Protein AF-0000000066099973 (afdb_homodimer)

Secondary structure (DSSP, 8-state):
-EEEE-SSEEEEES-TTEEEEEEPSS----GGG-STTT-TTS-TTSEEE--B--S---EEE--TT--TT-B-SEEEE--TTEEEEEEESS-EEEEEEETTTTEEEEEEE-HHHHHTTHHHHHHHHHHHTT--GGGEEEEE--B--TTT-EE-HHHHHHHHTTB-HHHHHHHEEEETTEEEE-HHHHHHHHTTTB--EEEE---BTTT-TTS--HHHH-S--EEEEEEE-/-EEEE-SSEEEEES-TTEEEEEEPSP----GGG-STTT-TTS-TTSEEE--B--S---EEE--TT--TT-B-SEEEE--TTEEEEEEESS-EEEEEEETTTTEEEEEEE-HHHHHTTHHHHHHHHHHHTT--GGGEEEEE--B--TTT-EE-HHHHHHHHTTB-HHHHHHHEEEETTEEEE-HHHHHHHHTTTB--EEEE---BTTT-TTS--HHHH-S--EEEEEEE-

Structure (mmCIF, N/CA/C/O backbone):
data_AF-0000000066099973-model_v1
#
loop_
_entity.id
_entity.type
_entity.pdbx_description
1 polymer 'Purine nucleoside phosphorylase BB_0467'
#
loop_
_atom_site.group_PDB
_atom_site.id
_atom_site.type_symbol
_atom_site.label_atom_id
_atom_site.label_alt_id
_atom_site.label_comp_id
_atom_site.label_asym_id
_atom_site.label_entity_id
_atom_site.label_seq_id
_atom_site.pdbx_PDB_ins_code
_atom_site.Cartn_x
_atom_site.Cartn_y
_atom_site.Cartn_z
_atom_site.occupancy
_atom_site.B_iso_or_equiv
_atom_site.auth_seq_id
_atom_site.auth_comp_id
_atom_site.auth_asym_id
_atom_site.auth_atom_id
_atom_site.pdbx_PDB_model_num
ATOM 1 N N . MET A 1 1 ? 7.102 -13.523 -21.109 1 94.94 1 MET A N 1
ATOM 2 C CA . MET A 1 1 ? 6.816 -14.773 -20.406 1 94.94 1 MET A CA 1
ATOM 3 C C . MET A 1 1 ? 6.371 -15.859 -21.375 1 94.94 1 MET A C 1
ATOM 5 O O . MET A 1 1 ? 5.559 -15.602 -22.266 1 94.94 1 MET A O 1
ATOM 9 N N . LYS A 1 2 ? 7.051 -17.062 -21.328 1 96.69 2 LYS A N 1
ATOM 10 C CA . LYS A 1 2 ? 6.605 -18.234 -22.062 1 96.69 2 LYS A CA 1
ATOM 11 C C . LYS A 1 2 ? 5.801 -19.172 -21.156 1 96.69 2 LYS A C 1
ATOM 13 O O . LYS A 1 2 ? 6.203 -19.453 -20.031 1 96.69 2 LYS A O 1
ATOM 18 N N . THR A 1 3 ? 4.621 -19.562 -21.656 1 97.75 3 THR A N 1
ATOM 19 C CA . THR A 1 3 ? 3.811 -20.562 -20.969 1 97.75 3 THR A CA 1
ATOM 20 C C . THR A 1 3 ? 3.986 -21.938 -21.625 1 97.75 3 THR A C 1
ATOM 22 O O . THR A 1 3 ? 3.658 -22.125 -22.797 1 97.75 3 THR A O 1
ATOM 25 N N . ILE A 1 4 ? 4.512 -22.875 -20.859 1 97.44 4 ILE A N 1
ATOM 26 C CA . ILE A 1 4 ? 4.781 -24.203 -21.375 1 97.44 4 ILE A CA 1
ATOM 27 C C . ILE A 1 4 ? 3.826 -25.203 -20.734 1 97.44 4 ILE A C 1
ATOM 29 O O . ILE A 1 4 ? 3.717 -25.266 -19.5 1 97.44 4 ILE A O 1
ATOM 33 N N . GLU A 1 5 ? 3.174 -25.953 -21.547 1 96.19 5 GLU A N 1
ATOM 34 C CA . GLU A 1 5 ? 2.26 -26.969 -21.031 1 96.19 5 GLU A CA 1
ATOM 35 C C . GLU A 1 5 ? 2.963 -28.312 -20.906 1 96.19 5 GLU A C 1
ATOM 37 O O . GLU A 1 5 ? 3.52 -28.828 -21.875 1 96.19 5 GLU A O 1
ATOM 42 N N . HIS A 1 6 ? 3.004 -28.828 -19.75 1 94.25 6 HIS A N 1
ATOM 43 C CA . HIS A 1 6 ? 3.449 -30.188 -19.453 1 94.25 6 HIS A CA 1
ATOM 44 C C . HIS A 1 6 ? 2.266 -31.109 -19.156 1 94.25 6 HIS A C 1
ATOM 46 O O . HIS A 1 6 ? 1.116 -30.656 -19.156 1 94.25 6 HIS A O 1
ATOM 52 N N . GLU A 1 7 ? 2.572 -32.344 -18.953 1 92.19 7 GLU A N 1
ATOM 53 C CA . GLU A 1 7 ? 1.516 -33.312 -18.719 1 92.19 7 GLU A CA 1
ATOM 54 C C . GLU A 1 7 ? 0.719 -32.969 -17.469 1 92.19 7 GLU A C 1
ATOM 56 O O . GLU A 1 7 ? -0.513 -32.969 -17.484 1 92.19 7 GLU A O 1
ATOM 61 N N . LEU A 1 8 ? 1.42 -32.531 -16.406 1 92.5 8 LEU A N 1
ATOM 62 C CA . LEU A 1 8 ? 0.753 -32.406 -15.117 1 92.5 8 LEU A CA 1
ATOM 63 C C . LEU A 1 8 ? 0.647 -30.953 -14.688 1 92.5 8 LEU A C 1
ATOM 65 O O . LEU A 1 8 ? -0.033 -30.641 -13.711 1 92.5 8 LEU A O 1
ATOM 69 N N . TYR A 1 9 ? 1.341 -30.109 -15.359 1 94.88 9 TYR A N 1
ATOM 70 C CA . TYR A 1 9 ? 1.352 -28.719 -14.914 1 94.88 9 TYR A CA 1
ATOM 71 C C . TYR A 1 9 ? 1.663 -27.781 -16.062 1 94.88 9 TYR A C 1
ATOM 73 O O . TYR A 1 9 ? 2.172 -28.203 -17.109 1 94.88 9 TYR A O 1
ATOM 81 N N . TYR A 1 10 ? 1.199 -26.531 -15.914 1 97.38 10 TYR A N 1
ATOM 82 C CA . TYR A 1 10 ? 1.723 -25.422 -16.719 1 97.38 10 TYR A CA 1
ATOM 83 C C . TYR A 1 10 ? 2.971 -24.828 -16.078 1 97.38 10 TYR A C 1
ATOM 85 O O . TYR A 1 10 ? 3.053 -24.719 -14.852 1 97.38 10 TYR A O 1
ATOM 93 N N . GLU A 1 11 ? 3.932 -24.469 -16.891 1 98 11 GLU A N 1
ATOM 94 C CA . GLU A 1 11 ? 5.145 -23.781 -16.469 1 98 11 GLU A CA 1
ATOM 95 C C . GLU A 1 11 ? 5.199 -22.375 -17.016 1 98 11 GLU A C 1
ATOM 97 O O . GLU A 1 11 ? 4.965 -22.156 -18.219 1 98 11 GLU A O 1
ATOM 102 N N . PHE A 1 12 ? 5.43 -21.406 -16.141 1 98.62 12 PHE A N 1
ATOM 103 C CA . PHE A 1 12 ? 5.586 -20.016 -16.547 1 98.62 12 PHE A CA 1
ATOM 104 C C . PHE A 1 12 ? 7.055 -19.594 -16.5 1 98.62 12 PHE A C 1
ATOM 106 O O . PHE A 1 12 ? 7.617 -19.391 -15.43 1 98.62 12 PHE A O 1
ATOM 113 N N . ARG A 1 13 ? 7.652 -19.422 -17.688 1 98.06 13 ARG A N 1
ATOM 114 C CA . ARG A 1 13 ? 9.086 -19.172 -17.781 1 98.06 13 ARG A CA 1
ATOM 115 C C . ARG A 1 13 ? 9.359 -17.688 -18.016 1 98.06 13 ARG A C 1
ATOM 117 O O . ARG A 1 13 ? 9.086 -17.156 -19.109 1 98.06 13 ARG A O 1
ATOM 124 N N . ILE A 1 14 ? 9.875 -17.062 -16.984 1 97 14 ILE A N 1
ATOM 125 C CA . ILE A 1 14 ? 10.211 -15.648 -17.125 1 97 14 ILE A CA 1
ATOM 126 C C . ILE A 1 14 ? 11.711 -15.461 -16.906 1 97 14 ILE A C 1
ATOM 128 O O . ILE A 1 14 ? 12.266 -14.398 -17.219 1 97 14 ILE A O 1
ATOM 132 N N . ALA A 1 15 ? 12.359 -16.406 -16.375 1 97.06 15 ALA A N 1
ATOM 133 C CA . ALA A 1 15 ? 13.805 -16.453 -16.125 1 97.06 15 ALA A CA 1
ATOM 134 C C . ALA A 1 15 ? 14.305 -17.891 -16.078 1 97.06 15 ALA A C 1
ATOM 136 O O . ALA A 1 15 ? 13.523 -18.812 -15.844 1 97.06 15 ALA A O 1
ATOM 137 N N . ASP A 1 16 ? 15.609 -18.109 -16.203 1 96.31 16 ASP A N 1
ATOM 138 C CA . ASP A 1 16 ? 16.172 -19.453 -16.328 1 96.31 16 ASP A CA 1
ATOM 139 C C . ASP A 1 16 ? 16.438 -20.047 -14.953 1 96.31 16 ASP A C 1
ATOM 141 O O . ASP A 1 16 ? 16.578 -21.266 -14.82 1 96.31 16 ASP A O 1
ATOM 145 N N . ASP A 1 17 ? 16.484 -19.219 -13.961 1 97.88 17 ASP A N 1
ATOM 146 C CA . ASP A 1 17 ? 16.953 -19.734 -12.68 1 97.88 17 ASP A CA 1
ATOM 147 C C . ASP A 1 17 ? 15.812 -19.812 -11.664 1 97.88 17 ASP A C 1
ATOM 149 O O . ASP A 1 17 ? 16.047 -19.828 -10.453 1 97.88 17 ASP A O 1
ATOM 153 N N . VAL A 1 18 ? 14.602 -19.75 -12.156 1 98.25 18 VAL A N 1
ATOM 154 C CA . VAL A 1 18 ? 13.438 -19.922 -11.289 1 98.25 18 VAL A CA 1
ATOM 155 C C . VAL A 1 18 ? 12.375 -20.75 -12.008 1 98.25 18 VAL A C 1
ATOM 157 O O . VAL A 1 18 ? 12.211 -20.641 -13.227 1 98.25 18 VAL A O 1
ATOM 160 N N . LYS A 1 19 ? 11.758 -21.594 -11.289 1 98.12 19 LYS A N 1
ATOM 161 C CA . LYS A 1 19 ? 10.648 -22.391 -11.797 1 98.12 19 LYS A CA 1
ATOM 162 C C . LYS A 1 19 ? 9.328 -21.969 -11.164 1 98.12 19 LYS A C 1
ATOM 164 O O . LYS A 1 19 ? 9.242 -21.812 -9.945 1 98.12 19 LYS A O 1
ATOM 169 N N . MET A 1 20 ? 8.328 -21.672 -11.969 1 98.56 20 MET A N 1
ATOM 170 C CA . MET A 1 20 ? 6.953 -21.375 -11.562 1 98.56 20 MET A CA 1
ATOM 171 C C . MET A 1 20 ? 5.973 -22.312 -12.266 1 98.56 20 MET A C 1
ATOM 173 O O . MET A 1 20 ? 5.906 -22.328 -13.492 1 98.56 20 MET A O 1
ATOM 177 N N . ILE A 1 21 ? 5.195 -23.031 -11.477 1 97.75 21 ILE A N 1
ATOM 178 C CA . ILE A 1 21 ? 4.297 -23.969 -12.141 1 97.75 21 ILE A CA 1
ATOM 179 C C . ILE A 1 21 ? 2.916 -23.906 -11.492 1 97.75 21 ILE A C 1
ATOM 181 O O . ILE A 1 21 ? 2.771 -23.422 -10.367 1 97.75 21 ILE A O 1
ATOM 185 N N . TYR A 1 22 ? 1.931 -24.297 -12.203 1 97.88 22 TYR A N 1
ATOM 186 C CA . TYR A 1 22 ? 0.549 -24.469 -11.773 1 97.88 22 TYR A CA 1
ATOM 187 C C . TYR A 1 22 ? 0.014 -25.828 -12.219 1 97.88 22 TYR A C 1
ATOM 189 O O . TYR A 1 22 ? 0.037 -26.156 -13.406 1 97.88 22 TYR A O 1
ATOM 197 N N . THR A 1 23 ? -0.507 -26.641 -11.32 1 95.56 23 THR A N 1
ATOM 198 C CA . THR A 1 23 ? -0.862 -28.016 -11.609 1 95.56 23 THR A CA 1
ATOM 199 C C . THR A 1 23 ? -2.162 -28.094 -12.414 1 95.56 23 THR A C 1
ATOM 201 O O . THR A 1 23 ? -3.021 -27.219 -12.281 1 95.56 23 THR A O 1
ATOM 204 N N . LYS A 1 24 ? -2.238 -29.125 -13.195 1 92.81 24 LYS A N 1
ATOM 205 C CA . LYS A 1 24 ? -3.432 -29.453 -13.969 1 92.81 24 LYS A CA 1
ATOM 206 C C . LYS A 1 24 ? -4.277 -30.516 -13.273 1 92.81 24 LYS A C 1
ATOM 208 O O . LYS A 1 24 ? -3.908 -31 -12.203 1 92.81 24 LYS A O 1
ATOM 213 N N . LYS A 1 25 ? -5.547 -30.828 -13.82 1 84.06 25 LYS A N 1
ATOM 214 C CA . LYS A 1 25 ? -6.383 -31.938 -13.383 1 84.06 25 LYS A CA 1
ATOM 215 C C . LYS A 1 25 ? -5.844 -33.281 -13.898 1 84.06 25 LYS A C 1
ATOM 217 O O . LYS A 1 25 ? -5.223 -33.312 -14.969 1 84.06 25 LYS A O 1
ATOM 222 N N . PRO A 1 26 ? -5.973 -34.25 -12.961 1 73.06 26 PRO A N 1
ATOM 223 C CA . PRO A 1 26 ? -6.383 -34.406 -11.562 1 73.06 26 PRO A CA 1
ATOM 224 C C . PRO A 1 26 ? -5.211 -34.281 -10.586 1 73.06 26 PRO A C 1
ATOM 226 O O . PRO A 1 26 ? -4.082 -34.656 -10.93 1 73.06 26 PRO A O 1
ATOM 229 N N . PHE A 1 27 ? -5.125 -33.406 -9.688 1 73.38 27 PHE A N 1
ATOM 230 C CA . PHE A 1 27 ? -4.102 -33.375 -8.648 1 73.38 27 PHE A CA 1
ATOM 231 C C . PHE A 1 27 ? -4.738 -33.281 -7.266 1 73.38 27 PHE A C 1
ATOM 233 O O . PHE A 1 27 ? -5.223 -32.219 -6.875 1 73.38 27 PHE A O 1
ATOM 240 N N . ASN A 1 28 ? -4.98 -34.562 -6.766 1 74.06 28 ASN A N 1
ATOM 241 C CA . ASN A 1 28 ? -5.547 -34.562 -5.422 1 74.06 28 ASN A CA 1
ATOM 242 C C . ASN A 1 28 ? -4.512 -34.938 -4.375 1 74.06 28 ASN A C 1
ATOM 244 O O . ASN A 1 28 ? -3.938 -36.031 -4.441 1 74.06 28 ASN A O 1
ATOM 248 N N . LEU A 1 29 ? -4.203 -34 -3.609 1 79.56 29 LEU A N 1
ATOM 249 C CA . LEU A 1 29 ? -3.252 -34.281 -2.535 1 79.56 29 LEU A CA 1
ATOM 250 C C . LEU A 1 29 ? -3.83 -33.875 -1.186 1 79.56 29 LEU A C 1
ATOM 252 O O . LEU A 1 29 ? -4.703 -33 -1.115 1 79.56 29 LEU A O 1
ATOM 256 N N . LYS A 1 30 ? -3.35 -34.625 -0.116 1 78.94 30 LYS A N 1
ATOM 257 C CA . LYS A 1 30 ? -3.674 -34.188 1.238 1 78.94 30 LYS A CA 1
ATOM 258 C C . LYS A 1 30 ? -2.801 -33.031 1.658 1 78.94 30 LYS A C 1
ATOM 260 O O . LYS A 1 30 ? -1.577 -33.156 1.729 1 78.94 30 LYS A O 1
ATOM 265 N N . LEU A 1 31 ? -3.395 -31.938 1.958 1 75.88 31 LEU A N 1
ATOM 266 C CA . LEU A 1 31 ? -2.723 -30.672 2.217 1 75.88 31 LEU A CA 1
ATOM 267 C C . LEU A 1 31 ? -1.688 -30.828 3.326 1 75.88 31 LEU A C 1
ATOM 269 O O . LEU A 1 31 ? -0.573 -30.312 3.217 1 75.88 31 LEU A O 1
ATOM 273 N N . LYS A 1 32 ? -2.029 -31.578 4.32 1 80.62 32 LYS A N 1
ATOM 274 C CA . LYS A 1 32 ? -1.172 -31.688 5.496 1 80.62 32 LYS A CA 1
ATOM 275 C C . LYS A 1 32 ? 0.012 -32.594 5.234 1 80.62 32 LYS A C 1
ATOM 277 O O . LYS A 1 32 ? 0.921 -32.719 6.059 1 80.62 32 LYS A O 1
ATOM 282 N N . GLU A 1 33 ? -0.003 -33.125 3.996 1 81.62 33 GLU A N 1
ATOM 283 C CA . GLU A 1 33 ? 1.019 -34.125 3.752 1 81.62 33 GLU A CA 1
ATOM 284 C C . GLU A 1 33 ? 1.857 -33.781 2.525 1 81.62 33 GLU A C 1
ATOM 286 O O . GLU A 1 33 ? 2.498 -34.656 1.939 1 81.62 33 GLU A O 1
ATOM 291 N N . LEU A 1 34 ? 1.742 -32.5 2.221 1 86.44 34 LEU A N 1
ATOM 292 C CA . LEU A 1 34 ? 2.508 -32.125 1.04 1 86.44 34 LEU A CA 1
ATOM 293 C C . LEU A 1 34 ? 3.998 -32.344 1.258 1 86.44 34 LEU A C 1
ATOM 295 O O . LEU A 1 34 ? 4.566 -31.891 2.248 1 86.44 34 LEU A O 1
ATOM 299 N N . SER A 1 35 ? 4.578 -33.125 0.392 1 85.81 35 SER A N 1
ATOM 300 C CA . SER A 1 35 ? 5.988 -33.469 0.435 1 85.81 35 SER A CA 1
ATOM 301 C C . SER A 1 35 ? 6.527 -33.781 -0.961 1 85.81 35 SER A C 1
ATOM 303 O O . SER A 1 35 ? 5.777 -33.75 -1.939 1 85.81 35 SER A O 1
ATOM 305 N N . ASN A 1 36 ? 7.82 -33.969 -0.936 1 86.88 36 ASN A N 1
ATOM 306 C CA . ASN A 1 36 ? 8.445 -34.344 -2.201 1 86.88 36 ASN A CA 1
ATOM 307 C C . ASN A 1 36 ? 7.906 -35.656 -2.727 1 86.88 36 ASN A C 1
ATOM 309 O O . ASN A 1 36 ? 8.016 -35.969 -3.918 1 86.88 36 ASN A O 1
ATOM 313 N N . ASP A 1 37 ? 7.297 -36.406 -1.847 1 81.5 37 ASP A N 1
ATOM 314 C CA . ASP A 1 37 ? 6.738 -37.688 -2.258 1 81.5 37 ASP A CA 1
ATOM 315 C C . ASP A 1 37 ? 5.484 -37.5 -3.104 1 81.5 37 ASP A C 1
ATOM 317 O O . ASP A 1 37 ? 5.246 -38.25 -4.055 1 81.5 37 ASP A O 1
ATOM 321 N N . ASN A 1 38 ? 4.762 -36.5 -2.812 1 83.06 38 ASN A N 1
ATOM 322 C CA . ASN A 1 38 ? 3.527 -36.25 -3.559 1 83.06 38 ASN A CA 1
ATOM 323 C C . ASN A 1 38 ? 3.713 -35.219 -4.645 1 83.06 38 ASN A C 1
ATOM 325 O O . ASN A 1 38 ? 2.908 -35.125 -5.574 1 83.06 38 ASN A O 1
ATOM 329 N N . PHE A 1 39 ? 4.727 -34.406 -4.543 1 85.38 39 PHE A N 1
ATOM 330 C CA . PHE A 1 39 ? 5.117 -33.469 -5.586 1 85.38 39 PHE A CA 1
ATOM 331 C C . PHE A 1 39 ? 6.41 -33.906 -6.262 1 85.38 39 PHE A C 1
ATOM 333 O O . PHE A 1 39 ? 7.457 -33.281 -6.09 1 85.38 39 PHE A O 1
ATOM 340 N N . ASN A 1 40 ? 6.266 -34.781 -7.129 1 83.25 40 ASN A N 1
ATOM 341 C CA . ASN A 1 40 ? 7.438 -35.438 -7.699 1 83.25 40 ASN A CA 1
ATOM 342 C C . ASN A 1 40 ? 8.148 -34.562 -8.711 1 83.25 40 ASN A C 1
ATOM 344 O O . ASN A 1 40 ? 9.281 -34.812 -9.102 1 83.25 40 ASN A O 1
ATOM 348 N N . PHE A 1 41 ? 7.477 -33.531 -9.086 1 83.75 41 PHE A N 1
ATOM 349 C CA . PHE A 1 41 ? 8.102 -32.656 -10.062 1 83.75 41 PHE A CA 1
ATOM 350 C C . PHE A 1 41 ? 8.914 -31.562 -9.367 1 83.75 41 PHE A C 1
ATOM 352 O O . PHE A 1 41 ? 9.539 -30.734 -10.023 1 83.75 41 PHE A O 1
ATOM 359 N N . VAL A 1 42 ? 8.867 -31.5 -8.047 1 91.12 42 VAL A N 1
ATOM 360 C CA . VAL A 1 42 ? 9.766 -30.656 -7.266 1 91.12 42 VAL A CA 1
ATOM 361 C C . VAL A 1 42 ? 11.031 -31.438 -6.914 1 91.12 42 VAL A C 1
ATOM 363 O O . VAL A 1 42 ? 10.969 -32.562 -6.414 1 91.12 42 VAL A O 1
ATOM 366 N N . PRO A 1 43 ? 12.148 -30.828 -7.211 1 93.81 43 PRO A N 1
ATOM 367 C CA . PRO A 1 43 ? 13.391 -31.531 -6.867 1 93.81 43 PRO A CA 1
ATOM 368 C C . PRO A 1 43 ? 13.453 -31.922 -5.395 1 93.81 43 PRO A C 1
ATOM 370 O O . PRO A 1 43 ? 13.031 -31.156 -4.527 1 93.81 43 PRO A O 1
ATOM 373 N N . ARG A 1 44 ? 14.039 -33.094 -5.109 1 93.44 44 ARG A N 1
ATOM 374 C CA . ARG A 1 44 ? 14.102 -33.625 -3.754 1 93.44 44 ARG A CA 1
ATOM 375 C C . ARG A 1 44 ? 14.961 -32.75 -2.854 1 93.44 44 ARG A C 1
ATOM 377 O O . ARG A 1 44 ? 14.82 -32.781 -1.63 1 93.44 44 ARG A O 1
ATOM 384 N N . SER A 1 45 ? 15.797 -32.031 -3.459 1 93.31 45 SER A N 1
ATOM 385 C CA . SER A 1 45 ? 16.688 -31.156 -2.707 1 93.31 45 SER A CA 1
ATOM 386 C C . SER A 1 45 ? 15.922 -29.969 -2.139 1 93.31 45 SER A C 1
ATOM 388 O O . SER A 1 45 ? 16.438 -29.25 -1.271 1 93.31 45 SER A O 1
ATOM 390 N N . LYS A 1 46 ? 14.719 -29.734 -2.578 1 96.06 46 LYS A N 1
ATOM 391 C CA . LYS A 1 46 ? 13.922 -28.594 -2.123 1 96.06 46 LYS A CA 1
ATOM 392 C C . LYS A 1 46 ? 13 -29 -0.976 1 96.06 46 LYS A C 1
ATOM 394 O O . LYS A 1 46 ? 12.305 -30.016 -1.059 1 96.06 46 LYS A O 1
ATOM 399 N N . LYS A 1 47 ? 13.023 -28.234 0.072 1 95.31 47 LYS A N 1
ATOM 400 C CA . LYS A 1 47 ? 12.039 -28.406 1.142 1 95.31 47 LYS A CA 1
ATOM 401 C C . LYS A 1 47 ? 10.727 -27.719 0.794 1 95.31 47 LYS A C 1
ATOM 403 O O . LYS A 1 47 ? 10.703 -26.516 0.519 1 95.31 47 LYS A O 1
ATOM 408 N N . ILE A 1 48 ? 9.656 -28.469 0.901 1 96.25 48 ILE A N 1
ATOM 409 C CA . ILE A 1 48 ? 8.336 -27.938 0.553 1 96.25 48 ILE A CA 1
ATOM 410 C C . ILE A 1 48 ? 7.793 -27.109 1.712 1 96.25 48 ILE A C 1
ATOM 412 O O . ILE A 1 48 ? 7.723 -27.594 2.848 1 96.25 48 ILE A O 1
ATOM 416 N N . LYS A 1 49 ? 7.438 -25.844 1.454 1 97.31 49 LYS A N 1
ATOM 417 C CA . LYS A 1 49 ? 6.879 -24.922 2.451 1 97.31 49 LYS A CA 1
ATOM 418 C C . LYS A 1 49 ? 5.48 -24.469 2.055 1 97.31 49 LYS A C 1
ATOM 420 O O . LYS A 1 49 ? 5.258 -24.047 0.917 1 97.31 49 LYS A O 1
ATOM 425 N N . TYR A 1 50 ? 4.523 -24.625 2.922 1 96.81 50 TYR A N 1
ATOM 426 C CA . TYR A 1 50 ? 3.135 -24.297 2.627 1 96.81 50 TYR A CA 1
ATOM 427 C C . TYR A 1 50 ? 2.402 -23.844 3.885 1 96.81 50 TYR A C 1
ATOM 429 O O . TYR A 1 50 ? 2.924 -23.969 4.992 1 96.81 50 TYR A O 1
ATOM 437 N N . LEU A 1 51 ? 1.233 -23.234 3.652 1 97.56 51 LEU A N 1
ATOM 438 C CA . LEU A 1 51 ? 0.464 -22.672 4.754 1 97.56 51 LEU A CA 1
ATOM 439 C C . LEU A 1 51 ? -0.943 -23.25 4.793 1 97.56 51 LEU A C 1
ATOM 441 O O . LEU A 1 51 ? -1.368 -23.922 3.852 1 97.56 51 LEU A O 1
ATOM 445 N N . LYS A 1 52 ? -1.54 -23.094 5.969 1 96.94 52 LYS A N 1
ATOM 446 C CA . LYS A 1 52 ? -2.988 -23.234 6.062 1 96.94 52 LYS A CA 1
ATOM 447 C C . LYS A 1 52 ? -3.705 -21.984 5.59 1 96.94 52 LYS A C 1
ATOM 449 O O . LYS A 1 52 ? -3.783 -20.984 6.328 1 96.94 52 LYS A O 1
ATOM 454 N N . GLN A 1 53 ? -4.234 -22.062 4.445 1 96.31 53 GLN A N 1
ATOM 455 C CA . GLN A 1 53 ? -4.789 -20.875 3.799 1 96.31 53 GLN A CA 1
ATOM 456 C C . GLN A 1 53 ? -6.227 -20.625 4.258 1 96.31 53 GLN A C 1
ATOM 458 O O . GLN A 1 53 ? -7.098 -21.469 4.074 1 96.31 53 GLN A O 1
ATOM 463 N N . LEU A 1 54 ? -6.426 -19.484 4.797 1 95.88 54 LEU A N 1
ATOM 464 C CA . LEU A 1 54 ? -7.742 -19.062 5.266 1 95.88 54 LEU A CA 1
ATOM 465 C C . LEU A 1 54 ? -8.133 -17.719 4.668 1 95.88 54 LEU A C 1
ATOM 467 O O . LEU A 1 54 ? -8.828 -16.938 5.309 1 95.88 54 LEU A O 1
ATOM 471 N N . HIS A 1 55 ? -7.633 -17.438 3.504 1 95.62 55 HIS A N 1
ATOM 472 C CA . HIS A 1 55 ? -7.902 -16.203 2.777 1 95.62 55 HIS A CA 1
ATOM 473 C C . HIS A 1 55 ? -7.562 -14.977 3.621 1 95.62 55 HIS A C 1
ATOM 475 O O . HIS A 1 55 ? -8.352 -14.031 3.695 1 95.62 55 HIS A O 1
ATOM 481 N N . THR A 1 56 ? -6.434 -15.078 4.266 1 95.31 56 THR A N 1
ATOM 482 C CA . THR A 1 56 ? -5.898 -13.977 5.059 1 95.31 56 THR A CA 1
ATOM 483 C C . THR A 1 56 ? -5 -13.086 4.207 1 95.31 56 THR A C 1
ATOM 485 O O . THR A 1 56 ? -4.965 -13.219 2.98 1 95.31 56 THR A O 1
ATOM 488 N N . ASP A 1 57 ? -4.43 -12.117 4.867 1 95.56 57 ASP A N 1
ATOM 489 C CA . ASP A 1 57 ? -3.41 -11.297 4.223 1 95.56 57 ASP A CA 1
ATOM 490 C C . ASP A 1 57 ? -2.051 -11.477 4.895 1 95.56 57 ASP A C 1
ATOM 492 O O . ASP A 1 57 ? -1.19 -10.602 4.816 1 95.56 57 ASP A O 1
ATOM 496 N N . ILE A 1 58 ? -1.919 -12.578 5.605 1 96.69 58 ILE A N 1
ATOM 497 C CA . ILE A 1 58 ? -0.708 -12.859 6.367 1 96.69 58 ILE A CA 1
ATOM 498 C C . ILE A 1 58 ? 0.336 -13.508 5.465 1 96.69 58 ILE A C 1
ATOM 500 O O . ILE A 1 58 ? 0.043 -14.484 4.77 1 96.69 58 ILE A O 1
ATOM 504 N N . ILE A 1 59 ? 1.529 -12.977 5.441 1 98.12 59 ILE A N 1
ATOM 505 C CA . ILE A 1 59 ? 2.646 -13.477 4.645 1 98.12 59 ILE A CA 1
ATOM 506 C C . ILE A 1 59 ? 3.812 -13.836 5.559 1 98.12 59 ILE A C 1
ATOM 508 O O . ILE A 1 59 ? 4.164 -13.07 6.461 1 98.12 59 ILE A O 1
ATOM 512 N N . TYR A 1 60 ? 4.395 -14.945 5.359 1 98.31 60 TYR A N 1
ATOM 513 C CA . TYR A 1 60 ? 5.52 -15.383 6.184 1 98.31 60 TYR A CA 1
ATOM 514 C C . TYR A 1 60 ? 6.812 -15.406 5.375 1 98.31 60 TYR A C 1
ATOM 516 O O . TYR A 1 60 ? 6.82 -15.828 4.219 1 98.31 60 TYR A O 1
ATOM 524 N N . LYS A 1 61 ? 7.855 -14.922 5.973 1 98.12 61 LYS A N 1
ATOM 525 C CA . LYS A 1 61 ? 9.203 -15.18 5.469 1 98.12 61 LYS A CA 1
ATOM 526 C C . LYS A 1 61 ? 9.688 -16.562 5.883 1 98.12 61 LYS A C 1
ATOM 528 O O . LYS A 1 61 ? 9.734 -16.891 7.07 1 98.12 61 LYS A O 1
ATOM 533 N N . VAL A 1 62 ? 10 -17.344 4.898 1 98 62 VAL A N 1
ATOM 534 C CA . VAL A 1 62 ? 10.461 -18.703 5.18 1 98 62 VAL A CA 1
ATOM 535 C C . VAL A 1 62 ? 11.922 -18.656 5.625 1 98 62 VAL A C 1
ATOM 537 O O . VAL A 1 62 ? 12.812 -18.359 4.824 1 98 62 VAL A O 1
ATOM 540 N N . GLU A 1 63 ? 12.086 -18.922 6.781 1 94.06 63 GLU A N 1
ATOM 541 C CA . GLU A 1 63 ? 13.398 -19.031 7.398 1 94.06 63 GLU A CA 1
ATOM 542 C C . GLU A 1 63 ? 13.602 -20.391 8.047 1 94.06 63 GLU A C 1
ATOM 544 O O . GLU A 1 63 ? 12.766 -21.281 7.902 1 94.06 63 GLU A O 1
ATOM 549 N N . ASP A 1 64 ? 14.703 -20.578 8.75 1 89 64 ASP A N 1
ATOM 550 C CA . ASP A 1 64 ? 15.078 -21.891 9.281 1 89 64 ASP A CA 1
ATOM 551 C C . ASP A 1 64 ? 14.039 -22.375 10.289 1 89 64 ASP A C 1
ATOM 553 O O . ASP A 1 64 ? 13.766 -23.578 10.359 1 89 64 ASP A O 1
ATOM 557 N N . ASP A 1 65 ? 13.406 -21.516 10.938 1 92.5 65 ASP A N 1
ATOM 558 C CA . ASP A 1 65 ? 12.477 -21.922 11.992 1 92.5 65 ASP A CA 1
ATOM 559 C C . ASP A 1 65 ? 11.039 -21.922 11.477 1 92.5 65 ASP A C 1
ATOM 561 O O . ASP A 1 65 ? 10.094 -22.094 12.258 1 92.5 65 ASP A O 1
ATOM 565 N N . PHE A 1 66 ? 10.898 -21.859 10.234 1 95.62 66 PHE A N 1
ATOM 566 C CA . PHE A 1 66 ? 9.555 -21.828 9.664 1 95.62 66 PHE A CA 1
ATOM 567 C C . PHE A 1 66 ? 8.867 -23.172 9.859 1 95.62 66 PHE A C 1
ATOM 569 O O . PHE A 1 66 ? 9.469 -24.234 9.648 1 95.62 66 PHE A O 1
ATOM 576 N N . ILE A 1 67 ? 7.574 -23.109 10.266 1 94.56 67 ILE A N 1
ATOM 577 C CA . ILE A 1 67 ? 6.766 -24.312 10.445 1 94.56 67 ILE A CA 1
ATOM 578 C C . ILE A 1 67 ? 5.629 -24.312 9.422 1 94.56 67 ILE A C 1
ATOM 580 O O . ILE A 1 67 ? 4.91 -23.328 9.273 1 94.56 67 ILE A O 1
ATOM 584 N N . ASN A 1 68 ? 5.453 -25.453 8.75 1 95.56 68 ASN A N 1
ATOM 585 C CA . ASN A 1 68 ? 4.383 -25.594 7.773 1 95.56 68 ASN A CA 1
ATOM 586 C C . ASN A 1 68 ? 3.008 -25.547 8.438 1 95.56 68 ASN A C 1
ATOM 588 O O . ASN A 1 68 ? 2.883 -25.812 9.633 1 95.56 68 ASN A O 1
ATOM 592 N N . PHE A 1 69 ? 2.066 -25.094 7.621 1 95.69 69 PHE A N 1
ATOM 593 C CA . PHE A 1 69 ? 0.644 -25.234 7.906 1 95.69 69 PHE A CA 1
ATOM 594 C C . PHE A 1 69 ? 0.213 -24.281 9.008 1 95.69 69 PHE A C 1
ATOM 596 O O . PHE A 1 69 ? -0.743 -24.562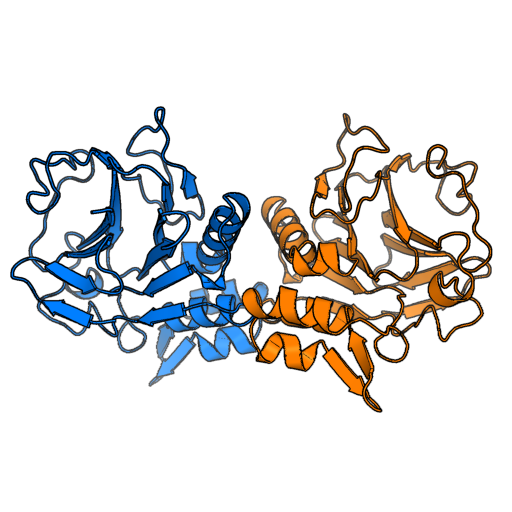 9.742 1 95.69 69 PHE A O 1
ATOM 603 N N . GLN A 1 70 ? 0.935 -23.266 9.203 1 95.94 70 GLN A N 1
ATOM 604 C CA . GLN A 1 70 ? 0.417 -22.141 9.984 1 95.94 70 GLN A CA 1
ATOM 605 C C . GLN A 1 70 ? -0.515 -21.266 9.141 1 95.94 70 GLN A C 1
ATOM 607 O O . GLN A 1 70 ? -0.411 -21.25 7.914 1 95.94 70 GLN A O 1
ATOM 612 N N . GLU A 1 71 ? -1.382 -20.594 9.812 1 97.38 71 GLU A N 1
ATOM 613 C CA . GLU A 1 71 ? -2.406 -19.812 9.117 1 97.38 71 GLU A CA 1
ATOM 614 C C . GLU A 1 71 ? -1.786 -18.656 8.328 1 97.38 71 GLU A C 1
ATOM 616 O O . GLU A 1 71 ? -1.00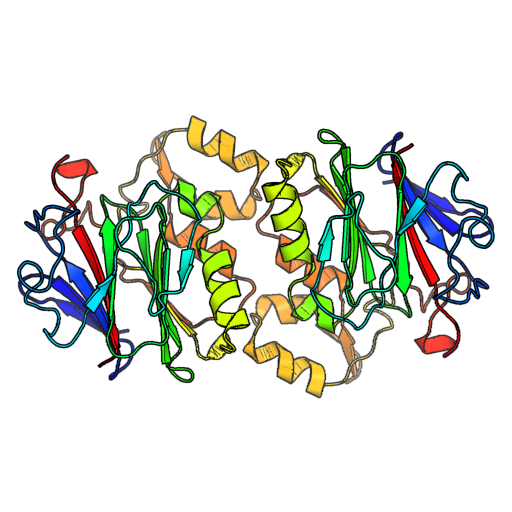6 -17.875 8.875 1 97.38 71 GLU A O 1
ATOM 621 N N . GLY A 1 72 ? -2.027 -18.594 7.082 1 98 72 GLY A N 1
ATOM 622 C CA . GLY A 1 72 ? -1.54 -17.547 6.207 1 98 72 GLY A CA 1
ATOM 623 C C . GLY A 1 72 ? -1.793 -17.828 4.738 1 98 72 GLY A C 1
ATOM 624 O O . GLY A 1 72 ? -2.279 -18.891 4.379 1 98 72 GLY A O 1
ATOM 625 N N . ASP A 1 73 ? -1.431 -16.812 3.863 1 98.75 73 ASP A N 1
ATOM 626 C CA . ASP A 1 73 ? -1.771 -16.953 2.449 1 98.75 73 ASP A CA 1
ATOM 627 C C . ASP A 1 73 ? -0.623 -16.469 1.562 1 98.75 73 ASP A C 1
ATOM 629 O O . ASP A 1 73 ? -0.79 -16.312 0.352 1 98.75 73 ASP A O 1
ATOM 633 N N . GLY A 1 74 ? 0.505 -16.172 2.162 1 98.75 74 GLY A N 1
ATOM 634 C CA . GLY A 1 74 ? 1.669 -15.758 1.393 1 98.75 74 GLY A CA 1
ATOM 635 C C . GLY A 1 74 ? 2.977 -16.266 1.97 1 98.75 74 GLY A C 1
ATOM 636 O O . GLY A 1 74 ? 3.121 -16.375 3.189 1 98.75 74 GLY A O 1
ATOM 637 N N . LEU A 1 75 ? 3.922 -16.562 1.099 1 98.88 75 LEU A N 1
ATOM 638 C CA . LEU A 1 75 ? 5.266 -17 1.471 1 98.88 75 LEU A CA 1
ATOM 639 C C . LEU A 1 75 ? 6.32 -16.203 0.697 1 98.88 75 LEU A C 1
ATOM 641 O O . LEU A 1 75 ? 6.133 -15.914 -0.486 1 98.88 75 LEU A O 1
ATOM 645 N N . ILE A 1 76 ? 7.359 -15.883 1.326 1 98.88 76 ILE A N 1
ATOM 646 C CA . ILE A 1 76 ? 8.5 -15.234 0.698 1 98.88 76 ILE A CA 1
ATOM 647 C C . ILE A 1 76 ? 9.797 -15.836 1.234 1 98.88 76 ILE A C 1
ATOM 649 O O . ILE A 1 76 ? 9.875 -16.219 2.406 1 98.88 76 ILE A O 1
ATOM 653 N N . SER A 1 77 ? 10.812 -16.016 0.354 1 98.62 77 SER A N 1
ATOM 654 C CA . SER A 1 77 ? 12.055 -16.656 0.794 1 98.62 77 SER A CA 1
ATOM 655 C C . SER A 1 77 ? 13.227 -16.25 -0.106 1 98.62 77 SER A C 1
ATOM 657 O O . SER A 1 77 ? 13.039 -16.031 -1.303 1 98.62 77 SER A O 1
ATOM 659 N N . SER A 1 78 ? 14.367 -16.203 0.534 1 97.5 78 SER A N 1
ATOM 660 C CA . SER A 1 78 ? 15.602 -16.047 -0.232 1 97.5 78 SER A CA 1
ATOM 661 C C . SER A 1 78 ? 16.391 -17.344 -0.27 1 97.5 78 SER A C 1
ATOM 663 O O . SER A 1 78 ? 17.5 -17.391 -0.816 1 97.5 78 SER A O 1
ATOM 665 N N . SER A 1 79 ? 15.812 -18.375 0.313 1 96.5 79 SER A N 1
ATOM 666 C CA . SER A 1 79 ? 16.531 -19.641 0.403 1 96.5 79 SER A CA 1
ATOM 667 C C . SER A 1 79 ? 16.516 -20.375 -0.929 1 96.5 79 SER A C 1
ATOM 669 O O . SER A 1 79 ? 15.492 -20.422 -1.612 1 96.5 79 SER A O 1
ATOM 671 N N . LEU A 1 80 ? 17.641 -20.953 -1.238 1 95.88 80 LEU A N 1
ATOM 672 C CA . LEU A 1 80 ? 17.75 -21.75 -2.453 1 95.88 80 LEU A CA 1
ATOM 673 C C . LEU A 1 80 ? 17.172 -23.156 -2.24 1 95.88 80 LEU A C 1
ATOM 675 O O . LEU A 1 80 ? 16.891 -23.859 -3.205 1 95.88 80 LEU A O 1
ATOM 679 N N . ASP A 1 81 ? 16.875 -23.516 -1.036 1 96.31 81 ASP A N 1
ATOM 680 C CA . ASP A 1 81 ? 16.594 -24.906 -0.715 1 96.31 81 ASP A CA 1
ATOM 681 C C . ASP A 1 81 ? 15.102 -25.125 -0.511 1 96.31 81 ASP A C 1
ATOM 683 O O . ASP A 1 81 ? 14.695 -26.156 0.023 1 96.31 81 ASP A O 1
ATOM 687 N N . VAL A 1 82 ? 14.305 -24.109 -0.878 1 97.56 82 VAL A N 1
ATOM 688 C CA . VAL A 1 82 ? 12.891 -24.297 -0.581 1 97.56 82 VAL A CA 1
ATOM 689 C C . VAL A 1 82 ? 12.07 -24.188 -1.866 1 97.56 82 VAL A C 1
ATOM 691 O O . VAL A 1 82 ? 12.523 -23.578 -2.846 1 97.56 82 VAL A O 1
ATOM 694 N N . ALA A 1 83 ? 10.961 -24.859 -1.882 1 97.69 83 ALA A N 1
ATOM 695 C CA . ALA A 1 83 ? 9.867 -24.641 -2.822 1 97.69 83 ALA A CA 1
ATOM 696 C C . ALA A 1 83 ? 8.617 -24.141 -2.1 1 97.69 83 ALA A C 1
ATOM 698 O O . ALA A 1 83 ? 8.141 -24.781 -1.156 1 97.69 83 ALA A O 1
ATOM 699 N N . LEU A 1 84 ? 8.148 -22.969 -2.498 1 98.25 84 LEU A N 1
ATOM 700 C CA . LEU A 1 84 ? 6.93 -22.422 -1.917 1 98.25 84 LEU A CA 1
ATOM 701 C C . LEU A 1 84 ? 5.699 -22.984 -2.619 1 98.25 84 LEU A C 1
ATOM 703 O O . LEU A 1 84 ? 5.645 -23.031 -3.85 1 98.25 84 LEU A O 1
ATOM 707 N N . VAL A 1 85 ? 4.742 -23.406 -1.83 1 97.19 85 VAL A N 1
ATOM 708 C CA . VAL A 1 85 ? 3.537 -24.016 -2.381 1 97.19 85 VAL A CA 1
ATOM 709 C C . VAL A 1 85 ? 2.299 -23.344 -1.81 1 97.19 85 VAL A C 1
ATOM 711 O O . VAL A 1 85 ? 2.248 -23.031 -0.618 1 97.19 85 VAL A O 1
ATOM 714 N N . ALA A 1 86 ? 1.363 -23.047 -2.613 1 96.88 86 ALA A N 1
ATOM 715 C CA . ALA A 1 86 ? 0.024 -22.625 -2.225 1 96.88 86 ALA A CA 1
ATOM 716 C C . ALA A 1 86 ? -1.046 -23.391 -2.996 1 96.88 86 ALA A C 1
ATOM 718 O O . ALA A 1 86 ? -0.789 -23.891 -4.094 1 96.88 86 ALA A O 1
ATOM 719 N N . TYR A 1 87 ? -2.16 -23.547 -2.473 1 95 87 TYR A N 1
ATOM 720 C CA . TYR A 1 87 ? -3.217 -24.281 -3.152 1 95 87 TYR A CA 1
ATOM 721 C C . TYR A 1 87 ? -4.41 -23.391 -3.449 1 95 87 TYR A C 1
ATOM 723 O O . TYR A 1 87 ? -4.602 -22.359 -2.789 1 95 87 TYR A O 1
ATOM 731 N N . PHE A 1 88 ? -5.145 -23.797 -4.473 1 95.38 88 PHE A N 1
ATOM 732 C CA . PHE A 1 88 ? -6.125 -22.891 -5.066 1 95.38 88 PHE A CA 1
ATOM 733 C C . PHE A 1 88 ? -7.383 -23.656 -5.469 1 95.38 88 PHE A C 1
ATOM 735 O O . PHE A 1 88 ? -7.309 -24.812 -5.895 1 95.38 88 PHE A O 1
ATOM 742 N N . ALA A 1 89 ? -8.484 -23.047 -5.312 1 93.69 89 ALA A N 1
ATOM 743 C CA . ALA A 1 89 ? -9.805 -23.453 -5.809 1 93.69 89 ALA A CA 1
ATOM 744 C C . ALA A 1 89 ? -10.453 -22.328 -6.605 1 93.69 89 ALA A C 1
ATOM 746 O O . ALA A 1 89 ? -11.539 -21.844 -6.25 1 93.69 89 ALA A O 1
ATOM 747 N N . ASP A 1 90 ? -9.766 -21.875 -7.633 1 96.25 90 ASP A N 1
ATOM 748 C CA . ASP A 1 90 ? -10.211 -20.859 -8.586 1 96.25 90 ASP A CA 1
ATOM 749 C C . ASP A 1 90 ? -9.656 -19.484 -8.219 1 96.25 90 ASP A C 1
ATOM 751 O O . ASP A 1 90 ? -9.805 -18.531 -8.984 1 96.25 90 ASP A O 1
ATOM 755 N N . CYS A 1 91 ? -8.992 -19.359 -7.055 1 97.06 91 CYS A N 1
ATOM 756 C CA . CYS A 1 91 ? -8.422 -18.094 -6.641 1 97.06 91 CYS A CA 1
ATOM 757 C C . CYS A 1 91 ? -7.164 -17.766 -7.438 1 97.06 91 CYS A C 1
ATOM 759 O O . CYS A 1 91 ? -6.578 -18.656 -8.062 1 97.06 91 CYS A O 1
ATOM 761 N N . LEU A 1 92 ? -6.711 -16.578 -7.398 1 98.5 92 LEU A N 1
ATOM 762 C CA . LEU A 1 92 ? -5.605 -16.094 -8.219 1 98.5 92 LEU A CA 1
ATOM 763 C C . LEU A 1 92 ? -4.266 -16.359 -7.539 1 98.5 92 LEU A C 1
ATOM 765 O O . LEU A 1 92 ? -3.967 -15.773 -6.496 1 98.5 92 LEU A O 1
ATOM 769 N N . PRO A 1 93 ? -3.414 -17.219 -8.094 1 98.81 93 PRO A N 1
ATOM 770 C CA . PRO A 1 93 ? -2.021 -17.312 -7.648 1 98.81 93 PRO A CA 1
ATOM 771 C C . PRO A 1 93 ? -1.151 -16.188 -8.203 1 98.81 93 PRO A C 1
ATOM 773 O O . PRO A 1 93 ? -1.226 -15.883 -9.398 1 98.81 93 PRO A O 1
ATOM 776 N N . ILE A 1 94 ? -0.385 -15.562 -7.367 1 98.94 94 ILE A N 1
ATOM 777 C CA . ILE A 1 94 ? 0.553 -14.539 -7.828 1 98.94 94 ILE A CA 1
ATOM 778 C C . ILE A 1 94 ? 1.972 -14.914 -7.406 1 98.94 94 ILE A C 1
ATOM 780 O O . ILE A 1 94 ? 2.242 -15.109 -6.219 1 98.94 94 ILE A O 1
ATOM 784 N N . TYR A 1 95 ? 2.861 -15.055 -8.391 1 98.94 95 TYR A N 1
ATOM 785 C CA . TYR A 1 95 ? 4.27 -15.383 -8.195 1 98.94 95 TYR A CA 1
ATOM 786 C C . TYR A 1 95 ? 5.129 -14.125 -8.227 1 98.94 95 TYR A C 1
ATOM 788 O O . TYR A 1 95 ? 4.883 -13.219 -9.023 1 98.94 95 TYR A O 1
ATOM 796 N N . PHE A 1 96 ? 6.086 -14.047 -7.375 1 98.94 96 PHE A N 1
ATOM 797 C CA . PHE A 1 96 ? 7.055 -12.953 -7.352 1 98.94 96 PHE A CA 1
ATOM 798 C C . PHE A 1 96 ? 8.477 -13.5 -7.441 1 98.94 96 PHE A C 1
ATOM 800 O O . PHE A 1 96 ? 8.812 -14.484 -6.789 1 98.94 96 PHE A O 1
ATOM 807 N N . TYR A 1 97 ? 9.312 -12.867 -8.281 1 98.81 97 TYR A N 1
ATOM 808 C CA . TYR A 1 97 ? 10.719 -13.25 -8.367 1 98.81 97 TYR A CA 1
ATOM 809 C C . TYR A 1 97 ? 11.609 -12.031 -8.586 1 98.81 97 TYR A C 1
ATOM 811 O O . TYR A 1 97 ? 11.422 -11.281 -9.547 1 98.81 97 TYR A O 1
ATOM 819 N N . ASP A 1 98 ? 12.477 -11.789 -7.641 1 98.44 98 ASP A N 1
ATOM 820 C CA . ASP A 1 98 ? 13.555 -10.82 -7.816 1 98.44 98 ASP A CA 1
ATOM 821 C C . ASP A 1 98 ? 14.805 -11.492 -8.375 1 98.44 98 ASP A C 1
ATOM 823 O O . ASP A 1 98 ? 15.492 -12.234 -7.672 1 98.44 98 ASP A O 1
ATOM 827 N N . SER A 1 99 ? 15.148 -11.203 -9.555 1 94.88 99 SER A N 1
ATOM 828 C CA . SER A 1 99 ? 16.219 -11.898 -10.258 1 94.88 99 SER A CA 1
ATOM 829 C C . SER A 1 99 ? 17.594 -11.414 -9.789 1 94.88 99 SER A C 1
ATOM 831 O O . SER A 1 99 ? 18.609 -12.055 -10.07 1 94.88 99 SER A O 1
ATOM 833 N N . VAL A 1 100 ? 17.625 -10.281 -9.148 1 97.12 100 VAL A N 1
ATOM 834 C CA . VAL A 1 100 ? 18.906 -9.727 -8.68 1 97.12 100 VAL A CA 1
ATOM 835 C C . VAL A 1 100 ? 19.188 -10.219 -7.266 1 97.12 100 VAL A C 1
ATOM 837 O O . VAL A 1 100 ? 20.219 -10.836 -7.016 1 97.12 100 VAL A O 1
ATOM 840 N N . LYS A 1 101 ? 18.234 -10.109 -6.367 1 97.69 101 LYS A N 1
ATOM 841 C CA . LYS A 1 101 ? 18.422 -10.523 -4.977 1 97.69 101 LYS A CA 1
ATOM 842 C C . LYS A 1 101 ? 18.094 -12 -4.789 1 97.69 101 LYS A C 1
ATOM 844 O O . LYS A 1 101 ? 18.375 -12.578 -3.736 1 97.69 101 LYS A O 1
ATOM 849 N N . LYS A 1 102 ? 17.531 -12.516 -5.801 1 98 102 LYS A N 1
ATOM 850 C CA . LYS A 1 102 ? 17.188 -13.938 -5.816 1 98 102 LYS A CA 1
ATOM 851 C C . LYS A 1 102 ? 16.188 -14.273 -4.715 1 98 102 LYS A C 1
ATOM 853 O O . LYS A 1 102 ? 16.375 -15.234 -3.971 1 98 102 LYS A O 1
ATOM 858 N N . ILE A 1 103 ? 15.156 -13.523 -4.621 1 98.62 103 ILE A N 1
ATOM 859 C CA . ILE A 1 103 ? 14.062 -13.719 -3.674 1 98.62 103 ILE A CA 1
ATOM 860 C C . ILE A 1 103 ? 12.812 -14.172 -4.418 1 98.62 103 ILE A C 1
ATOM 862 O O . ILE A 1 103 ? 12.492 -13.648 -5.488 1 98.62 103 ILE A O 1
ATOM 866 N N . ILE A 1 104 ? 12.164 -15.188 -3.881 1 98.81 104 ILE A N 1
ATOM 867 C CA . ILE A 1 104 ? 10.922 -15.672 -4.477 1 98.81 104 ILE A CA 1
ATOM 868 C C . ILE A 1 104 ? 9.766 -15.43 -3.514 1 98.81 104 ILE A C 1
ATOM 870 O O . ILE A 1 104 ? 9.961 -15.367 -2.297 1 98.81 104 ILE A O 1
ATOM 874 N N . GLY A 1 105 ? 8.594 -15.195 -4.043 1 98.88 105 GLY A N 1
ATOM 875 C CA . GLY A 1 105 ? 7.348 -15.055 -3.297 1 98.88 105 GLY A CA 1
ATOM 876 C C . GLY A 1 105 ? 6.16 -15.688 -3.996 1 98.88 105 GLY A C 1
ATOM 877 O O . GLY A 1 105 ? 6.152 -15.812 -5.223 1 98.88 105 GLY A O 1
ATOM 878 N N . LEU A 1 106 ? 5.203 -16.109 -3.246 1 98.94 106 LEU A N 1
ATOM 879 C CA . LEU A 1 106 ? 3.959 -16.688 -3.74 1 98.94 106 LEU A CA 1
ATOM 880 C C . LEU A 1 106 ? 2.793 -16.344 -2.826 1 98.94 106 LEU A C 1
ATOM 882 O O . LEU A 1 106 ? 2.873 -16.531 -1.61 1 98.94 106 LEU A O 1
ATOM 886 N N . ILE A 1 107 ? 1.751 -15.758 -3.418 1 98.88 107 ILE A N 1
ATOM 887 C CA . ILE A 1 107 ? 0.604 -15.453 -2.572 1 98.88 107 ILE A CA 1
ATOM 888 C C . ILE A 1 107 ? -0.659 -16.062 -3.17 1 98.88 107 ILE A C 1
ATOM 890 O O . ILE A 1 107 ? -0.791 -16.172 -4.391 1 98.88 107 ILE A O 1
ATOM 894 N N . HIS A 1 108 ? -1.481 -16.562 -2.291 1 98.62 108 HIS A N 1
ATOM 895 C CA . HIS A 1 108 ? -2.871 -16.906 -2.57 1 98.62 108 HIS A CA 1
ATOM 896 C C . HIS A 1 108 ? -3.768 -15.672 -2.518 1 98.62 108 HIS A C 1
ATOM 898 O O . HIS A 1 108 ? -4.156 -15.234 -1.435 1 98.62 108 HIS A O 1
ATOM 904 N N . SER A 1 109 ? -4.109 -15.148 -3.676 1 97.94 109 SER A N 1
ATOM 905 C CA . SER A 1 109 ? -4.918 -13.938 -3.758 1 97.94 109 SER A CA 1
ATOM 906 C C . SER A 1 109 ? -6.359 -14.258 -4.141 1 97.94 109 SER A C 1
ATOM 908 O O . SER A 1 109 ? -6.809 -13.922 -5.238 1 97.94 109 SER A O 1
ATOM 910 N N . GLY A 1 110 ? -7.055 -14.891 -3.229 1 95.5 110 GLY A N 1
ATOM 911 C CA . GLY A 1 110 ? -8.5 -14.875 -3.367 1 95.5 110 GLY A CA 1
ATOM 912 C C . GLY A 1 110 ? -9.102 -13.492 -3.201 1 95.5 110 GLY A C 1
ATOM 913 O O . GLY A 1 110 ? -8.383 -12.516 -2.963 1 95.5 110 GLY A O 1
ATOM 914 N N . TYR A 1 111 ? -10.461 -13.438 -3.387 1 93 111 TYR A N 1
ATOM 915 C CA . TYR A 1 111 ? -11.078 -12.109 -3.332 1 93 111 TYR A CA 1
ATOM 916 C C . TYR A 1 111 ? -10.805 -11.445 -1.99 1 93 111 TYR A C 1
ATOM 918 O O . TYR A 1 111 ? -10.445 -10.266 -1.938 1 93 111 TYR A O 1
ATOM 926 N N . LYS A 1 112 ? -10.875 -12.188 -0.896 1 92.81 112 LYS A N 1
ATOM 927 C CA . LYS A 1 112 ? -10.664 -11.602 0.425 1 92.81 112 LYS A CA 1
ATOM 928 C C . LYS A 1 112 ? -9.227 -11.117 0.59 1 92.81 112 LYS A C 1
ATOM 930 O O . LYS A 1 112 ? -8.984 -10.016 1.093 1 92.81 112 LYS A O 1
ATOM 935 N N . GLY A 1 113 ? -8.258 -11.938 0.225 1 94.88 113 GLY A N 1
ATOM 936 C CA . GLY A 1 113 ? -6.859 -11.531 0.272 1 94.88 113 GLY A CA 1
ATOM 937 C C . GLY A 1 113 ? -6.566 -10.312 -0.572 1 94.88 113 GLY A C 1
ATOM 938 O O . GLY A 1 113 ? -5.816 -9.422 -0.15 1 94.88 113 GLY A O 1
ATOM 939 N N . SER A 1 114 ? -7.195 -10.305 -1.766 1 95.75 114 SER A N 1
ATOM 940 C CA . SER A 1 114 ? -7.031 -9.148 -2.643 1 95.75 114 SER A CA 1
ATOM 941 C C . SER A 1 114 ? -7.574 -7.879 -1.994 1 95.75 114 SER A C 1
ATOM 943 O O . SER A 1 114 ? -6.902 -6.844 -1.98 1 95.75 114 SER A O 1
ATOM 945 N N . PHE A 1 115 ? -8.766 -7.992 -1.397 1 93.5 115 PHE A N 1
ATOM 946 C CA . PHE A 1 115 ? -9.398 -6.84 -0.767 1 93.5 115 PHE A CA 1
ATOM 947 C C . PHE A 1 115 ? -8.609 -6.398 0.462 1 93.5 115 PHE A C 1
ATOM 949 O O . PHE A 1 115 ? -8.695 -5.242 0.878 1 93.5 115 PHE A O 1
ATOM 956 N N . ASN A 1 116 ? -7.867 -7.34 0.979 1 93.81 116 ASN A N 1
ATOM 957 C CA . ASN A 1 116 ? -7.027 -7.012 2.127 1 93.81 116 ASN A CA 1
ATOM 958 C C . ASN A 1 116 ? -5.609 -6.645 1.701 1 93.81 116 ASN A C 1
ATOM 960 O O . ASN A 1 116 ? -4.707 -6.559 2.537 1 93.81 116 ASN A O 1
ATOM 964 N N . LEU A 1 117 ? -5.422 -6.441 0.432 1 96.31 117 LEU A N 1
ATOM 965 C CA . LEU A 1 117 ? -4.246 -5.824 -0.165 1 96.31 117 LEU A CA 1
ATOM 966 C C . LEU A 1 117 ? -3.016 -6.707 0.011 1 96.31 117 LEU A C 1
ATOM 968 O O . LEU A 1 117 ? -1.925 -6.211 0.299 1 96.31 117 LEU A O 1
ATOM 972 N N . ILE A 1 118 ? -3.191 -8.016 -0.08 1 97.5 118 ILE A N 1
ATOM 973 C CA . ILE A 1 118 ? -2.098 -8.953 0.153 1 97.5 118 ILE A CA 1
ATOM 974 C C . ILE A 1 118 ? -0.979 -8.703 -0.854 1 97.5 118 ILE A C 1
ATOM 976 O O . ILE A 1 118 ? 0.201 -8.867 -0.535 1 97.5 118 ILE A O 1
ATOM 980 N N . ILE A 1 119 ? -1.319 -8.242 -2.072 1 98.5 119 ILE A N 1
ATOM 981 C CA . ILE A 1 119 ? -0.304 -8.047 -3.1 1 98.5 119 ILE A CA 1
ATOM 982 C C . ILE A 1 119 ? 0.596 -6.871 -2.717 1 98.5 119 ILE A C 1
ATOM 984 O O . ILE A 1 119 ? 1.807 -6.91 -2.945 1 98.5 119 ILE A O 1
ATOM 988 N N . LEU A 1 120 ? 0.055 -5.809 -2.191 1 97.25 120 LEU A N 1
ATOM 989 C CA .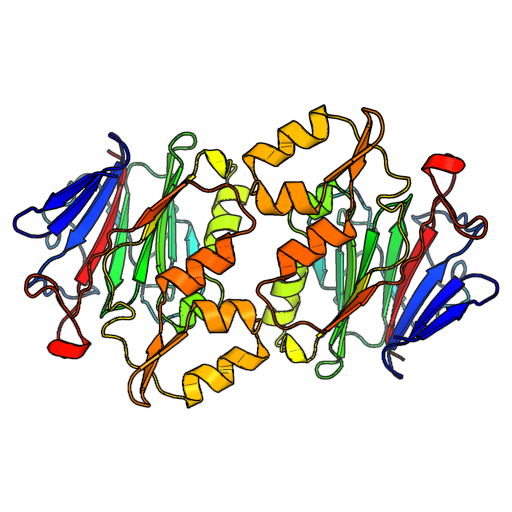 LEU A 1 120 ? 0.854 -4.668 -1.759 1 97.25 120 LEU A CA 1
ATOM 990 C C . LEU A 1 120 ? 1.743 -5.043 -0.579 1 97.25 120 LEU A C 1
ATOM 992 O O . LEU A 1 120 ? 2.9 -4.621 -0.508 1 97.25 120 LEU A O 1
ATOM 996 N N . LYS A 1 121 ? 1.15 -5.809 0.305 1 95.94 121 LYS A N 1
ATOM 997 C CA . LYS A 1 121 ? 1.933 -6.262 1.452 1 95.94 121 LYS A CA 1
ATOM 998 C C . LYS A 1 121 ? 3.146 -7.07 1.004 1 95.94 121 LYS A C 1
ATOM 1000 O O . LYS A 1 121 ? 4.238 -6.914 1.554 1 95.94 121 LYS A O 1
ATOM 1005 N N . MET A 1 122 ? 2.947 -7.906 0.018 1 98.12 122 MET A N 1
ATOM 1006 C CA . MET A 1 122 ? 4.066 -8.672 -0.523 1 98.12 122 MET A CA 1
ATOM 1007 C C . MET A 1 122 ? 5.109 -7.746 -1.142 1 98.12 122 MET A C 1
ATOM 1009 O O . MET A 1 122 ? 6.309 -7.922 -0.925 1 98.12 122 MET A O 1
ATOM 1013 N N . LEU A 1 123 ? 4.637 -6.762 -1.854 1 97 123 LEU A N 1
ATOM 1014 C CA . LEU A 1 123 ? 5.543 -5.805 -2.475 1 97 123 LEU A CA 1
ATOM 1015 C C . LEU A 1 123 ? 6.398 -5.105 -1.421 1 97 123 LEU A C 1
ATOM 1017 O O . LEU A 1 123 ? 7.609 -4.953 -1.6 1 97 123 LEU A O 1
ATOM 1021 N N . PHE A 1 124 ? 5.789 -4.766 -0.332 1 94.12 124 PHE A N 1
ATOM 1022 C CA . PHE A 1 124 ? 6.492 -4.078 0.743 1 94.12 124 PHE A CA 1
ATOM 1023 C C . PHE A 1 124 ? 7.539 -4.988 1.373 1 94.12 124 PHE A C 1
ATOM 1025 O O . PHE A 1 124 ? 8.617 -4.531 1.758 1 94.12 124 PHE A O 1
ATOM 1032 N N . MET A 1 125 ? 7.223 -6.25 1.464 1 96.44 125 MET A N 1
ATOM 1033 C CA . MET A 1 125 ? 8.172 -7.203 2.031 1 96.44 125 MET A CA 1
ATOM 1034 C C . MET A 1 125 ? 9.398 -7.344 1.141 1 96.44 125 MET A C 1
ATOM 1036 O O . MET A 1 125 ? 10.523 -7.398 1.634 1 96.44 125 MET A O 1
ATOM 1040 N N . PHE A 1 126 ? 9.188 -7.355 -0.163 1 97.75 126 PHE A N 1
ATOM 1041 C CA . PHE A 1 126 ? 10.32 -7.402 -1.081 1 97.75 126 PHE A CA 1
ATOM 1042 C C . PHE A 1 126 ? 11.203 -6.172 -0.917 1 97.75 126 PHE A C 1
ATOM 1044 O O . PHE A 1 126 ? 12.43 -6.285 -0.862 1 97.75 126 PHE A O 1
ATOM 1051 N N . GLU A 1 127 ? 10.578 -5.02 -0.8 1 94.19 127 GLU A N 1
ATOM 1052 C CA . GLU A 1 127 ? 11.344 -3.789 -0.615 1 94.19 127 GLU A CA 1
ATOM 1053 C C . GLU A 1 127 ? 12.141 -3.826 0.686 1 94.19 127 GLU A C 1
ATOM 1055 O O . GLU A 1 127 ? 13.312 -3.439 0.714 1 94.19 127 GLU A O 1
ATOM 1060 N N . LYS A 1 128 ? 11.469 -4.254 1.694 1 92.88 128 LYS A N 1
ATOM 1061 C CA . LYS A 1 128 ? 12.125 -4.348 2.996 1 92.88 128 LYS A CA 1
ATOM 1062 C C . LYS A 1 128 ? 13.336 -5.27 2.934 1 92.88 128 LYS A C 1
ATOM 1064 O O . LYS A 1 128 ? 14.328 -5.051 3.631 1 92.88 128 LYS A O 1
ATOM 1069 N N . MET A 1 129 ? 13.289 -6.238 2.037 1 96.19 129 MET A N 1
ATOM 1070 C CA . MET A 1 129 ? 14.375 -7.203 1.896 1 96.19 129 MET A CA 1
ATOM 1071 C C . MET A 1 129 ? 15.43 -6.695 0.916 1 96.19 129 MET A C 1
ATOM 1073 O O . MET A 1 129 ? 16.375 -7.418 0.582 1 96.19 129 MET A O 1
ATOM 1077 N N . GLY A 1 130 ? 15.18 -5.492 0.414 1 94.38 130 GLY A N 1
ATOM 1078 C CA . GLY A 1 130 ? 16.203 -4.828 -0.378 1 94.38 130 GLY A CA 1
ATOM 1079 C C . GLY A 1 130 ? 15.961 -4.93 -1.872 1 94.38 130 GLY A C 1
ATOM 1080 O O . GLY A 1 130 ? 16.797 -4.5 -2.672 1 94.38 130 GLY A O 1
ATOM 1081 N N . SER A 1 131 ? 14.859 -5.457 -2.242 1 96.19 131 SER A N 1
ATOM 1082 C CA . SER A 1 131 ? 14.555 -5.586 -3.664 1 96.19 131 SER A CA 1
ATOM 1083 C C . SER A 1 131 ? 14.25 -4.23 -4.289 1 96.19 131 SER A C 1
ATOM 1085 O O . SER A 1 131 ? 13.555 -3.404 -3.688 1 96.19 131 SER A O 1
ATOM 1087 N N . ALA A 1 132 ? 14.836 -4.012 -5.457 1 94.25 132 ALA A N 1
ATOM 1088 C CA . ALA A 1 132 ? 14.352 -2.924 -6.305 1 94.25 132 ALA A CA 1
ATOM 1089 C C . ALA A 1 132 ? 13.148 -3.365 -7.133 1 94.25 132 ALA A C 1
ATOM 1091 O O . ALA A 1 132 ? 13.172 -4.434 -7.746 1 94.25 132 ALA A O 1
ATOM 1092 N N . LEU A 1 133 ? 12.141 -2.596 -7.141 1 94.12 133 LEU A N 1
ATOM 1093 C CA . LEU A 1 133 ? 10.898 -2.996 -7.797 1 94.12 133 LEU A CA 1
ATOM 1094 C C . LEU A 1 133 ? 11.133 -3.271 -9.281 1 94.12 133 LEU A C 1
ATOM 1096 O O . LEU A 1 133 ? 10.492 -4.145 -9.859 1 94.12 133 LEU A O 1
ATOM 1100 N N . LYS A 1 134 ? 12.039 -2.553 -9.891 1 92.38 134 LYS A N 1
ATOM 1101 C CA . LYS A 1 134 ? 12.328 -2.738 -11.312 1 92.38 134 LYS A CA 1
ATOM 1102 C C . LYS A 1 134 ? 12.875 -4.137 -11.578 1 92.38 134 LYS A C 1
ATOM 1104 O O . LYS A 1 134 ? 12.82 -4.621 -12.711 1 92.38 134 LYS A O 1
ATOM 1109 N N . ASP A 1 135 ? 13.438 -4.777 -10.555 1 95.88 135 ASP A N 1
ATOM 1110 C CA . ASP A 1 135 ? 14.039 -6.098 -10.711 1 95.88 135 ASP A CA 1
ATOM 1111 C C . ASP A 1 135 ? 13.031 -7.203 -10.414 1 95.88 135 ASP A C 1
ATOM 1113 O O . ASP A 1 135 ? 13.328 -8.391 -10.586 1 95.88 135 ASP A O 1
ATOM 1117 N N . LEU A 1 136 ? 11.922 -6.828 -9.953 1 97.44 136 LEU A N 1
ATOM 1118 C CA . LEU A 1 136 ? 10.883 -7.777 -9.562 1 97.44 136 LEU A CA 1
ATOM 1119 C C . LEU A 1 136 ? 10.055 -8.203 -10.773 1 97.44 136 LEU A C 1
ATOM 1121 O O . LEU A 1 136 ? 9.648 -7.359 -11.578 1 97.44 136 LEU A O 1
ATOM 1125 N N . LYS A 1 137 ? 9.898 -9.461 -10.945 1 98.38 137 LYS A N 1
ATOM 1126 C CA . LYS A 1 137 ? 8.992 -10.047 -11.93 1 98.38 137 LYS A CA 1
ATOM 1127 C C . LYS A 1 137 ? 7.793 -10.711 -11.242 1 98.38 137 LYS A C 1
ATOM 1129 O O . LYS A 1 137 ? 7.961 -11.5 -10.312 1 98.38 137 LYS A O 1
ATOM 1134 N N . ILE A 1 138 ? 6.609 -10.328 -11.672 1 98.81 138 ILE A N 1
ATOM 1135 C CA . ILE A 1 138 ? 5.375 -10.812 -11.07 1 98.81 138 ILE A CA 1
ATOM 1136 C C . ILE A 1 138 ? 4.551 -11.57 -12.109 1 98.81 138 ILE A C 1
ATOM 1138 O O . ILE A 1 138 ? 4.363 -11.094 -13.227 1 98.81 138 ILE A O 1
ATOM 1142 N N . VAL A 1 139 ? 4.105 -12.773 -11.758 1 98.88 139 VAL A N 1
ATOM 1143 C CA . VAL A 1 139 ? 3.314 -13.578 -12.68 1 98.88 139 VAL A CA 1
ATOM 1144 C C . VAL A 1 139 ? 1.947 -13.875 -12.07 1 98.88 139 VAL A C 1
ATOM 1146 O O . VAL A 1 139 ? 1.858 -14.406 -10.961 1 98.88 139 VAL A O 1
ATOM 1149 N N . PHE A 1 140 ? 0.897 -13.461 -12.75 1 98.88 140 PHE A N 1
ATOM 1150 C CA . PHE A 1 140 ? -0.462 -13.875 -12.422 1 98.88 140 PHE A CA 1
ATOM 1151 C C . PHE A 1 140 ? -0.79 -15.219 -13.062 1 98.88 140 PHE A C 1
ATOM 1153 O O . PHE A 1 140 ? -0.83 -15.336 -14.289 1 98.88 140 PHE A O 1
ATOM 1160 N N . GLY A 1 141 ? -0.953 -16.234 -12.234 1 98.75 141 GLY A N 1
ATOM 1161 C CA . GLY A 1 141 ? -1.243 -17.562 -12.719 1 98.75 141 GLY A CA 1
ATOM 1162 C C . GLY A 1 141 ? -2.699 -17.766 -13.102 1 98.75 141 GLY A C 1
ATOM 1163 O O . GLY A 1 141 ? -3.441 -16.781 -13.25 1 98.75 141 GLY A O 1
ATOM 1164 N N . PRO A 1 142 ? -3.086 -19.047 -13.352 1 98.31 142 PRO A N 1
ATOM 1165 C CA . PRO A 1 142 ? -4.473 -19.359 -13.711 1 98.31 142 PRO A CA 1
ATOM 1166 C C . PRO A 1 142 ? -5.445 -19.125 -12.555 1 98.31 142 PRO A C 1
ATOM 1168 O O . PRO A 1 142 ? -5.117 -19.391 -11.398 1 98.31 142 PRO A O 1
ATOM 1171 N N . TYR A 1 143 ? -6.602 -18.688 -12.852 1 97.94 143 TYR A N 1
ATOM 1172 C CA . TYR A 1 143 ? -7.676 -18.453 -11.898 1 97.94 143 TYR A CA 1
ATOM 1173 C C . TYR A 1 143 ? -9.023 -18.375 -12.602 1 97.94 143 TYR A C 1
ATOM 1175 O O . TYR A 1 143 ? -9.094 -18.422 -13.828 1 97.94 143 TYR A O 1
ATOM 1183 N N . ASN A 1 144 ? -10.117 -18.438 -11.812 1 97.44 144 ASN A N 1
ATOM 1184 C CA . ASN A 1 144 ? -11.438 -18.188 -12.398 1 97.44 144 ASN A CA 1
ATOM 1185 C C . ASN A 1 144 ? -11.594 -16.734 -12.812 1 97.44 144 ASN A C 1
ATOM 1187 O O . ASN A 1 144 ? -11.742 -15.852 -11.961 1 97.44 144 ASN A O 1
ATOM 1191 N N . ARG A 1 145 ? -11.57 -16.5 -14.109 1 97.19 145 ARG A N 1
ATOM 1192 C CA . ARG A 1 145 ? -11.445 -15.148 -14.641 1 97.19 145 ARG A CA 1
ATOM 1193 C C . ARG A 1 145 ? -12.812 -14.477 -14.773 1 97.19 145 ARG A C 1
ATOM 1195 O O . ARG A 1 145 ? -13.836 -15.086 -14.453 1 97.19 145 ARG A O 1
ATOM 1202 N N . SER A 1 146 ? -12.766 -13.195 -15.234 1 95.19 146 SER A N 1
ATOM 1203 C CA . SER A 1 146 ? -13.953 -12.359 -15.266 1 95.19 146 SER A CA 1
ATOM 1204 C C . SER A 1 146 ? -14.992 -12.906 -16.25 1 95.19 146 SER A C 1
ATOM 1206 O O . SER A 1 146 ? -16.172 -12.539 -16.188 1 95.19 146 SER A O 1
ATOM 1208 N N . CYS A 1 147 ? -14.594 -13.781 -17.094 1 94.56 147 CYS A N 1
ATOM 1209 C CA . CYS A 1 147 ? -15.547 -14.398 -18 1 94.56 147 CYS A CA 1
ATOM 1210 C C . CYS A 1 147 ? -16.453 -15.367 -17.266 1 94.56 147 CYS A C 1
ATOM 1212 O O . CYS A 1 147 ? -17.578 -15.648 -17.719 1 94.56 147 CYS A O 1
ATOM 1214 N N . CYS A 1 148 ? -16.031 -15.844 -16.031 1 94.88 148 CYS A N 1
ATOM 1215 C CA . CYS A 1 148 ? -16.75 -16.969 -15.445 1 94.88 148 CYS A CA 1
ATOM 1216 C C . CYS A 1 148 ? -16.984 -16.75 -13.961 1 94.88 148 CYS A C 1
ATOM 1218 O O . CYS A 1 148 ? -17.812 -17.438 -13.352 1 94.88 148 CYS A O 1
ATOM 1220 N N . TYR A 1 149 ? -16.328 -15.836 -13.352 1 95.5 149 TYR A N 1
ATOM 1221 C CA . TYR A 1 149 ? -16.359 -15.703 -11.898 1 95.5 149 TYR A CA 1
ATOM 1222 C C . TYR A 1 149 ? -17.484 -14.789 -11.461 1 95.5 149 TYR A C 1
ATOM 1224 O O . TYR A 1 149 ? -17.25 -13.633 -11.102 1 95.5 149 TYR A O 1
ATOM 1232 N N . GLU A 1 150 ? -18.641 -15.328 -11.336 1 94.69 150 GLU A N 1
ATOM 1233 C CA . GLU A 1 150 ? -19.828 -14.594 -10.906 1 94.69 150 GLU A CA 1
ATOM 1234 C C . GLU A 1 150 ? -19.812 -14.352 -9.398 1 94.69 150 GLU A C 1
ATOM 1236 O O . GLU A 1 150 ? -19.453 -15.25 -8.625 1 94.69 150 GLU A O 1
ATOM 1241 N N . VAL A 1 151 ? -20.078 -13.086 -9.023 1 92.5 151 VAL A N 1
ATOM 1242 C CA . VAL A 1 151 ? -20.141 -12.75 -7.605 1 92.5 151 VAL A CA 1
ATOM 1243 C C . VAL A 1 151 ? -21.453 -12.062 -7.281 1 92.5 151 VAL A C 1
ATOM 1245 O O . VAL A 1 151 ? -22.156 -11.594 -8.188 1 92.5 151 VAL A O 1
ATOM 1248 N N . SER A 1 152 ? -21.719 -12.062 -5.98 1 89.25 152 SER A N 1
ATOM 1249 C CA . SER A 1 152 ? -22.953 -11.422 -5.527 1 89.25 152 SER A CA 1
ATOM 1250 C C . SER A 1 152 ? -22.781 -9.914 -5.414 1 89.25 152 SER A C 1
ATOM 1252 O O . SER A 1 152 ? -21.672 -9.422 -5.172 1 89.25 152 SER A O 1
ATOM 1254 N N . GLU A 1 153 ? -23.891 -9.227 -5.547 1 84.75 153 GLU A N 1
ATOM 1255 C CA . GLU A 1 153 ? -23.922 -7.77 -5.406 1 84.75 153 GLU A CA 1
ATOM 1256 C C . GLU A 1 153 ? -23.484 -7.348 -4.004 1 84.75 153 GLU A C 1
ATOM 1258 O O . GLU A 1 153 ? -22.891 -6.281 -3.826 1 84.75 153 GLU A O 1
ATOM 1263 N N . ILE A 1 154 ? -23.844 -8.133 -3.1 1 80.38 154 ILE A N 1
ATOM 1264 C CA . ILE A 1 154 ? -23.516 -7.816 -1.714 1 80.38 154 ILE A CA 1
ATOM 1265 C C . ILE A 1 154 ? -22 -7.711 -1.556 1 80.38 154 ILE A C 1
ATOM 1267 O O . ILE A 1 154 ? -21.5 -6.844 -0.835 1 80.38 154 ILE A O 1
ATOM 1271 N N . PHE A 1 155 ? -21.266 -8.492 -2.336 1 77.25 155 PHE A N 1
ATOM 1272 C CA . PHE A 1 155 ? -19.812 -8.508 -2.375 1 77.25 155 PHE A CA 1
ATOM 1273 C C . PHE A 1 155 ? -19.266 -7.148 -2.789 1 77.25 155 PHE A C 1
ATOM 1275 O O . PHE A 1 155 ? -18.328 -6.633 -2.172 1 77.25 155 PHE A O 1
ATOM 1282 N N . LEU A 1 156 ? -19.922 -6.648 -3.73 1 81.06 156 LEU A N 1
ATOM 1283 C CA . LEU A 1 156 ? -19.531 -5.371 -4.316 1 81.06 156 LEU A CA 1
ATOM 1284 C C . LEU A 1 156 ? -19.812 -4.223 -3.354 1 81.06 156 LEU A C 1
ATOM 1286 O O . LEU A 1 156 ? -18.984 -3.32 -3.203 1 81.06 156 LEU A O 1
ATOM 1290 N N . LYS A 1 157 ? -20.891 -4.289 -2.656 1 82 157 LYS A N 1
ATOM 1291 C CA . LYS A 1 157 ? -21.281 -3.229 -1.729 1 82 157 LYS A CA 1
ATOM 1292 C C . LYS A 1 157 ? -20.297 -3.129 -0.569 1 82 157 LYS A C 1
ATOM 1294 O O . LYS A 1 157 ? -19.953 -2.029 -0.125 1 82 157 LYS A O 1
ATOM 1299 N N . GLU A 1 158 ? -19.828 -4.242 -0.19 1 79.88 158 GLU A N 1
ATOM 1300 C CA . GLU A 1 158 ? -18.922 -4.273 0.948 1 79.88 158 GLU A CA 1
ATOM 1301 C C . GLU A 1 158 ? -17.578 -3.629 0.599 1 79.88 158 GLU A C 1
ATOM 1303 O O . GLU A 1 158 ? -17 -2.916 1.417 1 79.88 158 GLU A O 1
ATOM 1308 N N . VAL A 1 159 ? -17.219 -3.73 -0.587 1 90.38 159 VAL A N 1
ATOM 1309 C CA . VAL A 1 159 ? -15.875 -3.266 -0.943 1 90.38 159 VAL A CA 1
ATOM 1310 C C . VAL A 1 159 ? -15.945 -1.825 -1.443 1 90.38 159 VAL A C 1
ATOM 1312 O O . VAL A 1 159 ? -14.922 -1.141 -1.528 1 90.38 159 VAL A O 1
ATOM 1315 N N . SER A 1 160 ? -17.172 -1.331 -1.718 1 90.31 160 SER A N 1
ATOM 1316 C CA . SER A 1 160 ? -17.344 0.029 -2.219 1 90.31 160 SER A CA 1
ATOM 1317 C C . SER A 1 160 ? -16.969 1.059 -1.156 1 90.31 160 SER A C 1
ATOM 1319 O O . SER A 1 160 ? -16.641 2.203 -1.48 1 90.31 160 SER A O 1
ATOM 1321 N N . ASN A 1 161 ? -16.984 0.684 0.052 1 90.19 161 ASN A N 1
ATOM 1322 C CA . ASN A 1 161 ? -16.609 1.586 1.14 1 90.19 161 ASN A CA 1
ATOM 1323 C C . ASN A 1 161 ? -15.102 1.689 1.297 1 90.19 161 ASN A C 1
ATOM 1325 O O . ASN A 1 161 ? -14.602 2.615 1.938 1 90.19 161 ASN A O 1
ATOM 1329 N N . LYS A 1 162 ? -14.383 0.846 0.677 1 94.88 162 LYS A N 1
ATOM 1330 C CA . LYS A 1 162 ? -12.938 0.781 0.875 1 94.88 162 LYS A CA 1
ATOM 1331 C C . LYS A 1 162 ? -12.195 1.261 -0.365 1 94.88 162 LYS A C 1
ATOM 1333 O O . LYS A 1 162 ? -11.172 1.942 -0.257 1 94.88 162 LYS A O 1
ATOM 1338 N N . PHE A 1 163 ? -12.773 0.966 -1.524 1 97.25 163 PHE A N 1
ATOM 1339 C CA . PHE A 1 163 ? -12.023 1.191 -2.756 1 97.25 163 PHE A CA 1
ATOM 1340 C C . PHE A 1 163 ? -12.703 2.25 -3.617 1 97.25 163 PHE A C 1
ATOM 1342 O O . PHE A 1 163 ? -13.914 2.463 -3.508 1 97.25 163 PHE A O 1
ATOM 1349 N N . SER A 1 164 ? -11.891 2.912 -4.438 1 96.44 164 SER A N 1
ATOM 1350 C CA . SER A 1 164 ? -12.398 3.973 -5.305 1 96.44 164 SER A CA 1
ATOM 1351 C C . SER A 1 164 ? -13.336 3.418 -6.371 1 96.44 164 SER A C 1
ATOM 1353 O O . SER A 1 164 ? -13.227 2.252 -6.754 1 96.44 164 SER A O 1
ATOM 1355 N N . LYS A 1 165 ? -14.188 4.297 -6.859 1 94.69 165 LYS A N 1
ATOM 1356 C CA . LYS A 1 165 ? -15.094 3.914 -7.938 1 94.69 165 LYS A CA 1
ATOM 1357 C C . LYS A 1 165 ? -14.32 3.496 -9.18 1 94.69 165 LYS A C 1
ATOM 1359 O O . LYS A 1 165 ? -14.703 2.547 -9.875 1 94.69 165 LYS A O 1
ATOM 1364 N N . ASP A 1 166 ? -13.234 4.191 -9.406 1 95.94 166 ASP A N 1
ATOM 1365 C CA . ASP A 1 166 ? -12.43 3.883 -10.578 1 95.94 166 ASP A CA 1
ATOM 1366 C C . ASP A 1 166 ? -11.867 2.467 -10.5 1 95.94 166 ASP A C 1
ATOM 1368 O O . ASP A 1 166 ? -11.914 1.719 -11.484 1 95.94 166 ASP A O 1
ATOM 1372 N N . LEU A 1 167 ? -11.32 2.105 -9.367 1 97 167 LEU A N 1
ATOM 1373 C CA . LEU A 1 167 ? -10.781 0.761 -9.188 1 97 167 LEU A CA 1
ATOM 1374 C C . LEU A 1 167 ? -11.875 -0.288 -9.344 1 97 167 LEU A C 1
ATOM 1376 O O . LEU A 1 167 ? -11.68 -1.306 -10.008 1 97 167 LEU A O 1
ATOM 1380 N N . LEU A 1 168 ? -13.031 -0.035 -8.734 1 95.62 168 LEU A N 1
ATOM 1381 C CA . LEU A 1 168 ? -14.125 -1.005 -8.773 1 95.62 168 LEU A CA 1
ATOM 1382 C C . LEU A 1 168 ? -14.672 -1.149 -10.188 1 95.62 168 LEU A C 1
ATOM 1384 O O . LEU A 1 168 ? -14.961 -2.262 -10.633 1 95.62 168 LEU A O 1
ATOM 1388 N N . ASN A 1 169 ? -14.758 -0.031 -10.883 1 95.44 169 ASN A N 1
ATOM 1389 C CA . ASN A 1 169 ? -15.234 -0.081 -12.266 1 95.44 169 ASN A CA 1
ATOM 1390 C C . ASN A 1 169 ? -14.297 -0.899 -13.148 1 95.44 169 ASN A C 1
ATOM 1392 O O . ASN A 1 169 ? -14.75 -1.558 -14.086 1 95.44 169 ASN A O 1
ATOM 1396 N N . ALA A 1 170 ? -13.078 -0.857 -12.812 1 96.44 170 ALA A N 1
ATOM 1397 C CA . ALA A 1 170 ? -12.094 -1.599 -13.594 1 96.44 170 ALA A CA 1
ATOM 1398 C C . ALA A 1 170 ? -12.102 -3.078 -13.227 1 96.44 170 ALA A C 1
ATOM 1400 O O . ALA A 1 170 ? -11.672 -3.924 -14.016 1 96.44 170 ALA A O 1
ATOM 1401 N N . SER A 1 171 ? -12.602 -3.436 -12.07 1 96.12 171 SER A N 1
ATOM 1402 C CA . SER A 1 171 ? -12.414 -4.773 -11.523 1 96.12 171 SER A CA 1
ATOM 1403 C C . SER A 1 171 ? -13.695 -5.594 -11.609 1 96.12 171 SER A C 1
ATOM 1405 O O . SER A 1 171 ? -13.672 -6.816 -11.453 1 96.12 171 SER A O 1
ATOM 1407 N N . PHE A 1 172 ? -14.828 -4.93 -11.781 1 95 172 PHE A N 1
ATOM 1408 C CA . PHE A 1 172 ? -16.109 -5.617 -11.859 1 95 172 PHE A CA 1
ATOM 1409 C C . PHE A 1 172 ? -16.797 -5.34 -13.188 1 95 172 PHE A C 1
ATOM 1411 O O . PHE A 1 172 ? -16.766 -4.215 -13.688 1 95 172 PHE A O 1
ATOM 1418 N N . VAL A 1 173 ? -17.375 -6.441 -13.703 1 93.44 173 VAL A N 1
ATOM 1419 C CA . VAL A 1 173 ? -18.078 -6.332 -14.977 1 93.44 173 VAL A CA 1
ATOM 1420 C C . VAL A 1 173 ? -19.516 -6.824 -14.812 1 93.44 173 VAL A C 1
ATOM 1422 O O . VAL A 1 173 ? -19.75 -7.84 -14.156 1 93.44 173 VAL A O 1
ATOM 1425 N N . THR A 1 174 ? -20.391 -6.098 -15.336 1 92.75 174 THR A N 1
ATOM 1426 C CA . THR A 1 174 ? -21.781 -6.516 -15.344 1 92.75 174 THR A CA 1
ATOM 1427 C C . THR A 1 174 ? -22.188 -7.008 -16.734 1 92.75 174 THR A C 1
ATOM 1429 O O . THR A 1 174 ? -21.984 -6.316 -17.719 1 92.75 174 THR A O 1
ATOM 1432 N N . ARG A 1 175 ? -22.625 -8.242 -16.734 1 94.19 175 ARG A N 1
ATOM 1433 C CA . ARG A 1 175 ? -23.141 -8.852 -17.953 1 94.19 175 ARG A CA 1
ATOM 1434 C C . ARG A 1 175 ? -24.484 -9.531 -17.688 1 94.19 175 ARG A C 1
ATOM 1436 O O . ARG A 1 175 ? -24.578 -10.453 -16.875 1 94.19 175 ARG A O 1
ATOM 1443 N N . ASP A 1 176 ? -25.609 -9.086 -18.453 1 94.06 176 ASP A N 1
ATOM 1444 C CA . ASP A 1 176 ? -26.938 -9.688 -18.375 1 94.06 176 ASP A CA 1
ATOM 1445 C C . ASP A 1 176 ? -27.453 -9.703 -16.938 1 94.06 176 ASP A C 1
ATOM 1447 O O . ASP A 1 176 ? -27.891 -10.75 -16.438 1 94.06 176 ASP A O 1
ATOM 1451 N N . GLY A 1 177 ? -27.203 -8.703 -16.219 1 92 177 GLY A N 1
ATOM 1452 C CA . GLY A 1 177 ? -27.719 -8.547 -14.875 1 92 177 GLY A CA 1
ATOM 1453 C C . GLY A 1 177 ? -26.891 -9.25 -13.82 1 92 177 GLY A C 1
ATOM 1454 O O . GLY A 1 177 ? -27.234 -9.242 -12.633 1 92 177 GLY A O 1
ATOM 1455 N N . LYS A 1 178 ? -25.828 -9.883 -14.266 1 94.25 178 LYS A N 1
ATOM 1456 C CA . LYS A 1 178 ? -24.938 -10.57 -13.328 1 94.25 178 LYS A CA 1
ATOM 1457 C C . LYS A 1 178 ? -23.609 -9.844 -13.203 1 94.25 178 LYS A C 1
ATOM 1459 O O . LYS A 1 178 ? -23.172 -9.172 -14.148 1 94.25 178 LYS A O 1
ATOM 1464 N N . ILE A 1 179 ? -23.031 -10 -12.023 1 94.62 179 ILE A N 1
ATOM 1465 C CA . ILE A 1 179 ? -21.781 -9.312 -11.758 1 94.62 179 ILE A CA 1
ATOM 1466 C C . ILE A 1 179 ? -20.641 -10.32 -11.727 1 94.62 179 ILE A C 1
ATOM 1468 O O . ILE A 1 179 ? -20.766 -11.391 -11.133 1 94.62 179 ILE A O 1
ATOM 1472 N N . TYR A 1 180 ? -19.547 -9.969 -12.398 1 96.31 180 TYR A N 1
ATOM 1473 C CA . TYR A 1 180 ? -18.359 -10.797 -12.453 1 96.31 180 TYR A CA 1
ATOM 1474 C C . TYR A 1 180 ? -17.141 -10.039 -11.938 1 96.31 180 TYR A C 1
ATOM 1476 O O . TYR A 1 180 ? -16.969 -8.852 -12.227 1 96.31 180 TYR A O 1
ATOM 1484 N N . PHE A 1 181 ? -16.375 -10.703 -11.156 1 95.88 181 PHE A N 1
ATOM 1485 C CA . PHE A 1 181 ? -15.188 -10.086 -10.562 1 95.88 181 PHE A CA 1
ATOM 1486 C C . PHE A 1 181 ? -13.93 -10.469 -11.328 1 95.88 181 PHE A C 1
ATOM 1488 O O . PHE A 1 181 ? -13.695 -11.648 -11.594 1 95.88 181 PHE A O 1
ATOM 1495 N N . ASP A 1 182 ? -13.148 -9.461 -11.727 1 96.75 182 ASP A N 1
ATOM 1496 C CA . ASP A 1 182 ? -11.836 -9.641 -12.344 1 96.75 182 ASP A CA 1
ATOM 1497 C C . ASP A 1 182 ? -10.719 -9.406 -11.336 1 96.75 182 ASP A C 1
ATOM 1499 O O . ASP A 1 182 ? -10.188 -8.297 -11.242 1 96.75 182 ASP A O 1
ATOM 1503 N N . ASN A 1 183 ? -10.281 -10.453 -10.742 1 97.12 183 ASN A N 1
ATOM 1504 C CA . ASN A 1 183 ? -9.297 -10.367 -9.68 1 97.12 183 ASN A CA 1
ATOM 1505 C C . ASN A 1 183 ? -7.957 -9.844 -10.195 1 97.12 183 ASN A C 1
ATOM 1507 O O . ASN A 1 183 ? -7.277 -9.07 -9.508 1 97.12 183 ASN A O 1
ATOM 1511 N N . ALA A 1 184 ? -7.535 -10.227 -11.375 1 97.88 184 ALA A N 1
ATOM 1512 C CA . ALA A 1 184 ? -6.293 -9.727 -11.953 1 97.88 184 ALA A CA 1
ATOM 1513 C C . ALA A 1 184 ? -6.359 -8.219 -12.172 1 97.88 184 ALA A C 1
ATOM 1515 O O . ALA A 1 184 ? -5.422 -7.496 -11.82 1 97.88 184 ALA A O 1
ATOM 1516 N N . SER A 1 185 ? -7.488 -7.785 -12.742 1 97.69 185 SER A N 1
ATOM 1517 C CA . SER A 1 185 ? -7.645 -6.352 -12.961 1 97.69 185 SER A CA 1
ATOM 1518 C C . SER A 1 185 ? -7.586 -5.578 -11.648 1 97.69 185 SER A C 1
ATOM 1520 O O . SER A 1 185 ? -6.957 -4.523 -11.57 1 97.69 185 SER A O 1
ATOM 1522 N N . PHE A 1 186 ? -8.281 -6.09 -10.648 1 97.56 186 PHE A N 1
ATOM 1523 C CA . PHE A 1 186 ? -8.266 -5.465 -9.336 1 97.56 186 PHE A CA 1
ATOM 1524 C C . PHE A 1 186 ? -6.836 -5.301 -8.828 1 97.56 186 PHE A C 1
ATOM 1526 O O . PHE A 1 186 ? -6.418 -4.195 -8.477 1 97.56 186 PHE A O 1
ATOM 1533 N N . ASN A 1 187 ? -6.023 -6.359 -8.852 1 98.31 187 ASN A N 1
ATOM 1534 C CA . ASN A 1 187 ? -4.66 -6.348 -8.336 1 98.31 187 ASN A CA 1
ATOM 1535 C C . ASN A 1 187 ? -3.736 -5.496 -9.195 1 98.31 187 ASN A C 1
ATOM 1537 O O . ASN A 1 187 ? -2.848 -4.816 -8.68 1 98.31 187 ASN A O 1
ATOM 1541 N N . LEU A 1 188 ? -3.947 -5.551 -10.539 1 97.88 188 LEU A N 1
ATOM 1542 C CA . LEU A 1 188 ? -3.148 -4.73 -11.445 1 97.88 188 LEU A CA 1
ATOM 1543 C C . LEU A 1 188 ? -3.354 -3.246 -11.156 1 97.88 188 LEU A C 1
ATOM 1545 O O . LEU A 1 188 ? -2.396 -2.467 -11.172 1 97.88 188 LEU A O 1
ATOM 1549 N N . ASN A 1 189 ? -4.566 -2.875 -10.906 1 97.44 189 ASN A N 1
ATOM 1550 C CA . ASN A 1 189 ? -4.852 -1.479 -10.594 1 97.44 189 ASN A CA 1
ATOM 1551 C C . ASN A 1 189 ? -4.223 -1.065 -9.266 1 97.44 189 ASN A C 1
ATOM 1553 O O . ASN A 1 189 ? -3.729 0.055 -9.133 1 97.44 189 ASN A O 1
ATOM 1557 N N . LEU A 1 190 ? -4.219 -1.947 -8.297 1 97.31 190 LEU A N 1
ATOM 1558 C CA . LEU A 1 190 ? -3.551 -1.679 -7.031 1 97.31 190 LEU A CA 1
ATOM 1559 C C . LEU A 1 190 ? -2.062 -1.418 -7.242 1 97.31 190 LEU A C 1
ATOM 1561 O O . LEU A 1 190 ? -1.448 -0.657 -6.492 1 97.31 190 LEU A O 1
ATOM 1565 N N . LEU A 1 191 ? -1.489 -1.986 -8.289 1 97.38 191 LEU A N 1
ATOM 1566 C CA . LEU A 1 191 ? -0.056 -1.912 -8.547 1 97.38 191 LEU A CA 1
ATOM 1567 C C . LEU A 1 191 ? 0.261 -0.794 -9.539 1 97.38 191 LEU A C 1
ATOM 1569 O O . LEU A 1 191 ? 1.42 -0.6 -9.906 1 97.38 191 LEU A O 1
ATOM 1573 N N . SER A 1 192 ? -0.705 -0.017 -9.953 1 96.44 192 SER A N 1
ATOM 1574 C CA . SER A 1 192 ? -0.584 0.877 -11.102 1 96.44 192 SER A CA 1
ATOM 1575 C C . SER A 1 192 ? 0.413 1.997 -10.82 1 96.44 192 SER A C 1
ATOM 1577 O O . SER A 1 192 ? 0.932 2.615 -11.758 1 96.44 192 SER A O 1
ATOM 1579 N N . SER A 1 193 ? 0.722 2.273 -9.594 1 96.88 193 SER A N 1
ATOM 1580 C CA . SER A 1 193 ? 1.612 3.373 -9.234 1 96.88 193 SER A CA 1
ATOM 1581 C C . SER A 1 193 ? 3.074 2.947 -9.312 1 96.88 193 SER A C 1
ATOM 1583 O O . SER A 1 193 ? 3.977 3.783 -9.219 1 96.88 193 SER A O 1
ATOM 1585 N N . PHE A 1 194 ? 3.334 1.697 -9.461 1 97.31 194 PHE A N 1
ATOM 1586 C CA . PHE A 1 194 ? 4.691 1.171 -9.367 1 97.31 194 PHE A CA 1
ATOM 1587 C C . PHE A 1 194 ? 5.199 0.729 -10.734 1 97.31 194 PHE A C 1
ATOM 1589 O O . PHE A 1 194 ? 4.41 0.383 -11.617 1 97.31 194 PHE A O 1
ATOM 1596 N N . ASN A 1 195 ? 6.496 0.861 -10.898 1 95.5 195 ASN A N 1
ATOM 1597 C CA . ASN A 1 195 ? 7.168 0.331 -12.086 1 95.5 195 ASN A CA 1
ATOM 1598 C C . ASN A 1 195 ? 7.504 -1.148 -11.922 1 95.5 195 ASN A C 1
ATOM 1600 O O . ASN A 1 195 ? 8.539 -1.494 -11.344 1 95.5 195 ASN A O 1
ATOM 1604 N N . LEU A 1 196 ? 6.621 -1.963 -12.438 1 97 196 LEU A N 1
ATOM 1605 C CA . LEU A 1 196 ? 6.746 -3.4 -12.219 1 97 196 LEU A CA 1
ATOM 1606 C C . LEU A 1 196 ? 6.645 -4.156 -13.539 1 97 196 LEU A C 1
ATOM 1608 O O . LEU A 1 196 ? 5.977 -3.705 -14.477 1 97 196 LEU A O 1
ATOM 1612 N N . ASN A 1 197 ? 7.383 -5.266 -13.609 1 97.25 197 ASN A N 1
ATOM 1613 C CA . ASN A 1 197 ? 7.207 -6.234 -14.688 1 97.25 197 ASN A CA 1
ATOM 1614 C C . ASN A 1 197 ? 6.172 -7.297 -14.32 1 97.25 197 ASN A C 1
ATOM 1616 O O . ASN A 1 197 ? 6.461 -8.219 -13.555 1 97.25 197 ASN A O 1
ATOM 1620 N N . ILE A 1 198 ? 4.992 -7.195 -14.906 1 98.12 198 ILE A N 1
ATOM 1621 C CA . ILE A 1 198 ? 3.896 -8.094 -14.562 1 98.12 198 ILE A CA 1
ATOM 1622 C C . ILE A 1 198 ? 3.486 -8.906 -15.789 1 98.12 198 ILE A C 1
ATOM 1624 O O . ILE A 1 198 ? 3.301 -8.352 -16.875 1 98.12 198 ILE A O 1
ATOM 1628 N N . TYR A 1 199 ? 3.41 -10.156 -15.57 1 98.38 199 TYR A N 1
ATOM 1629 C CA . TYR A 1 199 ? 2.977 -11.094 -16.609 1 98.38 199 TYR A CA 1
ATOM 1630 C C . TYR A 1 199 ? 1.681 -11.789 -16.203 1 98.38 199 TYR A C 1
ATOM 1632 O O . TYR A 1 199 ? 1.402 -11.953 -15.008 1 98.38 199 TYR A O 1
ATOM 1640 N N . ASN A 1 200 ? 0.842 -12.109 -17.188 1 97.75 200 ASN A N 1
ATOM 1641 C CA . ASN A 1 200 ? -0.449 -12.758 -16.969 1 97.75 200 ASN A CA 1
ATOM 1642 C C . ASN A 1 200 ? -0.574 -14.039 -17.781 1 97.75 200 ASN A C 1
ATOM 1644 O O . ASN A 1 200 ? -0.329 -14.039 -19 1 97.75 200 ASN A O 1
ATOM 1648 N N . SER A 1 201 ? -0.978 -15.102 -17.109 1 97.62 201 SER A N 1
ATOM 1649 C CA . SER A 1 201 ? -1.101 -16.375 -17.797 1 97.62 201 SER A CA 1
ATOM 1650 C C . SER A 1 201 ? -2.254 -16.359 -18.797 1 97.62 201 SER A C 1
ATOM 1652 O O . SER A 1 201 ? -2.25 -17.109 -19.781 1 97.62 201 SER A O 1
ATOM 1654 N N . LYS A 1 202 ? -3.277 -15.617 -18.531 1 96.38 202 LYS A N 1
ATOM 1655 C CA . LYS A 1 202 ? -4.492 -15.477 -19.328 1 96.38 202 LYS A CA 1
ATOM 1656 C C . LYS A 1 202 ? -5.297 -16.766 -19.344 1 96.38 202 LYS A C 1
ATOM 1658 O O . LYS A 1 202 ? -6.164 -16.953 -20.203 1 96.38 202 LYS A O 1
ATOM 1663 N N . LEU A 1 203 ? -4.961 -17.688 -18.406 1 97.75 203 LEU A N 1
ATOM 1664 C CA . LEU A 1 203 ? -5.648 -18.984 -18.328 1 97.75 203 LEU A CA 1
ATOM 1665 C C . LEU A 1 203 ? -6.801 -18.922 -17.328 1 97.75 203 LEU A C 1
ATOM 1667 O O . LEU A 1 203 ? -6.633 -18.438 -16.219 1 97.75 203 LEU A O 1
ATOM 1671 N N . CYS A 1 204 ? -7.934 -19.344 -17.797 1 97.69 204 CYS A N 1
ATOM 1672 C CA . CYS A 1 204 ? -9.109 -19.406 -16.922 1 97.69 204 CYS A CA 1
ATOM 1673 C C . CYS A 1 204 ? -9.375 -20.828 -16.469 1 97.69 204 CYS A C 1
ATOM 1675 O O . CYS A 1 204 ? -9.609 -21.719 -17.281 1 97.69 204 CYS A O 1
ATOM 1677 N N . THR A 1 205 ? -9.398 -21.016 -15.156 1 96.75 205 THR A N 1
ATOM 1678 C CA . THR A 1 205 ? -9.57 -22.344 -14.602 1 96.75 205 THR A CA 1
ATOM 1679 C C . THR A 1 205 ? -10.938 -22.922 -14.977 1 96.75 205 THR A C 1
ATOM 1681 O O . THR A 1 205 ? -11.078 -24.125 -15.172 1 96.75 205 THR A O 1
ATOM 1684 N N . TYR A 1 206 ? -11.906 -22.078 -15.086 1 96.56 206 TYR A N 1
ATOM 1685 C CA . TYR A 1 206 ? -13.258 -22.531 -15.406 1 96.56 206 TYR A CA 1
ATOM 1686 C C . TYR A 1 206 ? -13.375 -22.891 -16.891 1 96.56 206 TYR A C 1
ATOM 1688 O O . TYR A 1 206 ? -13.969 -23.906 -17.234 1 96.56 206 TYR A O 1
ATOM 1696 N N . CYS A 1 207 ? -12.812 -22.109 -17.781 1 96.44 207 CYS A N 1
ATOM 1697 C CA . CYS A 1 207 ? -12.953 -22.281 -19.219 1 96.44 207 CYS A CA 1
ATOM 1698 C C . CYS A 1 207 ? -12.102 -23.438 -19.719 1 96.44 207 CYS A C 1
ATOM 1700 O O . CYS A 1 207 ? -12.5 -24.141 -20.656 1 96.44 207 CYS A O 1
ATOM 1702 N N . LEU A 1 208 ? -10.906 -23.625 -19.125 1 95.25 208 LEU A N 1
ATOM 1703 C CA . LEU A 1 208 ? -9.984 -24.641 -19.609 1 95.25 208 LEU A CA 1
ATOM 1704 C C . LEU A 1 208 ? -10.242 -25.969 -18.906 1 95.25 208 LEU A C 1
ATOM 1706 O O . LEU A 1 208 ? -10 -26.109 -17.719 1 95.25 208 LEU A O 1
ATOM 1710 N N . LYS A 1 209 ? -10.531 -26.938 -19.672 1 92.44 209 LYS A N 1
ATOM 1711 C CA . LYS A 1 209 ? -10.984 -28.219 -19.125 1 92.44 209 LYS A CA 1
ATOM 1712 C C . LYS A 1 209 ? -9.828 -29 -18.5 1 92.44 209 LYS A C 1
ATOM 1714 O O . LYS A 1 209 ? -10.047 -29.875 -17.672 1 92.44 209 LYS A O 1
ATOM 1719 N N . ASN A 1 210 ? -8.664 -28.703 -18.891 1 93.88 210 ASN A N 1
ATOM 1720 C CA . ASN A 1 210 ? -7.531 -29.438 -18.328 1 93.88 210 ASN A CA 1
ATOM 1721 C C . ASN A 1 210 ? -7.082 -28.844 -17 1 93.88 210 ASN A C 1
ATOM 1723 O O . ASN A 1 210 ? -6.18 -29.391 -16.344 1 93.88 210 ASN A O 1
ATOM 1727 N N . LEU A 1 211 ? -7.652 -27.719 -16.609 1 95.06 211 LEU A N 1
ATOM 1728 C CA . LEU A 1 211 ? -7.422 -27.156 -15.289 1 95.06 211 LEU A CA 1
ATOM 1729 C C . LEU A 1 211 ? -8.57 -27.484 -14.344 1 95.06 211 LEU A C 1
ATOM 1731 O O . LEU A 1 211 ? -9.711 -27.625 -14.773 1 95.06 211 LEU A O 1
ATOM 1735 N N . TYR A 1 212 ? -8.203 -27.531 -13.086 1 92.75 212 TYR A N 1
ATOM 1736 C CA . TYR A 1 212 ? -9.242 -27.703 -12.07 1 92.75 212 TYR A CA 1
ATOM 1737 C C . TYR A 1 212 ? -9.945 -26.391 -11.773 1 92.75 212 TYR A C 1
ATOM 1739 O O . TYR A 1 212 ? -9.312 -25.344 -11.695 1 92.75 212 TYR A O 1
ATOM 1747 N N . SER A 1 213 ? -11.258 -26.531 -11.695 1 94.62 213 SER A N 1
ATOM 1748 C CA . SER A 1 213 ? -12.109 -25.438 -11.242 1 94.62 213 SER A CA 1
ATOM 1749 C C . SER A 1 213 ? -13.07 -25.891 -10.148 1 94.62 213 SER A C 1
ATOM 1751 O O . SER A 1 213 ? -13.891 -26.781 -10.367 1 94.62 213 SER A O 1
ATOM 1753 N N . TYR A 1 214 ? -12.906 -25.25 -9.031 1 93.5 214 TYR A N 1
ATOM 1754 C CA . TYR A 1 214 ? -13.812 -25.609 -7.945 1 93.5 214 TYR A CA 1
ATOM 1755 C C . TYR A 1 214 ? -15.258 -25.25 -8.305 1 93.5 214 TYR A C 1
ATOM 1757 O O . TYR A 1 214 ? -16.188 -25.984 -7.938 1 93.5 214 TYR A O 1
ATOM 1765 N N . ARG A 1 215 ? -15.438 -24.172 -8.953 1 92.19 215 ARG A N 1
ATOM 1766 C CA . ARG A 1 215 ? -16.781 -23.766 -9.367 1 92.19 215 ARG A CA 1
ATOM 1767 C C . ARG A 1 215 ? -17.406 -24.812 -10.281 1 92.19 215 ARG A C 1
ATOM 1769 O O . ARG A 1 215 ? -18.625 -25.047 -10.227 1 92.19 215 ARG A O 1
ATOM 1776 N N . ARG A 1 216 ? -16.578 -25.422 -11.031 1 90.69 216 ARG A N 1
ATOM 1777 C CA . ARG A 1 216 ? -17.078 -26.422 -11.977 1 90.69 216 ARG A CA 1
ATOM 1778 C C . ARG A 1 216 ? -17.25 -27.766 -11.305 1 90.69 216 ARG A C 1
ATOM 1780 O O . ARG A 1 216 ? -18.25 -28.453 -11.5 1 90.69 216 ARG A O 1
ATOM 1787 N N . LEU A 1 217 ? -16.281 -28.203 -10.523 1 87.19 217 LEU A N 1
ATOM 1788 C CA . LEU A 1 217 ? -16.219 -29.594 -10.109 1 87.19 217 LEU A CA 1
ATOM 1789 C C . LEU A 1 217 ? -16.547 -29.734 -8.625 1 87.19 217 LEU A C 1
ATOM 1791 O O . LEU A 1 217 ? -16.969 -30.812 -8.18 1 87.19 217 LEU A O 1
ATOM 1795 N N . ARG A 1 218 ? -16.328 -28.703 -7.863 1 85.62 218 ARG A N 1
ATOM 1796 C CA . ARG A 1 218 ? -16.641 -28.625 -6.441 1 85.62 218 ARG A CA 1
ATOM 1797 C C . ARG A 1 218 ? -15.859 -29.656 -5.645 1 85.62 218 ARG A C 1
ATOM 1799 O O . ARG A 1 218 ? -16.391 -30.266 -4.707 1 85.62 218 ARG A O 1
ATOM 1806 N N . GLU A 1 219 ? -14.758 -30.078 -6.23 1 82.56 219 GLU A N 1
ATOM 1807 C CA . GLU A 1 219 ? -13.867 -31 -5.523 1 82.56 219 GLU A CA 1
ATOM 1808 C C . GLU A 1 219 ? -12.406 -30.703 -5.852 1 82.56 219 GLU A C 1
ATOM 1810 O O . GLU A 1 219 ? -12.102 -30.078 -6.867 1 82.56 219 GLU A O 1
ATOM 1815 N N . SER A 1 220 ? -11.562 -31 -4.895 1 85.25 220 SER A N 1
ATOM 1816 C CA . SER A 1 220 ? -10.117 -30.969 -5.102 1 85.25 220 SER A CA 1
ATOM 1817 C C . SER A 1 220 ? -9.594 -29.547 -5.191 1 85.25 220 SER A C 1
ATOM 1819 O O . SER A 1 220 ? -10.266 -28.609 -4.758 1 85.25 220 SER A O 1
ATOM 1821 N N . GLN A 1 221 ? -8.32 -29.391 -5.461 1 90.62 221 GLN A N 1
ATOM 1822 C CA . GLN A 1 221 ? -7.645 -28.094 -5.586 1 90.62 221 GLN A CA 1
ATOM 1823 C C . GLN A 1 221 ? -6.449 -28.188 -6.531 1 90.62 221 GLN A C 1
ATOM 1825 O O . GLN A 1 221 ? -6.012 -29.281 -6.875 1 90.62 221 GLN A O 1
ATOM 1830 N N . SER A 1 222 ? -6.055 -27.094 -7.043 1 94.19 222 SER A N 1
ATOM 1831 C CA . SER A 1 222 ? -4.809 -26.969 -7.789 1 94.19 222 SER A CA 1
ATOM 1832 C C . SER A 1 222 ? -3.695 -26.391 -6.914 1 94.19 222 SER A C 1
ATOM 1834 O O . SER A 1 222 ? -3.953 -25.922 -5.809 1 94.19 222 SER A O 1
ATOM 1836 N N . TYR A 1 223 ? -2.488 -26.531 -7.418 1 95.62 223 TYR A N 1
ATOM 1837 C CA . TYR A 1 223 ? -1.339 -26.062 -6.652 1 95.62 223 TYR A CA 1
ATOM 1838 C C . TYR A 1 223 ? -0.446 -25.156 -7.504 1 95.62 223 TYR A C 1
ATOM 1840 O O . TYR A 1 223 ? -0.227 -25.438 -8.688 1 95.62 223 TYR A O 1
ATOM 1848 N N . ALA A 1 224 ? -0.058 -24.047 -6.914 1 97.56 224 ALA A N 1
ATOM 1849 C CA . ALA A 1 224 ? 1.006 -23.203 -7.473 1 97.56 224 ALA A CA 1
ATOM 1850 C C . ALA A 1 224 ? 2.311 -23.406 -6.707 1 97.56 224 ALA A C 1
ATOM 1852 O O . ALA A 1 224 ? 2.309 -23.484 -5.477 1 97.56 224 ALA A O 1
ATOM 1853 N N . LEU A 1 225 ? 3.43 -23.5 -7.438 1 97.62 225 LEU A N 1
ATOM 1854 C CA . LEU A 1 225 ? 4.738 -23.703 -6.82 1 97.62 225 LEU A CA 1
ATOM 1855 C C . LEU A 1 225 ? 5.777 -22.781 -7.453 1 97.62 225 LEU A C 1
ATOM 1857 O O . LEU A 1 225 ? 5.75 -22.547 -8.664 1 97.62 225 LEU A O 1
ATOM 1861 N N . ILE A 1 226 ? 6.688 -22.344 -6.656 1 98.75 226 ILE A N 1
ATOM 1862 C CA . ILE A 1 226 ? 7.82 -21.578 -7.148 1 98.75 226 ILE A CA 1
ATOM 1863 C C . ILE A 1 226 ? 9.086 -21.984 -6.398 1 98.75 226 ILE A C 1
ATOM 1865 O O . ILE A 1 226 ? 9.062 -22.172 -5.18 1 98.75 226 ILE A O 1
ATOM 1869 N N . TRP A 1 227 ? 10.172 -22.219 -7.078 1 98.31 227 TRP A N 1
ATOM 1870 C CA . TRP A 1 227 ? 11.477 -22.453 -6.469 1 98.31 227 TRP A CA 1
ATOM 1871 C C . TRP A 1 227 ? 12.602 -22.016 -7.395 1 98.31 227 TRP A C 1
ATOM 1873 O O . TRP A 1 227 ? 12.398 -21.859 -8.602 1 98.31 227 TRP A O 1
ATOM 1883 N N . ARG A 1 228 ? 13.703 -21.719 -6.789 1 97.62 228 ARG A N 1
ATOM 1884 C CA . ARG A 1 228 ? 14.883 -21.359 -7.562 1 97.62 228 ARG A CA 1
ATOM 1885 C C . ARG A 1 228 ? 15.625 -22.594 -8.047 1 97.62 228 ARG A C 1
ATOM 1887 O O . ARG A 1 228 ? 15.625 -23.625 -7.371 1 97.62 228 ARG A O 1
ATOM 1894 N N . ILE A 1 229 ? 16.234 -22.406 -9.195 1 94.88 229 ILE A N 1
ATOM 1895 C CA . ILE A 1 229 ? 17.016 -23.484 -9.789 1 94.88 229 ILE A CA 1
ATOM 1896 C C . ILE A 1 229 ? 18.5 -23.25 -9.5 1 94.88 229 ILE A C 1
ATOM 1898 O O . ILE A 1 229 ? 18.984 -22.125 -9.555 1 94.88 229 ILE A O 1
ATOM 1902 N N . MET B 1 1 ? -13.695 21.109 4.031 1 95 1 MET B N 1
ATOM 1903 C CA . MET B 1 1 ? -12.688 21.594 4.973 1 95 1 MET B CA 1
ATOM 1904 C C . MET B 1 1 ? -12.664 23.125 5.008 1 95 1 MET B C 1
ATOM 1906 O O . MET B 1 1 ? -12.703 23.766 3.959 1 95 1 MET B O 1
ATOM 1910 N N . LYS B 1 2 ? -12.781 23.719 6.242 1 96.69 2 LYS B N 1
ATOM 1911 C CA . LYS B 1 2 ? -12.578 25.156 6.438 1 96.69 2 LYS B CA 1
ATOM 1912 C C . LYS B 1 2 ? -11.164 25.438 6.938 1 96.69 2 LYS B C 1
ATOM 1914 O O . LYS B 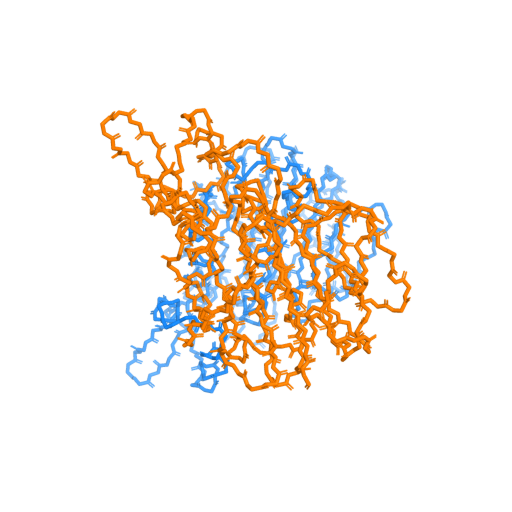1 2 ? -10.672 24.781 7.855 1 96.69 2 LYS B O 1
ATOM 1919 N N . THR B 1 3 ? -10.5 26.359 6.246 1 97.75 3 THR B N 1
ATOM 1920 C CA . THR B 1 3 ? -9.195 26.844 6.691 1 97.75 3 THR B CA 1
ATOM 1921 C C . THR B 1 3 ? -9.328 28.172 7.43 1 97.75 3 THR B C 1
ATOM 1923 O O . THR B 1 3 ? -9.773 29.172 6.852 1 97.75 3 THR B O 1
ATOM 1926 N N . ILE B 1 4 ? -8.961 28.172 8.688 1 97.38 4 ILE B N 1
ATOM 1927 C CA . ILE B 1 4 ? -9.094 29.375 9.516 1 97.38 4 ILE B CA 1
ATOM 1928 C C . ILE B 1 4 ? -7.711 29.922 9.859 1 97.38 4 ILE B C 1
ATOM 1930 O O . ILE B 1 4 ? -6.859 29.172 10.367 1 97.38 4 ILE B O 1
ATOM 1934 N N . GLU B 1 5 ? -7.516 31.141 9.602 1 96.19 5 GLU B N 1
ATOM 1935 C CA . GLU B 1 5 ? -6.246 31.781 9.93 1 96.19 5 GLU B CA 1
ATOM 1936 C C . GLU B 1 5 ? -6.289 32.406 11.312 1 96.19 5 GLU B C 1
ATOM 1938 O O . GLU B 1 5 ? -7.148 33.25 11.578 1 96.19 5 GLU B O 1
ATOM 1943 N N . HIS B 1 6 ? -5.461 32 12.156 1 94.31 6 HIS B N 1
ATOM 1944 C CA . HIS B 1 6 ? -5.219 32.625 13.453 1 94.31 6 HIS B CA 1
ATOM 1945 C C . HIS B 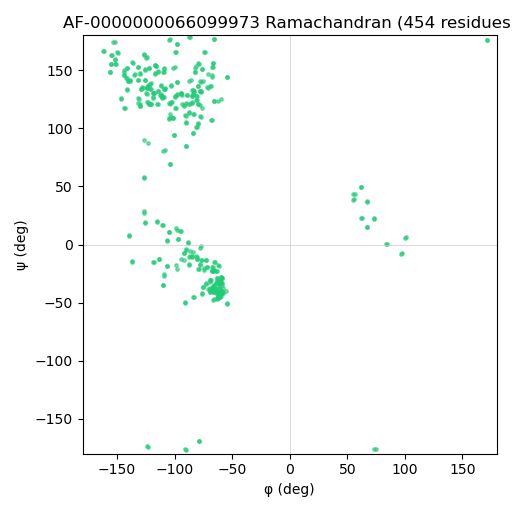1 6 ? -3.906 33.406 13.453 1 94.31 6 HIS B C 1
ATOM 1947 O O . HIS B 1 6 ? -3.188 33.438 12.453 1 94.31 6 HIS B O 1
ATOM 1953 N N . GLU B 1 7 ? -3.641 34.062 14.531 1 92.12 7 GLU B N 1
ATOM 1954 C CA . GLU B 1 7 ? -2.439 34.875 14.625 1 92.12 7 GLU B CA 1
ATOM 1955 C C . GLU B 1 7 ? -1.178 34.031 14.453 1 92.12 7 GLU B C 1
ATOM 1957 O O . GLU B 1 7 ? -0.286 34.406 13.688 1 92.12 7 GLU B O 1
ATOM 1962 N N . LEU B 1 8 ? -1.172 32.844 15.039 1 92.5 8 LEU B N 1
ATOM 1963 C CA . LEU B 1 8 ? 0.079 32.094 15.117 1 92.5 8 LEU B CA 1
ATOM 1964 C C . LEU B 1 8 ? 0.007 30.812 14.273 1 92.5 8 LEU B C 1
ATOM 1966 O O . LEU B 1 8 ? 1.022 30.156 14.055 1 92.5 8 LEU B O 1
ATOM 1970 N N . TYR B 1 9 ? -1.167 30.484 13.852 1 94.94 9 TYR B N 1
ATOM 1971 C CA . TYR B 1 9 ? -1.297 29.219 13.133 1 94.94 9 TYR B CA 1
ATOM 1972 C C . TYR B 1 9 ? -2.512 29.234 12.211 1 94.94 9 TYR B C 1
ATOM 1974 O O . TYR B 1 9 ? -3.4 30.078 12.367 1 94.94 9 TYR B O 1
ATOM 1982 N N . TYR B 1 10 ? -2.441 28.391 11.172 1 97.38 10 TYR B N 1
ATOM 1983 C CA . TYR B 1 10 ? -3.637 28.016 10.43 1 97.38 10 TYR B CA 1
ATOM 1984 C C . TYR B 1 10 ? -4.324 26.812 11.078 1 97.38 10 TYR B C 1
ATOM 1986 O O . TYR B 1 10 ? -3.658 25.906 11.57 1 97.38 10 TYR B O 1
ATOM 1994 N N . GLU B 1 11 ? -5.641 26.844 11.094 1 97.94 11 GLU B N 1
ATOM 1995 C CA . GLU B 1 11 ? -6.461 25.734 11.562 1 97.94 11 GLU B CA 1
ATOM 1996 C C . GLU B 1 11 ? -7.25 25.094 10.422 1 97.94 11 GLU B C 1
ATOM 1998 O O .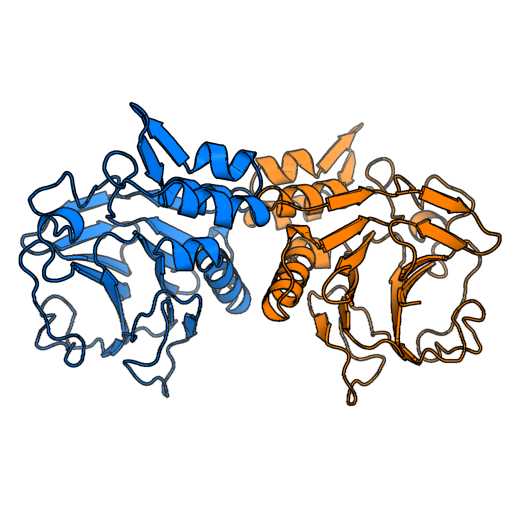 GLU B 1 11 ? -7.871 25.812 9.625 1 97.94 11 GLU B O 1
ATOM 2003 N N . PHE B 1 12 ? -7.164 23.766 10.305 1 98.62 12 PHE B N 1
ATOM 2004 C CA . PHE B 1 12 ? -7.926 23.031 9.312 1 98.62 12 PHE B CA 1
ATOM 2005 C C . PHE B 1 12 ? -9.094 22.297 9.961 1 98.62 12 PHE B C 1
ATOM 2007 O O . PHE B 1 12 ? -8.898 21.266 10.625 1 98.62 12 PHE B O 1
ATOM 2014 N N . ARG B 1 13 ? -10.297 22.781 9.711 1 98.06 13 ARG B N 1
ATOM 2015 C CA . ARG B 1 13 ? -11.477 22.25 10.383 1 98.06 13 ARG B CA 1
ATOM 2016 C C . ARG B 1 13 ? -12.25 21.297 9.469 1 98.06 13 ARG B C 1
ATOM 2018 O O . ARG B 1 13 ? -12.859 21.734 8.492 1 98.06 13 ARG B O 1
ATOM 2025 N N . ILE B 1 14 ? -12.18 20.016 9.82 1 97.06 14 ILE B N 1
ATOM 2026 C CA . ILE B 1 14 ? -12.922 19.031 9.047 1 97.06 14 ILE B CA 1
ATOM 2027 C C . ILE B 1 14 ? -13.945 18.344 9.938 1 97.06 14 ILE B C 1
ATOM 2029 O O . ILE B 1 14 ? -14.844 17.656 9.445 1 97.06 14 ILE B O 1
ATOM 2033 N N . ALA B 1 15 ? -13.82 18.469 11.195 1 97.12 15 ALA B N 1
ATOM 2034 C CA . ALA B 1 15 ? -14.703 17.922 12.219 1 97.12 15 ALA B CA 1
ATOM 2035 C C . ALA B 1 15 ? -14.625 18.734 13.508 1 97.12 15 ALA B C 1
ATOM 2037 O O . ALA B 1 15 ? -13.656 19.453 13.727 1 97.12 15 ALA B O 1
ATOM 2038 N N . ASP B 1 16 ? -15.602 18.594 14.406 1 96.38 16 ASP B N 1
ATOM 2039 C CA . ASP B 1 16 ? -15.703 19.453 15.586 1 96.38 16 ASP B CA 1
ATOM 2040 C C . ASP B 1 16 ? -14.875 18.891 16.75 1 96.38 16 ASP B C 1
ATOM 2042 O O . ASP B 1 16 ? -14.555 19.609 17.688 1 96.38 16 ASP B O 1
ATOM 2046 N N . ASP B 1 17 ? -14.531 17.656 16.625 1 97.81 17 ASP B N 1
ATOM 2047 C CA . ASP B 1 17 ? -13.93 17.031 17.812 1 97.81 17 ASP B CA 1
ATOM 2048 C C . ASP B 1 17 ? -12.453 16.734 17.578 1 97.81 17 ASP B C 1
ATOM 2050 O O . ASP B 1 17 ? -11.867 15.883 18.25 1 97.81 17 ASP B O 1
ATOM 2054 N N . VAL B 1 18 ? -11.883 17.359 16.578 1 98.25 18 VAL B N 1
ATOM 2055 C CA . VAL B 1 18 ? -10.445 17.234 16.344 1 98.25 18 VAL B CA 1
ATOM 2056 C C . VAL B 1 18 ? -9.875 18.594 15.93 1 98.25 18 VAL B C 1
ATOM 2058 O O . VAL B 1 18 ? -10.547 19.375 15.242 1 98.25 18 VAL B O 1
ATOM 2061 N N . LYS B 1 19 ? -8.734 18.891 16.406 1 98.12 19 LYS B N 1
ATOM 2062 C CA . LYS B 1 19 ? -8.008 20.094 16.031 1 98.12 19 LYS B CA 1
ATOM 2063 C C . LYS B 1 19 ? -6.766 19.766 15.219 1 98.12 19 LYS B C 1
ATOM 2065 O O . LYS B 1 19 ? -5.992 18.875 15.586 1 98.12 19 LYS B O 1
ATOM 2070 N N . MET B 1 20 ? -6.621 20.359 14.047 1 98.56 20 MET B N 1
ATOM 2071 C CA . MET B 1 20 ? -5.449 20.281 13.18 1 98.56 20 MET B CA 1
ATOM 2072 C C . MET B 1 20 ? -4.898 21.672 12.891 1 98.56 20 MET B C 1
ATOM 2074 O O . MET B 1 20 ? -5.605 22.516 12.344 1 98.56 20 MET B O 1
ATOM 2078 N N . ILE B 1 21 ? -3.627 21.875 13.227 1 97.88 21 ILE B N 1
ATOM 2079 C CA . ILE B 1 21 ? -3.113 23.234 13.008 1 97.88 21 ILE B CA 1
ATOM 2080 C C . ILE B 1 21 ? -1.723 23.156 12.383 1 97.88 21 ILE B C 1
ATOM 2082 O O . ILE B 1 21 ? -1.062 22.109 12.445 1 97.88 21 ILE B O 1
ATOM 2086 N N . TYR B 1 22 ? -1.332 24.172 11.719 1 97.94 22 TYR B N 1
ATOM 2087 C CA . TYR B 1 22 ? -0.002 24.406 11.172 1 97.94 22 TYR B CA 1
ATOM 2088 C C . TYR B 1 22 ? 0.505 25.797 11.547 1 97.94 22 TYR B C 1
ATOM 2090 O O . TYR B 1 22 ? -0.148 26.797 11.258 1 97.94 22 TYR B O 1
ATOM 2098 N N . THR B 1 23 ? 1.675 25.906 12.164 1 95.62 23 THR B N 1
ATOM 2099 C CA . THR B 1 23 ? 2.154 27.156 12.734 1 95.62 23 THR B CA 1
ATOM 2100 C C . THR B 1 23 ? 2.645 28.094 11.633 1 95.62 23 THR B C 1
ATOM 2102 O O . THR B 1 23 ? 3.096 27.656 10.578 1 95.62 23 THR B O 1
ATOM 2105 N N . LYS B 1 24 ? 2.518 29.344 11.922 1 92.56 24 LYS B N 1
ATOM 2106 C CA . LYS B 1 24 ? 3.025 30.406 11.07 1 92.56 24 LYS B CA 1
ATOM 2107 C C . LYS B 1 24 ? 4.387 30.906 11.555 1 92.56 24 LYS B C 1
ATOM 2109 O O . LYS B 1 24 ? 4.922 30.391 12.539 1 92.56 24 LYS B O 1
ATOM 2114 N N . LYS B 1 25 ? 5.113 31.812 10.789 1 83 25 LYS B N 1
ATOM 2115 C CA . LYS B 1 25 ? 6.332 32.5 11.211 1 83 25 LYS B CA 1
ATOM 2116 C C . LYS B 1 25 ? 6.031 33.562 12.273 1 83 25 LYS B C 1
ATOM 2118 O O . LYS B 1 25 ? 4.93 34.094 12.32 1 83 25 LYS B O 1
ATOM 2123 N N . PRO B 1 26 ? 7.105 33.656 13.156 1 70.75 26 PRO B N 1
ATOM 2124 C CA . PRO B 1 26 ? 8.32 32.906 13.508 1 70.75 26 PRO B CA 1
ATOM 2125 C C . PRO B 1 26 ? 8.062 31.828 14.555 1 70.75 26 PRO B C 1
ATOM 2127 O O . PRO B 1 26 ? 7.137 31.953 15.359 1 70.75 26 PRO B O 1
ATOM 2130 N N . PHE B 1 27 ? 8.289 30.562 14.398 1 72.75 27 PHE B N 1
ATOM 2131 C CA . PHE B 1 27 ? 8.18 29.547 15.438 1 72.75 27 PHE B CA 1
ATOM 2132 C C . PHE B 1 27 ? 9.492 28.797 15.602 1 72.75 27 PHE B C 1
ATOM 2134 O O . PHE B 1 27 ? 9.836 27.938 14.773 1 72.75 27 PHE B O 1
ATOM 2141 N N . ASN B 1 28 ? 10.32 29.469 16.516 1 75.75 28 ASN B N 1
ATOM 2142 C CA . ASN B 1 28 ? 11.586 28.781 16.781 1 75.75 28 ASN B CA 1
ATOM 2143 C C . ASN B 1 28 ? 11.555 28.062 18.125 1 75.75 28 ASN B C 1
ATOM 2145 O O . ASN B 1 28 ? 11.43 28.703 19.172 1 75.75 28 ASN B O 1
ATOM 2149 N N . LEU B 1 29 ? 11.523 26.844 18.031 1 80.94 29 LEU B N 1
ATOM 2150 C CA . LEU B 1 29 ? 11.523 26.047 19.25 1 80.94 29 LEU B CA 1
ATOM 215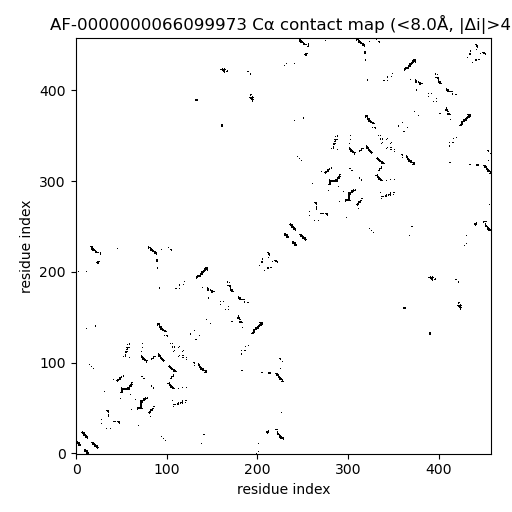1 C C . LEU B 1 29 ? 12.648 25.016 19.234 1 80.94 29 LEU B C 1
ATOM 2153 O O . LEU B 1 29 ? 13.102 24.609 18.156 1 80.94 29 LEU B O 1
ATOM 2157 N N . LYS B 1 30 ? 13.133 24.688 20.531 1 81.75 30 LYS B N 1
ATOM 2158 C CA . LYS B 1 30 ? 14.055 23.562 20.656 1 81.75 30 LYS B CA 1
ATOM 2159 C C . LYS B 1 30 ? 13.32 22.234 20.547 1 81.75 30 LYS B C 1
ATOM 2161 O O . LYS B 1 30 ? 12.492 21.906 21.406 1 81.75 30 LYS B O 1
ATOM 2166 N N . LEU B 1 31 ? 13.609 21.453 19.594 1 79.38 31 LEU B N 1
ATOM 2167 C CA . LEU B 1 31 ? 12.875 20.234 19.25 1 79.38 31 LEU B CA 1
ATOM 2168 C C . LEU B 1 31 ? 12.828 19.281 20.422 1 79.38 31 LEU B C 1
ATOM 2170 O O . LEU B 1 31 ? 11.797 18.656 20.688 1 79.38 31 LEU B O 1
ATOM 2174 N N . LYS B 1 32 ? 13.922 19.25 21.141 1 83.94 32 LYS B N 1
ATOM 2175 C CA . LYS B 1 32 ? 14.039 18.266 22.219 1 83.94 32 LYS B CA 1
ATOM 2176 C C . LYS B 1 32 ? 13.258 18.703 23.453 1 83.94 32 LYS B C 1
ATOM 2178 O O . LYS B 1 32 ? 13.086 17.922 24.391 1 83.94 32 LYS B O 1
ATOM 2183 N N . GLU B 1 33 ? 12.695 19.906 23.328 1 83.69 33 GLU B N 1
ATOM 2184 C CA . GLU B 1 33 ? 12.078 20.453 24.531 1 83.69 33 GLU B CA 1
ATOM 2185 C C . GLU B 1 33 ? 10.625 20.844 24.281 1 83.69 33 GLU B C 1
ATOM 2187 O O . GLU B 1 33 ? 10.062 21.656 25 1 83.69 33 GLU B O 1
ATOM 2192 N N . LEU B 1 34 ? 10.141 20.25 23.203 1 88 34 LEU B N 1
ATOM 2193 C CA . LEU B 1 34 ? 8.75 20.578 22.922 1 88 34 LEU B CA 1
ATOM 2194 C C . LEU B 1 34 ? 7.84 20.188 24.078 1 88 34 LEU B C 1
ATOM 2196 O O . LEU B 1 34 ? 7.895 19.062 24.547 1 88 34 LEU B O 1
ATOM 2200 N N . SER B 1 35 ? 7.105 21.141 24.547 1 87 35 SER B N 1
ATOM 2201 C CA . SER B 1 35 ? 6.191 20.969 25.672 1 87 35 SER B CA 1
ATOM 2202 C C . SER B 1 35 ? 5.031 21.953 25.609 1 87 35 SER B C 1
ATOM 2204 O O . SER B 1 35 ? 4.969 22.781 24.688 1 87 35 SER B O 1
ATOM 2206 N N . ASN B 1 36 ? 4.145 21.719 26.547 1 87.75 36 ASN B N 1
ATOM 2207 C CA . ASN B 1 36 ? 3.02 22.641 26.625 1 87.75 36 ASN B CA 1
ATOM 2208 C C . ASN B 1 36 ? 3.482 24.062 26.938 1 87.75 36 ASN B C 1
ATOM 2210 O O . ASN B 1 36 ? 2.76 25.031 26.688 1 87.75 36 ASN B O 1
ATOM 2214 N N . ASP B 1 37 ? 4.688 24.172 27.438 1 82.62 37 ASP B N 1
ATOM 2215 C CA . ASP B 1 37 ? 5.219 25.5 27.766 1 82.62 37 ASP B CA 1
ATOM 2216 C C . ASP B 1 37 ? 5.566 26.266 26.5 1 82.62 37 ASP B C 1
ATOM 2218 O O . ASP B 1 37 ? 5.371 27.484 26.422 1 82.62 37 ASP B O 1
ATOM 2222 N N . ASN B 1 38 ? 6.008 25.562 25.516 1 83.75 38 ASN B N 1
ATOM 2223 C CA . ASN B 1 38 ? 6.383 26.25 24.281 1 83.75 38 ASN B CA 1
ATOM 2224 C C . ASN B 1 38 ? 5.27 26.172 23.234 1 83.75 38 ASN B C 1
ATOM 2226 O O . ASN B 1 38 ? 5.262 26.938 22.266 1 83.75 38 ASN B O 1
ATOM 2230 N N . PHE B 1 39 ? 4.348 25.281 23.391 1 86.12 39 PHE B N 1
ATOM 2231 C CA . PHE B 1 39 ? 3.137 25.203 22.578 1 86.12 39 PHE B CA 1
ATOM 2232 C C . PHE B 1 39 ? 1.91 25.578 23.391 1 86.12 39 PHE B C 1
ATOM 2234 O O . PHE B 1 39 ? 1.062 24.734 23.688 1 86.12 39 PHE B O 1
ATOM 2241 N N . ASN B 1 40 ? 1.729 26.797 23.531 1 84 40 ASN B N 1
ATOM 2242 C CA . ASN B 1 40 ? 0.715 27.297 24.453 1 84 40 ASN B CA 1
ATOM 2243 C C . ASN B 1 40 ? -0.69 27.156 23.875 1 84 40 ASN B C 1
ATOM 2245 O O . ASN B 1 40 ? -1.679 27.266 24.609 1 84 40 ASN B O 1
ATOM 2249 N N . PHE B 1 41 ? -0.739 26.891 22.625 1 84.12 41 PHE B N 1
ATOM 2250 C CA . PHE B 1 41 ? -2.059 26.75 22.031 1 84.12 41 PHE B CA 1
ATOM 2251 C C . PHE B 1 41 ? -2.543 25.312 22.094 1 84.12 41 PHE B C 1
ATOM 2253 O O . PHE B 1 41 ? -3.652 25 21.656 1 84.12 41 PHE B O 1
ATOM 2260 N N . VAL B 1 42 ? -1.723 24.406 22.578 1 91.31 42 VAL B N 1
ATOM 2261 C CA . VAL B 1 42 ? -2.146 23.047 22.891 1 91.31 42 VAL B CA 1
ATOM 2262 C C . VAL B 1 42 ? -2.641 22.984 24.344 1 91.31 42 VAL B C 1
ATOM 2264 O O . VAL B 1 42 ? -1.956 23.453 25.266 1 91.31 42 VAL B O 1
ATOM 2267 N N . PRO B 1 43 ? -3.818 22.438 24.5 1 93.94 43 PRO B N 1
ATOM 2268 C CA . PRO B 1 43 ? -4.309 22.344 25.875 1 93.94 43 PRO B CA 1
ATOM 2269 C C . PRO B 1 43 ? -3.334 21.625 26.812 1 93.94 43 PRO B C 1
ATOM 2271 O O . PRO B 1 43 ? -2.709 20.641 26.406 1 93.94 43 PRO B O 1
ATOM 2274 N N . ARG B 1 44 ? -3.252 22.078 28.078 1 93.75 44 ARG B N 1
ATOM 2275 C CA . ARG B 1 44 ? -2.307 21.531 29.047 1 93.75 44 ARG B CA 1
ATOM 2276 C C . ARG B 1 44 ? -2.643 20.094 29.375 1 93.75 44 ARG B C 1
ATOM 2278 O O . ARG B 1 44 ? -1.78 19.328 29.828 1 93.75 44 ARG B O 1
ATOM 2285 N N . SER B 1 45 ? -3.832 19.75 29.156 1 93.38 45 SER B N 1
ATOM 2286 C CA . SER B 1 45 ? -4.277 18.391 29.438 1 93.38 45 SER B CA 1
ATOM 2287 C C . SER B 1 45 ? -3.715 17.406 28.422 1 93.38 45 SER B C 1
ATOM 2289 O O . SER B 1 45 ? -3.758 16.188 28.641 1 93.38 45 SER B O 1
ATOM 2291 N N . LYS B 1 46 ? -3.176 17.875 27.344 1 96.25 46 LYS B N 1
ATOM 2292 C CA . LYS B 1 46 ? -2.639 17.016 26.297 1 96.25 46 LYS B CA 1
ATOM 2293 C C . LYS B 1 46 ? -1.14 16.797 26.469 1 96.25 46 LYS B C 1
ATOM 2295 O O . LYS B 1 46 ? -0.388 17.75 26.688 1 96.25 46 LYS B O 1
ATOM 2300 N N . LYS B 1 47 ? -0.722 15.578 26.422 1 95.56 47 LYS B N 1
ATOM 2301 C CA . LYS B 1 47 ? 0.703 15.266 26.359 1 95.56 47 LYS B CA 1
ATOM 2302 C C . LYS B 1 47 ? 1.248 15.398 24.953 1 95.56 47 LYS B C 1
ATOM 2304 O O . LYS B 1 47 ? 0.747 14.758 24.016 1 95.56 47 LYS B O 1
ATOM 2309 N N . ILE B 1 48 ? 2.312 16.141 24.828 1 96.44 48 ILE B N 1
ATOM 2310 C CA . ILE B 1 48 ? 2.906 16.391 23.516 1 96.44 48 ILE B CA 1
ATOM 2311 C C . ILE B 1 48 ? 3.787 15.219 23.125 1 96.44 48 ILE B C 1
ATOM 2313 O O . ILE B 1 48 ? 4.68 14.82 23.875 1 96.44 48 ILE B O 1
ATOM 2317 N N . LYS B 1 49 ? 3.525 14.609 21.953 1 97.5 49 LYS B N 1
ATOM 2318 C CA . LYS B 1 49 ? 4.289 13.484 21.422 1 97.5 49 LYS B CA 1
ATOM 2319 C C . LYS B 1 49 ? 4.938 13.836 20.094 1 97.5 49 LYS B C 1
ATOM 2321 O O . LYS B 1 49 ? 4.273 14.352 19.188 1 97.5 49 LYS B O 1
ATOM 2326 N N . TYR B 1 50 ? 6.211 13.641 19.969 1 97.06 50 TYR B N 1
ATOM 2327 C CA . TYR B 1 50 ? 6.957 14.008 18.781 1 97.06 50 TYR B CA 1
ATOM 2328 C C . TYR B 1 50 ? 8.141 13.078 18.562 1 97.06 50 TYR B C 1
ATOM 2330 O O . TYR B 1 50 ? 8.477 12.273 19.438 1 97.06 50 TYR B O 1
ATOM 2338 N N . LEU B 1 51 ? 8.688 13.172 17.344 1 97.75 51 LEU B N 1
ATOM 2339 C CA . LEU B 1 51 ? 9.766 12.266 16.953 1 97.75 51 LEU B CA 1
ATOM 2340 C C . LEU B 1 51 ? 10.992 13.047 16.484 1 97.75 51 LEU B C 1
ATOM 2342 O O . LEU B 1 51 ? 10.914 14.258 16.266 1 97.75 51 LEU B O 1
ATOM 2346 N N . LYS B 1 52 ? 12.102 12.32 16.516 1 97.12 52 LYS B N 1
ATOM 2347 C CA . LYS B 1 52 ? 13.266 12.773 15.75 1 97.12 52 LYS B CA 1
ATOM 2348 C C . LYS B 1 52 ? 13.133 12.414 14.273 1 97.12 52 LYS B C 1
ATOM 2350 O O . LYS B 1 52 ? 13.359 11.266 13.883 1 97.12 52 LYS B O 1
ATOM 2355 N N . GLN B 1 53 ? 12.844 13.383 13.516 1 96.44 53 GLN B N 1
ATOM 2356 C CA . GLN B 1 53 ? 12.516 13.148 12.117 1 96.44 53 GLN B CA 1
ATOM 2357 C C . GLN B 1 53 ? 13.773 13.078 11.258 1 96.44 53 GLN B C 1
ATOM 2359 O O . GLN B 1 53 ? 14.562 14.023 11.219 1 96.44 53 GLN B O 1
ATOM 2364 N N . LEU B 1 54 ? 13.922 12 10.602 1 95.81 54 LEU B N 1
ATOM 2365 C CA . LEU B 1 54 ? 15.055 11.773 9.711 1 95.81 54 LEU B CA 1
ATOM 2366 C C . LEU B 1 54 ? 14.586 11.359 8.328 1 95.81 54 LEU B C 1
ATOM 2368 O O . LEU B 1 54 ? 15.266 10.586 7.641 1 95.81 54 LEU B O 1
ATOM 2372 N N . HIS B 1 55 ? 13.414 11.773 7.953 1 95.62 55 HIS B N 1
ATOM 2373 C CA . HIS B 1 55 ? 12.812 11.477 6.66 1 95.62 55 HIS B CA 1
ATOM 2374 C C . HIS B 1 55 ? 12.734 9.977 6.418 1 95.62 55 HIS B C 1
ATOM 2376 O O . HIS B 1 55 ? 13.094 9.5 5.336 1 95.62 55 HIS B O 1
ATOM 2382 N N . THR B 1 56 ? 12.328 9.297 7.449 1 95.25 56 THR B N 1
ATOM 2383 C CA . THR B 1 56 ? 12.117 7.855 7.387 1 95.25 56 THR B CA 1
ATOM 2384 C C . THR B 1 56 ? 10.672 7.539 6.992 1 95.25 56 THR B C 1
ATOM 2386 O O . THR B 1 56 ? 9.93 8.43 6.582 1 95.25 56 THR B O 1
ATOM 2389 N N . ASP B 1 57 ? 10.383 6.277 6.996 1 95.5 57 ASP B N 1
ATOM 2390 C CA . ASP B 1 57 ? 9.008 5.84 6.809 1 95.5 57 ASP B CA 1
ATOM 2391 C C . ASP B 1 57 ? 8.477 5.133 8.055 1 95.5 57 ASP B C 1
ATOM 2393 O O . ASP B 1 57 ? 7.547 4.328 7.969 1 95.5 57 ASP B O 1
ATOM 2397 N N . ILE B 1 58 ? 9.141 5.387 9.164 1 96.69 58 ILE B N 1
ATOM 2398 C CA . ILE B 1 58 ? 8.805 4.727 10.422 1 96.69 58 ILE B CA 1
ATOM 2399 C C . ILE B 1 58 ? 7.668 5.477 11.117 1 96.69 58 ILE B C 1
ATOM 2401 O O . ILE B 1 58 ? 7.734 6.695 11.289 1 96.69 58 ILE B O 1
ATOM 2405 N N . ILE B 1 59 ? 6.621 4.77 11.484 1 98.12 59 ILE B N 1
ATOM 2406 C CA . ILE B 1 59 ? 5.453 5.32 12.164 1 98.12 59 ILE B CA 1
ATOM 2407 C C . ILE B 1 59 ? 5.266 4.629 13.516 1 98.12 59 ILE B C 1
ATOM 2409 O O . ILE B 1 59 ? 5.344 3.4 13.602 1 98.12 59 ILE B O 1
ATOM 2413 N N . TYR B 1 60 ? 5.035 5.379 14.531 1 98.31 60 TYR B N 1
ATOM 2414 C CA . TYR B 1 60 ? 4.848 4.805 15.859 1 98.31 60 TYR B CA 1
ATOM 2415 C C . TYR B 1 60 ? 3.41 4.98 16.328 1 98.31 60 TYR B C 1
ATOM 2417 O O . TYR B 1 60 ? 2.807 6.039 16.125 1 98.31 60 TYR B O 1
ATOM 2425 N N . LYS B 1 61 ? 2.869 3.943 16.906 1 98.12 61 LYS B N 1
ATOM 2426 C CA . LYS B 1 61 ? 1.647 4.062 17.688 1 98.12 61 LYS B CA 1
ATOM 2427 C C . LYS B 1 61 ? 1.944 4.605 19.078 1 98.12 61 LYS B C 1
ATOM 2429 O O . LYS B 1 61 ? 2.738 4.023 19.828 1 98.12 61 LYS B O 1
ATOM 2434 N N . VAL B 1 62 ? 1.343 5.715 19.375 1 98 62 VAL B N 1
ATOM 2435 C CA . VAL B 1 62 ? 1.571 6.328 20.672 1 98 62 VAL B CA 1
ATOM 2436 C C . VAL B 1 62 ? 0.774 5.586 21.75 1 98 62 VAL B C 1
ATOM 2438 O O . VAL B 1 62 ? -0.457 5.652 21.766 1 98 62 VAL B O 1
ATOM 2441 N N . GLU B 1 63 ? 1.443 4.953 22.5 1 93.94 63 GLU B N 1
ATOM 2442 C CA . GLU B 1 63 ? 0.895 4.234 23.641 1 93.94 63 GLU B CA 1
ATOM 2443 C C . GLU B 1 63 ? 1.563 4.676 24.938 1 93.94 63 GLU B C 1
ATOM 2445 O O . GLU B 1 63 ? 2.359 5.617 24.953 1 93.94 63 GLU B O 1
ATOM 2450 N N . ASP B 1 64 ? 1.258 4.012 26.047 1 88.44 64 ASP B N 1
ATOM 2451 C CA . ASP B 1 64 ? 1.706 4.445 27.359 1 88.44 64 ASP B CA 1
ATOM 2452 C C . ASP B 1 64 ? 3.229 4.422 27.469 1 88.44 64 ASP B C 1
ATOM 2454 O O . ASP B 1 64 ? 3.828 5.277 28.125 1 88.44 64 ASP B O 1
ATOM 2458 N N . ASP B 1 65 ? 3.838 3.588 26.766 1 92.38 65 ASP B N 1
ATOM 2459 C CA . ASP B 1 65 ? 5.285 3.432 26.875 1 92.38 65 ASP B CA 1
ATOM 2460 C C . ASP B 1 65 ? 6.012 4.199 25.781 1 92.38 65 ASP B C 1
ATOM 2462 O O . ASP B 1 65 ? 7.23 4.074 25.625 1 92.38 65 ASP B O 1
ATOM 2466 N N . PHE B 1 66 ? 5.309 5.02 25.141 1 95.56 66 PHE B N 1
ATOM 2467 C CA . PHE B 1 66 ? 5.926 5.777 24.062 1 95.56 66 PHE B CA 1
ATOM 2468 C C . PHE B 1 66 ? 6.938 6.773 24.609 1 95.56 66 PHE B C 1
ATOM 2470 O O . PHE B 1 66 ? 6.668 7.461 25.594 1 95.56 66 PHE B O 1
ATOM 2477 N N . ILE B 1 67 ? 8.109 6.84 23.938 1 94.75 67 ILE B N 1
ATOM 2478 C CA . ILE B 1 67 ? 9.156 7.785 24.312 1 94.75 67 ILE B CA 1
ATOM 2479 C C . ILE B 1 67 ? 9.352 8.797 23.188 1 94.75 67 ILE B C 1
ATOM 2481 O O . ILE B 1 67 ? 9.508 8.422 22.016 1 94.75 67 ILE B O 1
ATOM 2485 N N . ASN B 1 68 ? 9.391 10.078 23.562 1 95.88 68 ASN B N 1
ATOM 2486 C CA . ASN B 1 68 ? 9.609 11.133 22.578 1 95.88 68 ASN B CA 1
ATOM 2487 C C . ASN B 1 68 ? 11.016 11.07 21.984 1 95.88 68 ASN B C 1
ATOM 2489 O O . ASN B 1 68 ? 11.922 10.5 22.594 1 95.88 68 ASN B O 1
ATOM 2493 N N . PHE B 1 69 ? 11.07 11.578 20.766 1 96 69 PHE B N 1
ATOM 2494 C CA . PHE B 1 69 ? 12.328 11.906 20.109 1 96 69 PHE B CA 1
ATOM 2495 C C . PHE B 1 69 ? 13.055 10.633 19.672 1 96 69 PHE B C 1
ATOM 2497 O O . PHE B 1 69 ? 14.289 10.617 19.594 1 96 69 PHE B O 1
ATOM 2504 N N . GLN B 1 70 ? 12.352 9.586 19.516 1 96.19 70 GLN B N 1
ATOM 2505 C CA . GLN B 1 70 ? 12.898 8.445 18.781 1 96.19 70 GLN B CA 1
ATOM 2506 C C . GLN B 1 70 ? 12.805 8.664 17.281 1 96.19 70 GLN B C 1
ATOM 2508 O O . GLN B 1 70 ? 11.953 9.422 16.812 1 96.19 70 GLN B O 1
ATOM 2513 N N . GLU B 1 71 ? 13.656 7.996 16.578 1 97.38 71 GLU B N 1
ATOM 2514 C CA . GLU B 1 71 ? 13.742 8.211 15.141 1 97.38 71 GLU B CA 1
ATOM 2515 C C . GLU B 1 71 ? 12.469 7.758 14.43 1 97.38 71 GLU B C 1
ATOM 2517 O O . GLU B 1 71 ? 12.008 6.633 14.633 1 97.38 71 GLU B O 1
ATOM 2522 N N . GLY B 1 72 ? 11.859 8.609 13.711 1 98.06 72 GLY B N 1
ATOM 2523 C CA . GLY B 1 72 ? 10.656 8.312 12.945 1 98.06 72 GLY B CA 1
ATOM 2524 C C . GLY B 1 72 ? 10.016 9.555 12.344 1 98.06 72 GLY B C 1
ATOM 2525 O O . GLY B 1 72 ? 10.461 10.672 12.602 1 98.06 72 GLY B O 1
ATOM 2526 N N . ASP B 1 73 ? 8.914 9.336 11.539 1 98.75 73 ASP B N 1
ATOM 2527 C CA . ASP B 1 73 ? 8.328 10.461 10.812 1 98.75 73 ASP B CA 1
ATOM 2528 C C . ASP B 1 73 ? 6.805 10.383 10.828 1 98.75 73 ASP B C 1
ATOM 2530 O O . ASP B 1 73 ? 6.133 11.133 10.109 1 98.75 73 ASP B O 1
ATOM 2534 N N . GLY B 1 74 ? 6.262 9.453 11.578 1 98.75 74 GLY B N 1
ATOM 2535 C CA . GLY B 1 74 ? 4.816 9.344 11.703 1 98.75 74 GLY B CA 1
ATOM 2536 C C . GLY B 1 74 ? 4.359 8.938 13.086 1 98.75 74 GLY B C 1
ATOM 2537 O O . GLY B 1 74 ? 5.043 8.172 13.773 1 98.75 74 GLY B O 1
ATOM 2538 N N . LEU B 1 75 ? 3.221 9.445 13.5 1 98.88 75 LEU B N 1
ATOM 2539 C CA . LEU B 1 75 ? 2.59 9.109 14.773 1 98.88 75 LEU B CA 1
ATOM 2540 C C . LEU B 1 75 ? 1.114 8.773 14.578 1 98.88 75 LEU B C 1
ATOM 2542 O O . LEU B 1 75 ? 0.435 9.406 13.766 1 98.88 75 LEU B O 1
ATOM 2546 N N . ILE B 1 76 ? 0.642 7.836 15.266 1 98.88 76 ILE B N 1
ATOM 2547 C CA . ILE B 1 76 ? -0.771 7.473 15.273 1 98.88 76 ILE B CA 1
ATOM 2548 C C . ILE B 1 76 ? -1.216 7.16 16.703 1 98.88 76 ILE B C 1
ATOM 2550 O O . ILE B 1 76 ? -0.44 6.625 17.5 1 98.88 76 ILE B O 1
ATOM 2554 N N . SER B 1 77 ? -2.441 7.578 17.078 1 98.62 77 SER B N 1
ATOM 2555 C CA . SER B 1 77 ? -2.902 7.363 18.453 1 98.62 77 SER B CA 1
ATOM 2556 C C . SER B 1 77 ? -4.426 7.352 18.531 1 98.62 77 SER B C 1
ATOM 2558 O O . SER B 1 77 ? -5.094 8.031 17.75 1 98.62 77 SER B O 1
ATOM 2560 N N . SER B 1 78 ? -4.891 6.566 19.469 1 97.5 78 SER B N 1
ATOM 2561 C CA . SER B 1 78 ? -6.309 6.609 19.797 1 97.5 78 SER B CA 1
ATOM 2562 C C . SER B 1 78 ? -6.543 7.309 21.141 1 97.5 78 SER B C 1
ATOM 2564 O O . SER B 1 78 ? -7.68 7.379 21.609 1 97.5 78 SER B O 1
ATOM 2566 N N . SER B 1 79 ? -5.453 7.809 21.703 1 96.44 79 SER B N 1
ATOM 2567 C CA . SER B 1 79 ? -5.57 8.414 23.031 1 96.44 79 SER B CA 1
ATOM 2568 C C . SER B 1 79 ? -6.172 9.812 22.938 1 96.44 79 SER B C 1
ATOM 2570 O O . SER B 1 79 ? -5.832 10.586 22.047 1 96.44 79 SER B O 1
ATOM 2572 N N . LEU B 1 80 ? -7.012 10.102 23.875 1 95.88 80 LEU B N 1
ATOM 2573 C CA . LEU B 1 80 ? -7.609 11.43 23.953 1 95.88 80 LEU B CA 1
ATOM 2574 C C . LEU B 1 80 ? -6.656 12.414 24.625 1 95.88 80 LEU B C 1
ATOM 2576 O O . LEU B 1 80 ? -6.836 13.633 24.516 1 95.88 80 LEU B O 1
ATOM 2580 N N . ASP B 1 81 ? -5.59 11.945 25.188 1 96.31 81 ASP B N 1
ATOM 2581 C CA . ASP B 1 81 ? -4.781 12.773 26.078 1 96.31 81 ASP B CA 1
ATOM 2582 C C . ASP B 1 81 ? -3.492 13.227 25.391 1 96.31 81 ASP B C 1
ATOM 2584 O O . ASP B 1 81 ? -2.562 13.695 26.047 1 96.31 81 ASP B O 1
ATOM 2588 N N . VAL B 1 82 ? -3.441 12.992 24.062 1 97.69 82 VAL B N 1
ATOM 2589 C CA . VAL B 1 82 ? -2.168 13.328 23.438 1 97.69 82 VAL B CA 1
ATOM 2590 C C . VAL B 1 82 ? -2.395 14.344 22.312 1 97.69 82 VAL B C 1
ATOM 2592 O O . VAL B 1 82 ? -3.5 14.453 21.781 1 97.69 82 VAL B O 1
ATOM 2595 N N . ALA B 1 83 ? -1.399 15.125 22.062 1 97.81 83 ALA B N 1
ATOM 2596 C CA . ALA B 1 83 ? -1.238 15.914 20.844 1 97.81 83 ALA B CA 1
ATOM 2597 C C . ALA B 1 83 ? -0.019 15.453 20.062 1 97.81 83 ALA B C 1
ATOM 2599 O O . ALA B 1 83 ? 1.093 15.398 20.594 1 97.81 83 ALA B O 1
ATOM 2600 N N . LEU B 1 84 ? -0.269 15.039 18.812 1 98.38 84 LEU B N 1
ATOM 2601 C CA . LEU B 1 84 ? 0.827 14.633 17.953 1 98.38 84 LEU B CA 1
ATOM 2602 C C . LEU B 1 84 ? 1.456 15.836 17.25 1 98.38 84 LEU B C 1
ATOM 2604 O O . LEU B 1 84 ? 0.745 16.703 16.734 1 98.38 84 LEU B O 1
ATOM 2608 N N . VAL B 1 85 ? 2.775 15.883 17.281 1 97.31 85 VAL B N 1
ATOM 2609 C CA . VAL B 1 85 ? 3.492 17.016 16.719 1 97.31 85 VAL B CA 1
ATOM 2610 C C . VAL B 1 85 ? 4.555 16.531 15.742 1 97.31 85 VAL B C 1
ATOM 2612 O O . VAL B 1 85 ? 5.238 15.531 16 1 97.31 85 VAL B O 1
ATOM 2615 N N . ALA B 1 86 ? 4.652 17.125 14.633 1 97 86 ALA B N 1
ATOM 2616 C CA . ALA B 1 86 ? 5.75 16.953 13.68 1 97 86 ALA B CA 1
ATOM 2617 C C . ALA B 1 86 ? 6.27 18.312 13.203 1 97 86 ALA B C 1
ATOM 2619 O O . ALA B 1 86 ? 5.547 19.312 13.234 1 97 86 ALA B O 1
ATOM 2620 N N . TYR B 1 87 ? 7.461 18.391 12.836 1 95.06 87 TYR B N 1
ATOM 2621 C CA . TYR B 1 87 ? 8.023 19.672 12.391 1 95.06 87 TYR B CA 1
ATOM 2622 C C . TYR B 1 87 ? 8.453 19.594 10.93 1 95.06 87 TYR B C 1
ATOM 2624 O O . TYR B 1 87 ? 8.727 18.5 10.414 1 95.06 87 TYR B O 1
ATOM 2632 N N . PHE B 1 88 ? 8.461 20.75 10.32 1 95.44 88 PHE B N 1
ATOM 2633 C CA . PHE B 1 88 ? 8.555 20.812 8.867 1 95.44 88 PHE B CA 1
ATOM 2634 C C . PHE B 1 88 ? 9.438 21.969 8.43 1 95.44 88 PHE B C 1
ATOM 2636 O O . PHE B 1 88 ? 9.438 23.031 9.055 1 95.44 88 PHE B O 1
ATOM 2643 N N . ALA B 1 89 ? 10.172 21.766 7.41 1 93.38 89 ALA B N 1
ATOM 2644 C CA . ALA B 1 89 ? 10.938 22.75 6.648 1 93.38 89 ALA B CA 1
ATOM 2645 C C . ALA B 1 89 ? 10.602 22.672 5.164 1 93.38 89 ALA B C 1
ATOM 2647 O O . ALA B 1 89 ? 11.477 22.406 4.336 1 93.38 89 ALA B O 1
ATOM 2648 N N . ASP B 1 90 ? 9.344 22.859 4.863 1 96.06 90 ASP B N 1
ATOM 2649 C CA . ASP B 1 90 ? 8.797 22.906 3.508 1 96.06 90 ASP B CA 1
ATOM 2650 C C . ASP B 1 90 ? 8.219 21.562 3.098 1 96.06 90 ASP B C 1
ATOM 2652 O O . ASP B 1 90 ? 7.562 21.453 2.062 1 96.06 90 ASP B O 1
ATOM 2656 N N . CYS B 1 91 ? 8.422 20.5 3.91 1 96.94 91 CYS B N 1
ATOM 2657 C CA . CYS B 1 91 ? 7.898 19.188 3.596 1 96.94 91 CYS B CA 1
ATOM 2658 C C . CYS B 1 91 ? 6.391 19.125 3.818 1 96.94 91 CYS B C 1
ATOM 2660 O O . CYS B 1 91 ? 5.828 20 4.488 1 96.94 91 CYS B O 1
ATOM 2662 N N . LEU B 1 92 ? 5.742 18.125 3.33 1 98.44 92 LEU B N 1
ATOM 2663 C CA . LEU B 1 92 ? 4.289 18.016 3.344 1 98.44 92 LEU B CA 1
ATOM 2664 C C . LEU B 1 92 ? 3.803 17.375 4.637 1 98.44 92 LEU B C 1
ATOM 2666 O O . LEU B 1 92 ? 4.062 16.188 4.879 1 98.44 92 LEU B O 1
ATOM 2670 N N . PRO B 1 93 ? 3.092 18.094 5.496 1 98.81 93 PRO B N 1
ATOM 2671 C CA . PRO B 1 93 ? 2.373 17.469 6.605 1 98.81 93 PRO B CA 1
ATOM 2672 C C . PRO B 1 93 ? 1.07 16.812 6.164 1 98.81 93 PRO B C 1
ATOM 2674 O O . PRO B 1 93 ? 0.3 17.391 5.402 1 98.81 93 PRO B O 1
ATOM 2677 N N . ILE B 1 94 ? 0.841 15.602 6.578 1 98.94 94 ILE B N 1
ATOM 2678 C CA . ILE B 1 94 ? -0.42 14.922 6.289 1 98.94 94 ILE B CA 1
ATOM 2679 C C . ILE B 1 94 ? -1.089 14.5 7.594 1 98.94 94 ILE B C 1
ATOM 2681 O O . ILE B 1 94 ? -0.498 13.766 8.391 1 98.94 94 ILE B O 1
ATOM 2685 N N . TYR B 1 95 ? -2.311 14.992 7.809 1 98.94 95 TYR B N 1
ATOM 2686 C CA . TYR B 1 95 ? -3.125 14.688 8.977 1 98.94 95 TYR B CA 1
ATOM 2687 C C . TYR B 1 95 ? -4.133 13.586 8.664 1 98.94 95 TYR B C 1
ATOM 2689 O O . TYR B 1 95 ? -4.707 13.555 7.578 1 98.94 95 TYR B O 1
ATOM 2697 N N . PHE B 1 96 ? -4.332 12.688 9.57 1 98.94 96 PHE B N 1
ATOM 2698 C CA . PHE B 1 96 ? -5.344 11.641 9.469 1 98.94 96 PHE B CA 1
ATOM 2699 C C . PHE B 1 96 ? -6.281 11.664 10.664 1 98.94 96 PHE B C 1
ATOM 2701 O O . PHE B 1 96 ? -5.84 11.828 11.805 1 98.94 96 PHE B O 1
ATOM 2708 N N . TYR B 1 97 ? -7.598 11.547 10.406 1 98.81 97 TYR B N 1
ATOM 2709 C CA . TYR B 1 97 ? -8.562 11.477 11.492 1 98.81 97 TYR B CA 1
ATOM 2710 C C . TYR B 1 97 ? -9.703 10.516 11.148 1 98.81 97 TYR B C 1
ATOM 2712 O O . TYR B 1 97 ? -10.375 10.688 10.125 1 98.81 97 TYR B O 1
ATOM 2720 N N . ASP B 1 98 ? -9.828 9.477 11.914 1 98.44 98 ASP B N 1
ATOM 2721 C CA . ASP B 1 98 ? -11.008 8.609 11.875 1 98.44 98 ASP B CA 1
ATOM 2722 C C . ASP B 1 98 ? -12.078 9.086 12.852 1 98.44 98 ASP B C 1
ATOM 2724 O O . ASP B 1 98 ? -11.922 8.938 14.062 1 98.44 98 ASP B O 1
ATOM 2728 N N . SER B 1 99 ? -13.141 9.57 12.375 1 94.88 99 SER B N 1
ATOM 2729 C CA . SER B 1 99 ? -14.156 10.211 13.203 1 94.88 99 SER B CA 1
ATOM 2730 C C . SER B 1 99 ? -15.008 9.18 13.922 1 94.88 99 SER B C 1
ATOM 2732 O O . SER B 1 99 ? -15.75 9.516 14.852 1 94.88 99 SER B O 1
ATOM 2734 N N . VAL B 1 100 ? -14.969 7.953 13.484 1 97.12 100 VAL B N 1
ATOM 2735 C CA . VAL B 1 100 ? -15.766 6.895 14.102 1 97.12 100 VAL B CA 1
ATOM 2736 C C . VAL B 1 100 ? -14.961 6.215 15.203 1 97.12 100 VAL B C 1
ATOM 2738 O O . VAL B 1 100 ? -15.383 6.184 16.359 1 97.12 100 VAL B O 1
ATOM 2741 N N . LYS B 1 101 ? -13.742 5.805 14.906 1 97.75 101 LYS B N 1
ATOM 2742 C CA . LYS B 1 101 ? -12.906 5.117 15.883 1 97.75 101 LYS B CA 1
ATOM 2743 C C . LYS B 1 101 ? -12.117 6.109 16.734 1 97.75 101 LYS B C 1
ATOM 2745 O O . LYS B 1 101 ? -11.516 5.73 17.734 1 97.75 101 LYS B O 1
ATOM 2750 N N . LYS B 1 102 ? -12.18 7.293 16.297 1 98 102 LYS B N 1
ATOM 2751 C CA . LYS B 1 102 ? -11.531 8.391 17.016 1 98 102 LYS B CA 1
ATOM 2752 C C . LYS B 1 102 ? -10.016 8.18 17.094 1 98 102 LYS B C 1
ATOM 2754 O O . LYS B 1 102 ? -9.414 8.312 18.156 1 98 102 LYS B O 1
ATOM 2759 N N . ILE B 1 103 ? -9.43 7.891 15.992 1 98.62 103 ILE B N 1
ATOM 2760 C CA . ILE B 1 103 ? -7.988 7.711 15.844 1 98.62 103 ILE B CA 1
ATOM 2761 C C . ILE B 1 103 ? -7.398 8.883 15.062 1 98.62 103 ILE B C 1
ATOM 2763 O O . ILE B 1 103 ? -7.977 9.328 14.07 1 98.62 103 ILE B O 1
ATOM 2767 N N . ILE B 1 104 ? -6.293 9.422 15.57 1 98.81 104 ILE B N 1
ATOM 2768 C CA . ILE B 1 104 ? -5.613 10.5 14.867 1 98.81 104 ILE B CA 1
ATOM 2769 C C . ILE B 1 104 ? -4.242 10.031 14.398 1 98.81 104 ILE B C 1
ATOM 2771 O O . ILE B 1 104 ? -3.652 9.125 14.992 1 98.81 104 ILE B O 1
ATOM 2775 N N . GLY B 1 105 ? -3.773 10.562 13.297 1 98.88 105 GLY B N 1
ATOM 2776 C CA . GLY B 1 105 ? -2.443 10.328 12.75 1 98.88 105 GLY B CA 1
ATOM 2777 C C . GLY B 1 105 ? -1.824 11.57 12.141 1 98.88 105 GLY B C 1
ATOM 2778 O O . GLY B 1 105 ? -2.539 12.477 11.695 1 98.88 105 GLY B O 1
ATOM 2779 N N . LEU B 1 106 ? -0.538 11.641 12.148 1 98.94 106 LEU B N 1
ATOM 2780 C CA . LEU B 1 106 ? 0.235 12.734 11.555 1 98.94 106 LEU B CA 1
ATOM 2781 C C . LEU B 1 106 ? 1.553 12.211 10.984 1 98.94 106 LEU B C 1
ATOM 2783 O O . LEU B 1 106 ? 2.297 11.508 11.672 1 98.94 106 LEU B O 1
ATOM 2787 N N . ILE B 1 107 ? 1.779 12.508 9.703 1 98.88 107 ILE B N 1
ATOM 2788 C CA . ILE B 1 107 ? 3.055 12.062 9.148 1 98.88 107 ILE B CA 1
ATOM 2789 C C . ILE B 1 107 ? 3.785 13.25 8.523 1 98.88 107 ILE B C 1
ATOM 2791 O O . ILE B 1 107 ? 3.152 14.164 7.988 1 98.88 107 ILE B O 1
ATOM 2795 N N . HIS B 1 108 ? 5.074 13.25 8.711 1 98.62 108 HIS B N 1
ATOM 2796 C CA . HIS B 1 108 ? 6.016 14.07 7.965 1 98.62 108 HIS B CA 1
ATOM 2797 C C . HIS B 1 108 ? 6.355 13.438 6.617 1 98.62 108 HIS B C 1
ATOM 2799 O O . HIS B 1 108 ? 7.18 12.523 6.547 1 98.62 108 HIS B O 1
ATOM 2805 N N . SER B 1 109 ? 5.734 13.938 5.574 1 97.88 109 SER B N 1
ATOM 2806 C CA . SER B 1 109 ? 5.934 13.383 4.238 1 97.88 109 SER B CA 1
ATOM 2807 C C . SER B 1 109 ? 6.848 14.273 3.4 1 97.88 109 SER B C 1
ATOM 2809 O O . SER B 1 109 ? 6.398 14.898 2.438 1 97.88 109 SER B O 1
ATOM 2811 N N . GLY B 1 110 ? 8.102 14.305 3.771 1 95.5 110 GLY B N 1
ATOM 2812 C CA . GLY B 1 110 ? 9.07 14.797 2.807 1 95.5 110 GLY B CA 1
ATOM 2813 C C . GLY B 1 110 ? 9.203 13.906 1.587 1 95.5 110 GLY B C 1
ATOM 2814 O O . GLY B 1 110 ? 8.539 12.875 1.489 1 95.5 110 GLY B O 1
ATOM 2815 N N . TYR B 1 111 ? 10.062 14.383 0.633 1 92.94 111 TYR B N 1
ATOM 2816 C CA . TYR B 1 111 ? 10.164 13.602 -0.597 1 92.94 111 TYR B CA 1
ATOM 2817 C C . TYR B 1 111 ? 10.609 12.18 -0.307 1 92.94 111 TYR B C 1
ATOM 2819 O O . TYR B 1 111 ? 10.039 11.219 -0.841 1 92.94 111 TYR B O 1
ATOM 2827 N N . LYS B 1 112 ? 11.547 11.984 0.607 1 92.69 112 LYS B N 1
ATOM 2828 C CA . LYS B 1 112 ? 12.047 10.641 0.911 1 92.69 112 LYS B CA 1
ATOM 2829 C C . LYS B 1 112 ? 10.953 9.789 1.55 1 92.69 112 LYS B C 1
ATOM 2831 O O . LYS B 1 112 ? 10.773 8.625 1.181 1 92.69 112 LYS B O 1
ATOM 2836 N N . GLY B 1 113 ? 10.266 10.32 2.537 1 94.88 113 GLY B N 1
ATOM 2837 C CA . GLY B 1 113 ? 9.156 9.602 3.152 1 94.88 113 GLY B CA 1
ATOM 2838 C C . GLY B 1 113 ? 8.07 9.227 2.164 1 94.88 113 GLY B C 1
ATOM 2839 O O . GLY B 1 113 ? 7.527 8.125 2.219 1 94.88 113 GLY B O 1
ATOM 2840 N N . SER B 1 114 ? 7.773 10.195 1.265 1 95.69 114 SER B N 1
ATOM 2841 C CA . SER B 1 114 ? 6.785 9.938 0.227 1 95.69 114 SER B CA 1
ATOM 2842 C C . SER B 1 114 ? 7.219 8.781 -0.673 1 95.69 114 SER B C 1
ATOM 2844 O O . SER B 1 114 ? 6.441 7.867 -0.94 1 95.69 114 SER B O 1
ATOM 2846 N N . PHE B 1 115 ? 8.5 8.812 -1.081 1 93.5 115 PHE B N 1
ATOM 2847 C CA . PHE B 1 115 ? 9.016 7.777 -1.966 1 93.5 115 PHE B CA 1
ATOM 2848 C C . PHE B 1 115 ? 9.07 6.434 -1.249 1 93.5 115 PHE B C 1
ATOM 2850 O O . PHE B 1 115 ? 9.062 5.379 -1.891 1 93.5 115 PHE B O 1
ATOM 2857 N N . ASN B 1 116 ? 9.109 6.523 0.052 1 93.81 116 ASN B N 1
ATOM 2858 C CA . ASN B 1 116 ? 9.117 5.297 0.841 1 93.81 116 ASN B CA 1
ATOM 2859 C C . ASN B 1 116 ? 7.707 4.914 1.289 1 93.81 116 ASN B C 1
ATOM 2861 O O . ASN B 1 116 ? 7.535 4.039 2.141 1 93.81 116 ASN B O 1
ATOM 2865 N N . LEU B 1 117 ? 6.727 5.562 0.737 1 96.25 117 LEU B N 1
ATOM 2866 C CA . LEU B 1 117 ? 5.316 5.191 0.802 1 96.25 117 LEU B CA 1
ATOM 2867 C C . LEU B 1 117 ? 4.781 5.336 2.223 1 96.25 117 LEU B C 1
ATOM 2869 O O . LEU B 1 117 ? 4.016 4.488 2.691 1 96.25 117 LEU B O 1
ATOM 2873 N N . ILE B 1 118 ? 5.234 6.352 2.939 1 97.5 118 ILE B N 1
ATOM 2874 C CA . ILE B 1 118 ? 4.852 6.531 4.336 1 97.5 118 ILE B CA 1
ATOM 2875 C C . ILE B 1 118 ? 3.336 6.707 4.434 1 97.5 118 ILE B C 1
ATOM 2877 O O . ILE B 1 118 ? 2.717 6.27 5.406 1 97.5 118 ILE B O 1
ATOM 2881 N N . ILE B 1 119 ? 2.699 7.293 3.406 1 98.5 119 ILE B N 1
ATOM 2882 C CA . ILE B 1 119 ? 1.263 7.543 3.467 1 98.5 119 ILE B CA 1
ATOM 2883 C C . ILE B 1 119 ? 0.504 6.219 3.408 1 98.5 119 ILE B C 1
ATOM 2885 O O . ILE B 1 119 ? -0.513 6.051 4.086 1 98.5 119 ILE B O 1
ATOM 2889 N N . LEU B 1 120 ? 0.92 5.301 2.596 1 97.25 120 LEU B N 1
ATOM 2890 C CA . LEU B 1 120 ? 0.272 3.996 2.518 1 97.25 120 LEU B CA 1
ATOM 2891 C C . LEU B 1 120 ? 0.457 3.219 3.816 1 97.25 120 LEU B C 1
ATOM 2893 O O . LEU B 1 120 ? -0.469 2.549 4.281 1 97.25 120 LEU B O 1
ATOM 2897 N N . LYS B 1 121 ? 1.659 3.324 4.328 1 95.94 121 LYS B N 1
ATOM 2898 C CA . LYS B 1 121 ? 1.924 2.652 5.598 1 95.94 121 LYS B CA 1
ATOM 2899 C C . LYS B 1 121 ? 0.993 3.162 6.695 1 95.94 121 LYS B C 1
ATOM 2901 O O . LYS B 1 121 ? 0.487 2.379 7.5 1 95.94 121 LYS B O 1
ATOM 2906 N N . MET B 1 122 ? 0.777 4.457 6.707 1 98.19 122 MET B N 1
ATOM 2907 C CA . MET B 1 122 ? -0.158 5.023 7.676 1 98.19 122 MET B CA 1
ATOM 2908 C C . MET B 1 122 ? -1.569 4.492 7.441 1 98.19 122 MET B C 1
ATOM 2910 O O . MET B 1 122 ? -2.264 4.129 8.391 1 98.19 122 MET B O 1
ATOM 2914 N N . LEU B 1 123 ? -1.95 4.426 6.203 1 97.06 123 LEU B N 1
ATOM 2915 C CA . LEU B 1 123 ? -3.275 3.916 5.867 1 97.06 123 LEU B CA 1
ATOM 2916 C C . LEU B 1 123 ? -3.451 2.49 6.379 1 97.06 123 LEU B C 1
ATOM 2918 O O . LEU B 1 123 ? -4.492 2.154 6.949 1 97.06 123 LEU B O 1
ATOM 2922 N N . PHE B 1 124 ? -2.434 1.708 6.227 1 94.19 124 PHE B N 1
ATOM 2923 C CA . PHE B 1 124 ? -2.486 0.317 6.66 1 94.19 124 PHE B CA 1
ATOM 2924 C C . PHE B 1 124 ? -2.6 0.229 8.18 1 94.19 124 PHE B C 1
ATOM 2926 O O . PHE B 1 124 ? -3.281 -0.652 8.703 1 94.19 124 PHE B O 1
ATOM 2933 N N . MET B 1 125 ? -1.941 1.125 8.859 1 96.44 125 MET B N 1
ATOM 2934 C CA . MET B 1 125 ? -2.01 1.135 10.32 1 96.44 125 MET B CA 1
ATOM 2935 C C . MET B 1 125 ? -3.42 1.472 10.797 1 96.44 125 MET B C 1
ATOM 2937 O O . MET B 1 125 ? -3.924 0.861 11.742 1 96.44 125 MET B O 1
ATOM 2941 N N . PHE B 1 126 ? -4.074 2.406 10.125 1 97.75 126 PHE B N 1
ATOM 2942 C CA . PHE B 1 126 ? -5.457 2.721 10.469 1 97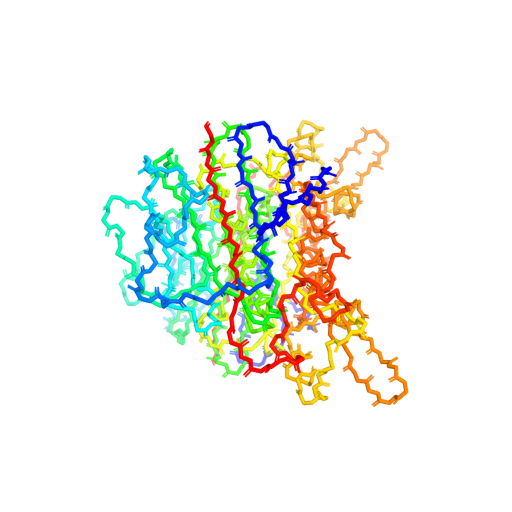.75 126 PHE B CA 1
ATOM 2943 C C . PHE B 1 126 ? -6.352 1.505 10.266 1 97.75 126 PHE B C 1
ATOM 2945 O O . PHE B 1 126 ? -7.184 1.193 11.125 1 97.75 126 PHE B O 1
ATOM 2952 N N . GLU B 1 127 ? -6.156 0.809 9.164 1 94.25 127 GLU B N 1
ATOM 2953 C CA . GLU B 1 127 ? -6.957 -0.385 8.906 1 94.25 127 GLU B CA 1
ATOM 2954 C C . GLU B 1 127 ? -6.723 -1.447 9.977 1 94.25 127 GLU B C 1
ATOM 2956 O O . GLU B 1 127 ? -7.676 -2.068 10.453 1 94.25 127 GLU B O 1
ATOM 2961 N N . LYS B 1 128 ? -5.484 -1.628 10.273 1 92.94 128 LYS B N 1
ATOM 2962 C CA . LYS B 1 128 ? -5.133 -2.613 11.289 1 92.94 128 LYS B CA 1
ATOM 2963 C C . LYS B 1 128 ? -5.793 -2.281 12.625 1 92.94 128 LYS B C 1
ATOM 2965 O O . LYS B 1 128 ? -6.152 -3.18 13.391 1 92.94 128 LYS B O 1
ATOM 2970 N N . MET B 1 129 ? -6.035 -1.003 12.859 1 96.19 129 MET B N 1
ATOM 2971 C CA . MET B 1 129 ? -6.641 -0.552 14.109 1 96.19 129 MET B CA 1
ATOM 2972 C C . MET B 1 129 ? -8.164 -0.558 14.008 1 96.19 129 MET B C 1
ATOM 2974 O O . MET B 1 129 ? -8.844 -0.107 14.93 1 96.19 129 MET B O 1
ATOM 2978 N N . GLY B 1 130 ? -8.633 -0.994 12.859 1 94.5 130 GLY B N 1
ATOM 2979 C CA . GLY B 1 130 ? -10.07 -1.219 12.719 1 94.5 130 GLY B CA 1
ATOM 2980 C C . GLY B 1 130 ? -10.781 -0.091 12 1 94.5 130 GLY B C 1
ATOM 2981 O O . GLY B 1 130 ? -12.008 -0.097 11.891 1 94.5 130 GLY B O 1
ATOM 2982 N N . SER B 1 131 ? -10.062 0.84 11.508 1 96.25 131 SER B N 1
ATOM 2983 C CA . SER B 1 131 ? -10.68 1.954 10.797 1 96.25 131 SER B CA 1
ATOM 2984 C C . SER B 1 131 ? -11.227 1.51 9.445 1 96.25 131 SER B C 1
ATOM 2986 O O . SER B 1 131 ? -10.586 0.737 8.734 1 96.25 131 SER B O 1
ATOM 2988 N N . ALA B 1 132 ? -12.445 1.962 9.164 1 94.31 132 ALA B N 1
ATOM 2989 C CA . ALA B 1 132 ? -12.93 1.905 7.789 1 94.31 132 ALA B CA 1
ATOM 2990 C C . ALA B 1 132 ? -12.438 3.104 6.984 1 94.31 132 ALA B C 1
ATOM 2992 O O . ALA B 1 132 ? -12.531 4.246 7.438 1 94.31 132 ALA B O 1
ATOM 2993 N N . LEU B 1 133 ? -11.906 2.861 5.84 1 94.25 133 LEU B N 1
ATOM 2994 C CA . LEU B 1 133 ? -11.289 3.926 5.059 1 94.25 133 LEU B CA 1
ATOM 2995 C C . LEU B 1 133 ? -12.289 5.031 4.75 1 94.25 133 LEU B C 1
ATOM 2997 O O . LEU B 1 133 ? -11.93 6.207 4.688 1 94.25 133 LEU B O 1
ATOM 3001 N N . LYS B 1 134 ? -13.539 4.676 4.582 1 92.44 134 LYS B N 1
ATOM 3002 C CA . LYS B 1 134 ? -14.57 5.66 4.273 1 92.44 134 LYS B CA 1
ATOM 3003 C C . LYS B 1 134 ? -14.742 6.656 5.418 1 92.44 134 LYS B C 1
ATOM 3005 O O . LYS B 1 134 ? -15.266 7.754 5.219 1 92.44 134 LYS B O 1
ATOM 3010 N N . ASP B 1 135 ? -14.344 6.262 6.629 1 95.94 135 ASP B N 1
ATOM 3011 C CA . ASP B 1 135 ? -14.508 7.105 7.809 1 95.94 135 ASP B CA 1
ATOM 3012 C C . ASP B 1 135 ? -13.266 7.965 8.047 1 95.94 135 ASP B C 1
ATOM 3014 O O . ASP B 1 135 ? -13.258 8.812 8.938 1 95.94 135 ASP B O 1
ATOM 3018 N N . LEU B 1 136 ? -12.281 7.715 7.305 1 97.44 136 LEU B N 1
ATOM 3019 C CA . LEU B 1 136 ? -11.008 8.414 7.461 1 97.44 136 LEU B CA 1
ATOM 3020 C C . LEU B 1 136 ? -11.023 9.742 6.711 1 97.44 136 LEU B C 1
ATOM 3022 O O . LEU B 1 136 ? -11.469 9.812 5.562 1 97.44 136 LEU B O 1
ATOM 3026 N N . LYS B 1 137 ? -10.648 10.781 7.379 1 98.38 137 LYS B N 1
ATOM 3027 C CA . LYS B 1 137 ? -10.422 12.094 6.793 1 98.38 137 LYS B CA 1
ATOM 3028 C C . LYS B 1 137 ? -8.938 12.445 6.777 1 98.38 137 LYS B C 1
ATOM 3030 O O . LYS B 1 137 ? -8.258 12.336 7.801 1 98.38 137 LYS B O 1
ATOM 3035 N N . ILE B 1 138 ? -8.445 12.805 5.613 1 98.81 138 ILE B N 1
ATOM 3036 C CA . ILE B 1 138 ? -7.023 13.094 5.426 1 98.81 138 ILE B CA 1
ATOM 3037 C C . ILE B 1 138 ? -6.848 14.547 4.977 1 98.81 138 ILE B C 1
ATOM 3039 O O . ILE B 1 138 ? -7.539 15.008 4.066 1 98.81 138 ILE B O 1
ATOM 3043 N N . VAL B 1 139 ? -5.961 15.281 5.645 1 98.88 139 VAL B N 1
ATOM 3044 C CA . VAL B 1 139 ? -5.719 16.688 5.297 1 98.88 139 VAL B CA 1
ATOM 3045 C C . VAL B 1 139 ? -4.254 16.875 4.906 1 98.88 139 VAL B C 1
ATOM 3047 O O . VAL B 1 139 ? -3.352 16.531 5.672 1 98.88 139 VAL B O 1
ATOM 3050 N N . PHE B 1 140 ? -4.023 17.328 3.695 1 98.88 140 PHE B N 1
ATOM 3051 C CA . PHE B 1 140 ? -2.707 17.797 3.268 1 98.88 140 PHE B CA 1
ATOM 3052 C C . PHE B 1 140 ? -2.479 19.234 3.682 1 98.88 140 PHE B C 1
ATOM 3054 O O . PHE B 1 140 ? -3.174 20.141 3.211 1 98.88 140 PHE B O 1
ATOM 3061 N N . GLY B 1 141 ? -1.55 19.438 4.602 1 98.75 141 GLY B N 1
ATOM 3062 C CA . GLY B 1 141 ? -1.255 20.766 5.102 1 98.75 141 GLY B CA 1
ATOM 3063 C C . GLY B 1 141 ? -0.375 21.578 4.164 1 98.75 141 GLY B C 1
ATOM 3064 O O . GLY B 1 141 ? -0.209 21.219 2.996 1 98.75 141 GLY B O 1
ATOM 3065 N N . PRO B 1 142 ? 0.118 22.734 4.668 1 98.25 142 PRO B N 1
ATOM 3066 C CA . PRO B 1 142 ? 0.999 23.594 3.861 1 98.25 142 PRO B CA 1
ATOM 3067 C C . PRO B 1 142 ? 2.354 22.938 3.588 1 98.25 142 PRO B C 1
ATOM 3069 O O . PRO B 1 142 ? 2.908 22.266 4.461 1 98.25 142 PRO B O 1
ATOM 3072 N N . TYR B 1 143 ? 2.904 23.172 2.469 1 97.81 143 TYR B N 1
ATOM 3073 C CA . TYR B 1 143 ? 4.215 22.688 2.057 1 97.81 143 TYR B CA 1
ATOM 3074 C C . TYR B 1 143 ? 4.746 23.484 0.872 1 97.81 143 TYR B C 1
ATOM 3076 O O . TYR B 1 143 ? 4.047 24.359 0.337 1 97.81 143 TYR B O 1
ATOM 3084 N N . ASN B 1 144 ? 6.051 23.328 0.58 1 97.31 144 ASN B N 1
ATOM 3085 C CA . ASN B 1 144 ? 6.578 23.906 -0.648 1 97.31 144 ASN B CA 1
ATOM 3086 C C . ASN B 1 144 ? 6.02 23.219 -1.886 1 97.31 144 ASN B C 1
ATOM 3088 O O . ASN B 1 144 ? 6.398 22.094 -2.195 1 97.31 144 ASN B O 1
ATOM 3092 N N . ARG B 1 145 ? 5.129 23.906 -2.584 1 97.12 145 ARG B N 1
ATOM 3093 C CA . ARG B 1 145 ? 4.32 23.281 -3.623 1 97.12 145 ARG B CA 1
ATOM 3094 C C . ARG B 1 145 ? 5.047 23.297 -4.965 1 97.12 145 ARG B C 1
ATOM 3096 O O . ARG B 1 145 ? 6.168 23.797 -5.066 1 97.12 145 ARG B O 1
ATOM 3103 N N . SER B 1 146 ? 4.359 22.703 -5.977 1 95.06 146 SER B N 1
ATOM 3104 C CA . SER B 1 146 ? 4.969 22.484 -7.285 1 95.06 146 SER B CA 1
ATOM 3105 C C . SER B 1 146 ? 5.281 23.797 -7.98 1 95.06 146 SER B C 1
ATOM 3107 O O . SER B 1 146 ? 6.078 23.844 -8.922 1 95.06 146 SER B O 1
ATOM 3109 N N . CYS B 1 147 ? 4.723 24.844 -7.516 1 94.5 147 CYS B N 1
ATOM 3110 C CA . CYS B 1 147 ? 5.027 26.156 -8.086 1 94.5 147 CYS B CA 1
ATOM 3111 C C . CYS B 1 147 ? 6.434 26.609 -7.699 1 94.5 147 CYS B C 1
ATOM 3113 O O . CYS B 1 147 ? 7.043 27.422 -8.398 1 94.5 147 CYS B O 1
ATOM 3115 N N . CYS B 1 148 ? 7.02 25.984 -6.59 1 94.81 148 CYS B N 1
ATOM 3116 C CA . CYS B 1 148 ? 8.227 26.594 -6.039 1 94.81 148 CYS B CA 1
ATOM 3117 C C . CYS B 1 148 ? 9.266 25.531 -5.695 1 94.81 148 CYS B C 1
ATOM 3119 O O . CYS B 1 148 ? 10.438 25.844 -5.5 1 94.81 148 CYS B O 1
ATOM 3121 N N . TYR B 1 149 ? 8.883 24.312 -5.645 1 95.44 149 TYR B N 1
ATOM 3122 C CA . TYR B 1 149 ? 9.766 23.266 -5.129 1 95.44 149 TYR B CA 1
ATOM 3123 C C . TYR B 1 149 ? 10.609 22.656 -6.25 1 95.44 149 TYR B C 1
ATOM 3125 O O . TYR B 1 149 ? 10.328 21.547 -6.715 1 95.44 149 TYR B O 1
ATOM 3133 N N . GLU B 1 150 ? 11.688 23.281 -6.535 1 94.62 150 GLU B N 1
ATOM 3134 C CA . GLU B 1 150 ? 12.617 22.828 -7.566 1 94.62 150 GLU B CA 1
ATOM 3135 C C . GLU B 1 150 ? 13.461 21.656 -7.07 1 94.62 150 GLU B C 1
ATOM 3137 O O . GLU B 1 150 ? 13.93 21.656 -5.93 1 94.62 150 GLU B O 1
ATOM 3142 N N . VAL B 1 151 ? 13.516 20.609 -7.914 1 92.19 151 VAL B N 1
ATOM 3143 C CA . VAL B 1 151 ? 14.328 19.453 -7.551 1 92.19 151 VAL B CA 1
ATOM 3144 C C . VAL B 1 151 ? 15.305 19.141 -8.68 1 92.19 151 VAL B C 1
ATOM 3146 O O . VAL B 1 151 ? 15.133 19.609 -9.812 1 92.19 151 VAL B O 1
ATOM 3149 N N . SER B 1 152 ? 16.281 18.344 -8.273 1 89.06 152 SER B N 1
ATOM 3150 C CA . SER B 1 152 ? 17.297 17.938 -9.258 1 89.06 152 SER B CA 1
ATOM 3151 C C . SER B 1 152 ? 16.812 16.766 -10.102 1 89.06 152 SER B C 1
ATOM 3153 O O . SER B 1 152 ? 16.016 15.945 -9.641 1 89.06 152 SER B O 1
ATOM 3155 N N . GLU B 1 153 ? 17.328 16.703 -11.305 1 84.44 153 GLU B N 1
ATOM 3156 C CA . GLU B 1 153 ? 17.031 15.617 -12.227 1 84.44 153 GLU B CA 1
ATOM 3157 C C . GLU B 1 153 ? 17.484 14.273 -11.672 1 84.44 153 GLU B C 1
ATOM 3159 O O . GLU B 1 153 ? 16.859 13.242 -11.945 1 84.44 153 GLU B O 1
ATOM 3164 N N . ILE B 1 154 ? 18.516 14.328 -10.977 1 80.12 154 ILE B N 1
ATOM 3165 C CA . ILE B 1 154 ? 19.062 13.094 -10.414 1 80.12 154 ILE B CA 1
ATOM 3166 C C . ILE B 1 154 ? 18.031 12.445 -9.492 1 80.12 154 ILE B C 1
ATOM 3168 O O . ILE B 1 154 ? 17.891 11.219 -9.484 1 80.12 154 ILE B O 1
ATOM 3172 N N . PHE B 1 155 ? 17.234 13.266 -8.828 1 76.75 155 PHE B N 1
ATOM 3173 C CA . PHE B 1 155 ? 16.188 12.812 -7.922 1 76.75 155 PHE B CA 1
ATOM 3174 C C . PHE B 1 155 ? 15.125 12.031 -8.672 1 76.75 155 PHE B C 1
ATOM 3176 O O . PHE B 1 155 ? 14.68 10.977 -8.211 1 76.75 155 PHE B O 1
ATOM 3183 N N . LEU B 1 156 ? 14.883 12.562 -9.766 1 80.75 156 LEU B N 1
ATOM 3184 C CA . LEU B 1 156 ? 13.852 11.984 -10.625 1 80.75 156 LEU B CA 1
ATOM 3185 C C . LEU B 1 156 ? 14.305 10.633 -11.18 1 80.75 156 LEU B C 1
ATOM 3187 O O . LEU B 1 156 ? 13.523 9.68 -11.219 1 80.75 156 LEU B O 1
ATOM 3191 N N . LYS B 1 157 ? 15.539 10.539 -11.523 1 81.94 157 LYS B N 1
ATOM 3192 C CA . LYS B 1 157 ? 16.062 9.305 -12.094 1 81.94 157 LYS B CA 1
ATOM 3193 C C . LYS B 1 157 ? 16.031 8.164 -11.07 1 81.94 157 LYS B C 1
ATOM 3195 O O . LYS B 1 157 ? 15.727 7.023 -11.422 1 81.94 157 LYS B O 1
ATOM 3200 N N . GLU B 1 158 ? 16.25 8.531 -9.891 1 79.75 158 GLU B N 1
ATOM 3201 C CA . GLU B 1 158 ? 16.281 7.52 -8.844 1 79.75 158 GLU B CA 1
ATOM 3202 C C . GLU B 1 158 ? 14.898 6.934 -8.594 1 79.75 158 GLU B C 1
ATOM 3204 O O . GLU B 1 158 ? 14.758 5.727 -8.375 1 79.75 158 GLU B O 1
ATOM 3209 N N . VAL B 1 159 ? 13.93 7.703 -8.766 1 90.38 159 VAL B N 1
ATOM 3210 C CA . VAL B 1 159 ? 12.594 7.242 -8.406 1 90.38 159 VAL B CA 1
ATOM 3211 C C . VAL B 1 159 ? 11.922 6.609 -9.617 1 90.38 159 VAL B C 1
ATOM 3213 O O . VAL B 1 159 ? 10.922 5.898 -9.477 1 90.38 159 VAL B O 1
ATOM 3216 N N . SER B 1 160 ? 12.5 6.809 -10.812 1 90.25 160 SER B N 1
ATOM 3217 C CA . SER B 1 160 ? 11.93 6.258 -12.039 1 90.25 160 SER B CA 1
ATOM 3218 C C . SER B 1 160 ? 12.008 4.734 -12.047 1 90.25 160 SER B C 1
ATOM 3220 O O . SER B 1 160 ? 11.242 4.07 -12.742 1 90.25 160 SER B O 1
ATOM 3222 N N . ASN B 1 161 ? 12.883 4.188 -11.305 1 89.94 161 ASN B N 1
ATOM 3223 C CA . ASN B 1 161 ? 13.023 2.736 -11.219 1 89.94 161 ASN B CA 1
ATOM 3224 C C . ASN B 1 161 ? 11.984 2.125 -10.281 1 89.94 161 ASN B C 1
ATOM 3226 O O . ASN B 1 161 ? 11.742 0.917 -10.32 1 89.94 161 ASN B O 1
ATOM 3230 N N . LYS B 1 162 ? 11.328 2.912 -9.539 1 94.88 162 LYS B N 1
ATOM 3231 C CA . LYS B 1 162 ? 10.414 2.412 -8.523 1 94.88 162 LYS B CA 1
ATOM 3232 C C . LYS B 1 162 ? 8.961 2.686 -8.898 1 94.88 162 LYS B C 1
ATOM 3234 O O . LYS B 1 162 ? 8.086 1.849 -8.672 1 94.88 162 LYS B O 1
ATOM 3239 N N . PHE B 1 163 ? 8.758 3.824 -9.547 1 97.25 163 PHE B N 1
ATOM 3240 C CA . PHE B 1 163 ? 7.383 4.27 -9.758 1 97.25 163 PHE B CA 1
ATOM 3241 C C . PHE B 1 163 ? 7.039 4.305 -11.242 1 97.25 163 PHE B C 1
ATOM 3243 O O . PHE B 1 163 ? 7.93 4.43 -12.086 1 97.25 163 PHE B O 1
ATOM 3250 N N . SER B 1 164 ? 5.742 4.16 -11.516 1 96.44 164 SER B N 1
ATOM 3251 C CA . SER B 1 164 ? 5.27 4.148 -12.898 1 96.44 164 SER B CA 1
ATOM 3252 C C . SER B 1 164 ? 5.457 5.508 -13.562 1 96.44 164 SER B C 1
ATOM 3254 O O . SER B 1 164 ? 5.477 6.539 -12.883 1 96.44 164 SER B O 1
ATOM 3256 N N . LYS B 1 165 ? 5.527 5.473 -14.875 1 94.62 165 LYS B N 1
ATOM 3257 C CA . LYS B 1 165 ? 5.637 6.715 -15.641 1 94.62 165 LYS B CA 1
ATOM 3258 C C . LYS B 1 165 ? 4.422 7.609 -15.406 1 94.62 165 LYS B C 1
ATOM 3260 O O . LYS B 1 165 ? 4.551 8.828 -15.305 1 94.62 165 LYS B O 1
ATOM 3265 N N . ASP B 1 166 ? 3.291 6.957 -15.305 1 95.94 166 ASP B N 1
ATOM 3266 C CA . ASP B 1 166 ? 2.064 7.723 -15.102 1 95.94 166 ASP B CA 1
ATOM 3267 C C . ASP B 1 166 ? 2.107 8.484 -13.773 1 95.94 166 ASP B C 1
ATOM 3269 O O . ASP B 1 166 ? 1.753 9.664 -13.727 1 95.94 166 ASP B O 1
ATOM 3273 N N . LEU B 1 167 ? 2.512 7.824 -12.719 1 97.06 167 LEU B N 1
ATOM 3274 C CA . LEU B 1 167 ? 2.621 8.477 -11.414 1 97.06 167 LEU B CA 1
ATOM 3275 C C . LEU B 1 167 ? 3.629 9.617 -11.469 1 97.06 167 LEU B C 1
ATOM 3277 O O . LEU B 1 167 ? 3.363 10.711 -10.953 1 97.06 167 LEU B O 1
ATOM 3281 N N . LEU B 1 168 ? 4.777 9.375 -12.094 1 95.56 168 LEU B N 1
ATOM 3282 C CA . LEU B 1 168 ? 5.832 10.383 -12.141 1 95.56 168 LEU B CA 1
ATOM 3283 C C . LEU B 1 168 ? 5.406 11.578 -12.984 1 95.56 168 LEU B C 1
ATOM 3285 O O . LEU B 1 168 ? 5.66 12.727 -12.617 1 95.56 168 LEU B O 1
ATOM 3289 N N . ASN B 1 169 ? 4.719 11.297 -14.07 1 95.44 169 ASN B N 1
ATOM 3290 C CA . ASN B 1 169 ? 4.23 12.383 -14.914 1 95.44 169 ASN B CA 1
ATOM 3291 C C . ASN B 1 169 ? 3.236 13.266 -14.172 1 95.44 169 ASN B C 1
ATOM 3293 O O . ASN B 1 169 ? 3.174 14.477 -14.414 1 95.44 169 ASN B O 1
ATOM 3297 N N . ALA B 1 170 ? 2.537 12.664 -13.305 1 96.44 170 ALA B N 1
ATOM 3298 C CA . ALA B 1 170 ? 1.548 13.406 -12.531 1 96.44 170 ALA B CA 1
ATOM 3299 C C . ALA B 1 170 ? 2.211 14.188 -11.398 1 96.44 170 ALA B C 1
ATOM 3301 O O . ALA B 1 170 ? 1.655 15.172 -10.906 1 96.44 170 ALA B O 1
ATOM 3302 N N . SER B 1 171 ? 3.398 13.812 -10.992 1 96.12 171 SER B N 1
ATOM 3303 C CA . SER B 1 171 ? 3.99 14.32 -9.758 1 96.12 171 SER B CA 1
ATOM 3304 C C . SER B 1 171 ? 5.109 15.312 -10.047 1 96.12 171 SER B C 1
ATOM 3306 O O . SER B 1 171 ? 5.543 16.047 -9.156 1 96.12 171 SER B O 1
ATOM 3308 N N . PHE B 1 172 ? 5.641 15.297 -11.258 1 94.94 172 PHE B N 1
ATOM 3309 C CA . PHE B 1 172 ? 6.734 16.188 -11.633 1 94.94 172 PHE B CA 1
ATOM 3310 C C . PHE B 1 172 ? 6.336 17.062 -12.805 1 94.94 172 PHE B C 1
ATOM 3312 O O . PHE B 1 172 ? 5.672 16.609 -13.734 1 94.94 172 PHE B O 1
ATOM 3319 N N . VAL B 1 173 ? 6.754 18.328 -12.648 1 93.44 173 VAL B N 1
ATOM 3320 C CA . VAL B 1 173 ? 6.453 19.297 -13.695 1 93.44 173 VAL B CA 1
ATOM 3321 C C . VAL B 1 173 ? 7.746 19.938 -14.188 1 93.44 173 VAL B C 1
ATOM 3323 O O . VAL B 1 173 ? 8.617 20.281 -13.383 1 93.44 173 VAL B O 1
ATOM 3326 N N . THR B 1 174 ? 7.871 20.031 -15.43 1 92.62 174 THR B N 1
ATOM 3327 C CA . THR B 1 174 ? 9.016 20.719 -16.016 1 92.62 174 THR B CA 1
ATOM 3328 C C . THR B 1 174 ? 8.602 22.094 -16.531 1 92.62 174 THR B C 1
ATOM 3330 O O . THR B 1 174 ? 7.637 22.219 -17.281 1 92.62 174 THR B O 1
ATOM 3333 N N . ARG B 1 175 ? 9.258 23.078 -15.969 1 94.19 175 ARG B N 1
ATOM 3334 C CA . ARG B 1 175 ? 9.062 24.453 -16.406 1 94.19 175 ARG B CA 1
ATOM 3335 C C . ARG B 1 175 ? 10.398 25.141 -16.672 1 94.19 175 ARG B C 1
ATOM 3337 O O . ARG B 1 175 ? 11.234 25.25 -15.773 1 94.19 175 ARG B O 1
ATOM 3344 N N . ASP B 1 176 ? 10.641 25.656 -18 1 94 176 ASP B N 1
ATOM 3345 C CA . ASP B 1 176 ? 11.836 26.406 -18.391 1 94 176 ASP B CA 1
ATOM 3346 C C . ASP B 1 176 ? 13.102 25.609 -18.078 1 94 176 ASP B C 1
ATOM 3348 O O . ASP B 1 176 ? 14.016 26.125 -17.438 1 94 176 ASP B O 1
ATOM 3352 N N . GLY B 1 177 ? 13.07 24.375 -18.281 1 91.81 177 GLY B N 1
ATOM 3353 C CA . GLY B 1 177 ? 14.242 23.516 -18.141 1 91.81 177 GLY B CA 1
ATOM 3354 C C . GLY B 1 177 ? 14.477 23.062 -16.703 1 91.81 177 GLY B C 1
ATOM 3355 O O . GLY B 1 177 ? 15.453 22.359 -16.422 1 91.81 177 GLY B O 1
ATOM 3356 N N . LYS B 1 178 ? 13.602 23.5 -15.82 1 94.12 178 LYS B N 1
ATOM 3357 C CA . LYS B 1 178 ? 13.727 23.094 -14.422 1 94.12 178 LYS B CA 1
ATOM 3358 C C . LYS B 1 178 ? 12.617 22.125 -14.031 1 94.12 178 LYS B C 1
ATOM 3360 O O . LYS B 1 178 ? 11.523 22.156 -14.602 1 94.12 178 LYS B O 1
ATOM 3365 N N . ILE B 1 179 ? 12.969 21.297 -13.07 1 94.44 179 ILE B N 1
ATOM 3366 C CA . ILE B 1 179 ? 12.016 20.281 -12.633 1 94.44 179 ILE B CA 1
ATOM 3367 C C . ILE B 1 179 ? 11.477 20.641 -11.25 1 94.44 179 ILE B C 1
ATOM 3369 O O . ILE B 1 179 ? 12.242 21.031 -10.359 1 94.44 179 ILE B O 1
ATOM 3373 N N . TYR B 1 180 ? 10.164 20.531 -11.102 1 96.19 180 TYR B N 1
ATOM 3374 C CA . TYR B 1 180 ? 9.5 20.797 -9.828 1 96.19 180 TYR B CA 1
ATOM 3375 C C . TYR B 1 180 ? 8.703 19.594 -9.367 1 96.19 180 TYR B C 1
ATOM 3377 O O . TYR B 1 180 ? 8.07 18.906 -10.172 1 96.19 180 TYR B O 1
ATOM 3385 N N . PHE B 1 181 ? 8.805 19.312 -8.133 1 95.75 181 PHE B N 1
ATOM 3386 C CA . PHE B 1 181 ? 8.133 18.156 -7.559 1 95.75 181 PHE B CA 1
ATOM 3387 C C . PHE B 1 181 ? 6.848 18.562 -6.852 1 95.75 181 PHE B C 1
ATOM 3389 O O . PHE B 1 181 ? 6.848 19.484 -6.035 1 95.75 181 PHE B O 1
ATOM 3396 N N . ASP B 1 182 ? 5.742 17.922 -7.199 1 96.81 182 ASP B N 1
ATOM 3397 C CA . ASP B 1 182 ? 4.453 18.078 -6.527 1 96.81 182 ASP B CA 1
ATOM 3398 C C . ASP B 1 182 ? 4.188 16.922 -5.562 1 96.81 182 ASP B C 1
ATOM 3400 O O . ASP B 1 182 ? 3.541 15.938 -5.93 1 96.81 182 ASP B O 1
ATOM 3404 N N . ASN B 1 183 ? 4.535 17.125 -4.348 1 97.12 183 ASN B N 1
ATOM 3405 C CA . ASN B 1 183 ? 4.441 16.078 -3.342 1 97.12 183 ASN B CA 1
ATOM 3406 C C . ASN B 1 183 ? 2.994 15.672 -3.08 1 97.12 183 ASN B C 1
ATOM 3408 O O . ASN B 1 183 ? 2.699 14.492 -2.883 1 97.12 183 ASN B O 1
ATOM 3412 N N . ALA B 1 184 ? 2.078 16.609 -3.053 1 97.88 184 ALA B N 1
ATOM 3413 C CA . ALA B 1 184 ? 0.666 16.281 -2.863 1 97.88 184 ALA B CA 1
ATOM 3414 C C . ALA B 1 184 ? 0.143 15.406 -3.994 1 97.88 184 ALA B C 1
ATOM 3416 O O . ALA B 1 184 ? -0.539 14.406 -3.748 1 97.88 184 ALA B O 1
ATOM 3417 N N . SER B 1 185 ? 0.492 15.812 -5.219 1 97.69 185 SER B N 1
ATOM 3418 C CA . SER B 1 185 ? 0.051 15.016 -6.359 1 97.69 185 SER B CA 1
ATOM 3419 C C . SER B 1 185 ? 0.596 13.594 -6.281 1 97.69 185 SER B C 1
ATOM 3421 O O . SER B 1 185 ? -0.123 12.633 -6.559 1 97.69 185 SER B O 1
ATOM 3423 N N . PHE B 1 186 ? 1.865 13.477 -5.957 1 97.56 186 PHE B N 1
ATOM 3424 C CA . PHE B 1 186 ? 2.48 12.164 -5.805 1 97.56 186 PHE B CA 1
ATOM 3425 C C . PHE B 1 186 ? 1.698 11.312 -4.816 1 97.56 186 PHE B C 1
ATOM 3427 O O . PHE B 1 186 ? 1.29 10.195 -5.141 1 97.56 186 PHE B O 1
ATOM 3434 N N . ASN B 1 187 ? 1.403 11.82 -3.619 1 98.31 187 ASN B N 1
ATOM 3435 C CA . ASN B 1 187 ? 0.727 11.078 -2.564 1 98.31 187 ASN B CA 1
ATOM 3436 C C . ASN B 1 187 ? -0.731 10.797 -2.92 1 98.31 187 ASN B C 1
ATOM 3438 O O . ASN B 1 187 ? -1.258 9.734 -2.607 1 98.31 187 ASN B O 1
ATOM 3442 N N . LEU B 1 188 ? -1.392 11.797 -3.58 1 97.81 188 LEU B N 1
ATOM 3443 C CA . LEU B 1 188 ? -2.771 11.602 -4.008 1 97.81 188 LEU B CA 1
ATOM 3444 C C . LEU B 1 188 ? -2.875 10.438 -4.992 1 97.81 188 LEU B C 1
ATOM 3446 O O . LEU B 1 188 ? -3.807 9.633 -4.914 1 97.81 188 LEU B O 1
ATOM 3450 N N . ASN B 1 189 ? -1.952 10.375 -5.883 1 97.38 189 ASN B N 1
ATOM 3451 C CA . ASN B 1 189 ? -1.959 9.281 -6.855 1 97.38 189 ASN B CA 1
ATOM 3452 C C . ASN B 1 189 ? -1.711 7.934 -6.184 1 97.38 189 ASN B C 1
ATOM 3454 O O . ASN B 1 189 ? -2.307 6.926 -6.566 1 97.38 189 ASN B O 1
ATOM 3458 N N . LEU B 1 190 ? -0.864 7.895 -5.191 1 97.38 190 LEU B N 1
ATOM 3459 C CA . LEU B 1 190 ? -0.642 6.676 -4.426 1 97.38 190 LEU B CA 1
ATOM 3460 C C . LEU B 1 190 ? -1.934 6.203 -3.764 1 97.38 190 LEU B C 1
ATOM 3462 O O . LEU B 1 190 ? -2.133 5.004 -3.566 1 97.38 190 LEU B O 1
ATOM 3466 N N . LEU B 1 191 ? -2.838 7.125 -3.473 1 97.38 191 LEU B N 1
ATOM 3467 C CA . LEU B 1 191 ? -4.066 6.828 -2.744 1 97.38 191 LEU B CA 1
ATOM 3468 C C . LEU B 1 191 ? -5.23 6.621 -3.705 1 97.38 191 LEU B C 1
ATOM 3470 O O . LEU B 1 191 ? -6.367 6.41 -3.275 1 97.38 191 LEU B O 1
ATOM 3474 N N . SER B 1 192 ? -5.008 6.637 -4.996 1 96.44 192 SER B N 1
ATOM 3475 C CA . SER B 1 192 ? -6.062 6.742 -5.996 1 96.44 192 SER B CA 1
ATOM 3476 C C . SER B 1 192 ? -6.945 5.5 -6.008 1 96.44 192 SER B C 1
ATOM 3478 O O . SER B 1 192 ? -8.078 5.543 -6.488 1 96.44 192 SER B O 1
ATOM 3480 N N . SER B 1 193 ? -6.488 4.406 -5.48 1 96.88 193 SER B N 1
ATOM 3481 C CA . SER B 1 193 ? -7.234 3.154 -5.512 1 96.88 193 SER B CA 1
ATOM 3482 C C . SER B 1 193 ? -8.227 3.076 -4.359 1 96.88 193 SER B C 1
ATOM 3484 O O . SER B 1 193 ? -9.07 2.178 -4.32 1 96.88 193 SER B O 1
ATOM 3486 N N . PHE B 1 194 ? -8.156 3.961 -3.428 1 97.31 194 PHE B N 1
ATOM 3487 C CA . PHE B 1 194 ? -8.938 3.865 -2.201 1 97.31 194 PHE B CA 1
ATOM 3488 C C . PHE B 1 194 ? -10.023 4.93 -2.172 1 97.31 194 PHE B C 1
ATOM 3490 O O . PHE B 1 194 ? -9.891 5.98 -2.801 1 97.31 194 PHE B O 1
ATOM 3497 N N . ASN B 1 195 ? -11.117 4.574 -1.527 1 95.56 195 ASN B N 1
ATOM 3498 C CA . ASN B 1 195 ? -12.188 5.527 -1.261 1 95.56 195 ASN B CA 1
ATOM 3499 C C . ASN B 1 195 ? -11.906 6.348 -0.005 1 95.56 195 ASN B C 1
ATOM 3501 O O . ASN B 1 195 ? -12.219 5.914 1.106 1 95.56 195 ASN B O 1
ATOM 3505 N N . LEU B 1 196 ? -11.352 7.508 -0.227 1 97.06 196 LEU B N 1
ATOM 3506 C CA . LEU B 1 196 ? -10.898 8.328 0.889 1 97.06 196 LEU B CA 1
ATOM 3507 C C . LEU B 1 196 ? -11.422 9.758 0.765 1 97.06 196 LEU B C 1
ATOM 3509 O O . LEU B 1 196 ? -11.633 10.25 -0.344 1 97.06 196 LEU B O 1
ATOM 3513 N N . ASN B 1 197 ? -11.672 10.367 1.919 1 97.31 197 ASN B N 1
ATOM 3514 C CA . ASN B 1 197 ? -11.93 11.805 1.994 1 97.31 197 ASN B CA 1
ATOM 3515 C C . ASN B 1 197 ? -10.641 12.594 2.207 1 97.31 197 ASN B C 1
ATOM 3517 O O . ASN B 1 197 ? -10.117 12.648 3.322 1 97.31 197 ASN B O 1
ATOM 3521 N N . ILE B 1 198 ? -10.164 13.234 1.163 1 98.12 198 ILE B N 1
ATOM 3522 C CA . ILE B 1 198 ? -8.891 13.938 1.226 1 98.12 198 ILE B CA 1
ATOM 3523 C C . ILE B 1 198 ? -9.109 15.43 0.984 1 98.12 198 ILE B C 1
ATOM 3525 O O . ILE B 1 198 ? -9.805 15.812 0.042 1 98.12 198 ILE B O 1
ATOM 3529 N N . TYR B 1 199 ? -8.555 16.188 1.85 1 98.31 199 TYR B N 1
ATOM 3530 C CA . TYR B 1 199 ? -8.609 17.641 1.763 1 98.31 199 TYR B CA 1
ATOM 3531 C C . TYR B 1 199 ? -7.207 18.234 1.596 1 98.31 199 TYR B C 1
ATOM 3533 O O . TYR B 1 199 ? -6.223 17.641 2.049 1 98.31 199 TYR B O 1
ATOM 3541 N N . ASN B 1 200 ? -7.098 19.328 0.863 1 97.69 200 ASN B N 1
ATOM 3542 C CA . ASN B 1 200 ? -5.836 20 0.587 1 97.69 200 ASN B CA 1
ATOM 3543 C C . ASN B 1 200 ? -5.879 21.469 1.013 1 97.69 200 ASN B C 1
ATOM 3545 O O . ASN B 1 200 ? -6.801 22.203 0.645 1 97.69 200 ASN B O 1
ATOM 3549 N N . SER B 1 201 ? -4.867 21.875 1.765 1 97.56 201 SER B N 1
ATOM 3550 C CA . SER B 1 201 ? -4.84 23.25 2.238 1 97.56 201 SER B CA 1
ATOM 3551 C C . SER B 1 201 ? -4.621 24.234 1.087 1 97.56 201 SER B C 1
ATOM 3553 O O . SER B 1 201 ? -5.012 25.391 1.171 1 97.56 201 SER B O 1
ATOM 3555 N N . LYS B 1 202 ? -3.92 23.828 0.072 1 96.25 202 LYS B N 1
ATOM 3556 C CA . LYS B 1 202 ? -3.566 24.609 -1.111 1 96.25 202 LYS B CA 1
ATOM 3557 C C . LYS B 1 202 ? -2.617 25.75 -0.756 1 96.25 202 LYS B C 1
ATOM 3559 O O . LYS B 1 202 ? -2.459 26.703 -1.53 1 96.25 202 LYS B O 1
ATOM 3564 N N . LEU B 1 203 ? -2.02 25.672 0.464 1 97.69 203 LEU B N 1
ATOM 3565 C CA . LEU B 1 203 ? -1.102 26.719 0.921 1 97.69 203 LEU B CA 1
ATOM 3566 C C . LEU B 1 203 ? 0.342 26.344 0.595 1 97.69 203 LEU B C 1
ATOM 3568 O O . LEU B 1 203 ? 0.776 25.219 0.861 1 97.69 203 LEU B O 1
ATOM 3572 N N . CYS B 1 204 ? 1.018 27.266 -0.015 1 97.56 204 CYS B N 1
ATOM 3573 C CA . CYS B 1 204 ? 2.426 27.062 -0.339 1 97.56 204 CYS B CA 1
ATOM 3574 C C . CYS B 1 204 ? 3.32 27.828 0.631 1 97.56 204 CYS B C 1
ATOM 3576 O O . CYS B 1 204 ? 3.242 29.047 0.725 1 97.56 204 CYS B O 1
ATOM 3578 N N . THR B 1 205 ? 4.188 27.109 1.29 1 96.56 205 THR B N 1
ATOM 3579 C CA . THR B 1 205 ? 5.039 27.719 2.303 1 96.56 205 THR B CA 1
ATOM 3580 C C . THR B 1 205 ? 5.969 28.75 1.675 1 96.56 205 THR B C 1
ATOM 3582 O O . THR B 1 205 ? 6.293 29.766 2.299 1 96.56 205 THR B O 1
ATOM 3585 N N . TYR B 1 206 ? 6.375 28.531 0.482 1 96.25 206 TYR B N 1
ATOM 3586 C CA . TYR B 1 206 ? 7.293 29.438 -0.189 1 96.25 206 TYR B CA 1
ATOM 3587 C C . TYR B 1 206 ? 6.57 30.688 -0.662 1 96.25 206 TYR B C 1
ATOM 3589 O O . TYR B 1 206 ? 7.07 31.812 -0.498 1 96.25 206 TYR B O 1
ATOM 3597 N N . CYS B 1 207 ? 5.383 30.578 -1.211 1 96.25 207 CYS B N 1
ATOM 3598 C CA . CYS B 1 207 ? 4.637 31.672 -1.807 1 96.25 207 CYS B CA 1
ATOM 3599 C C . CYS B 1 207 ? 4.035 32.562 -0.731 1 96.25 207 CYS B C 1
ATOM 3601 O O . CYS B 1 207 ? 3.939 33.781 -0.909 1 96.25 207 CYS B O 1
ATOM 3603 N N . LEU B 1 208 ? 3.578 31.953 0.386 1 95 208 LEU B N 1
ATOM 3604 C CA . LEU B 1 208 ? 2.895 32.719 1.428 1 95 208 LEU B CA 1
ATOM 3605 C C . LEU B 1 208 ? 3.893 33.281 2.438 1 95 208 LEU B C 1
ATOM 3607 O O . LEU B 1 208 ? 4.504 32.5 3.195 1 95 208 LEU B O 1
ATOM 3611 N N . LYS B 1 209 ? 3.912 34.531 2.564 1 92.25 209 LYS B N 1
ATOM 3612 C CA . LYS B 1 209 ? 4.941 35.188 3.357 1 92.25 209 LYS B CA 1
ATOM 3613 C C . LYS B 1 209 ? 4.703 35 4.852 1 92.25 209 LYS B C 1
ATOM 3615 O O . LYS B 1 209 ? 5.625 35.125 5.656 1 92.25 209 LYS B O 1
ATOM 3620 N N . ASN B 1 210 ? 3.531 34.688 5.215 1 93.44 210 ASN B N 1
ATOM 3621 C CA . ASN B 1 210 ? 3.25 34.531 6.637 1 93.44 210 ASN B CA 1
ATOM 3622 C C . ASN B 1 210 ? 3.576 33.094 7.102 1 93.44 210 ASN B C 1
ATOM 3624 O O . ASN B 1 210 ? 3.428 32.781 8.281 1 93.44 210 ASN B O 1
ATOM 3628 N N . LEU B 1 211 ? 3.938 32.219 6.176 1 94.81 211 LEU B N 1
ATOM 3629 C CA . LEU B 1 211 ? 4.418 30.891 6.512 1 94.81 211 LEU B CA 1
ATOM 3630 C C . LEU B 1 211 ? 5.938 30.828 6.422 1 94.81 211 LEU B C 1
ATOM 3632 O O . LEU B 1 211 ? 6.547 31.531 5.617 1 94.81 211 LEU B O 1
ATOM 3636 N N . TYR B 1 212 ? 6.457 29.922 7.23 1 92.44 212 TYR B N 1
ATOM 3637 C CA . TYR B 1 212 ? 7.891 29.672 7.145 1 92.44 212 TYR B CA 1
ATOM 3638 C C . TYR B 1 212 ? 8.219 28.766 5.957 1 92.44 212 TYR B C 1
ATOM 3640 O O . TYR B 1 212 ? 7.5 27.812 5.688 1 92.44 212 TYR B O 1
ATOM 3648 N N . SER B 1 213 ? 9.266 29.188 5.281 1 94.12 213 SER B N 1
ATOM 3649 C CA . SER B 1 213 ? 9.859 28.375 4.219 1 94.12 213 SER B CA 1
ATOM 3650 C C . SER B 1 213 ? 11.367 28.25 4.398 1 94.12 213 SER B C 1
ATOM 3652 O O . SER B 1 213 ? 12.086 29.25 4.387 1 94.12 213 SER B O 1
ATOM 3654 N N . TYR B 1 214 ? 11.758 27.016 4.559 1 92.75 214 TYR B N 1
ATOM 3655 C CA . TYR B 1 214 ? 13.195 26.812 4.691 1 92.75 214 TYR B CA 1
ATOM 3656 C C . TYR B 1 214 ? 13.93 27.219 3.422 1 92.75 214 TYR B C 1
ATOM 3658 O O . TYR B 1 214 ? 15.039 27.734 3.482 1 92.75 214 TYR B O 1
ATOM 3666 N N . ARG B 1 215 ? 13.352 26.938 2.318 1 91.75 215 ARG B N 1
ATOM 3667 C CA . ARG B 1 215 ? 13.961 27.312 1.044 1 91.75 215 ARG B CA 1
ATOM 3668 C C . ARG B 1 215 ? 14.164 28.812 0.954 1 91.75 215 ARG B C 1
ATOM 3670 O O . ARG B 1 215 ? 15.156 29.281 0.384 1 91.75 215 ARG B O 1
ATOM 3677 N N . ARG B 1 216 ? 13.25 29.5 1.536 1 90.06 216 ARG B N 1
ATOM 3678 C CA . ARG B 1 216 ? 13.312 30.953 1.483 1 90.06 216 ARG B CA 1
ATOM 3679 C C . ARG B 1 216 ? 14.242 31.5 2.566 1 90.06 216 ARG B C 1
ATOM 3681 O O . ARG B 1 216 ? 15.047 32.406 2.309 1 90.06 216 ARG B O 1
ATOM 3688 N N . LEU B 1 217 ? 14.141 31.016 3.76 1 86.56 217 LEU B N 1
ATOM 3689 C CA . LEU B 1 217 ? 14.742 31.688 4.902 1 86.56 217 LEU B CA 1
ATOM 3690 C C . LEU B 1 217 ? 15.945 30.906 5.426 1 86.56 217 LEU B C 1
ATOM 3692 O O . LEU B 1 217 ? 16.828 31.484 6.066 1 86.56 217 LEU B O 1
ATOM 3696 N N . ARG B 1 218 ? 15.969 29.641 5.227 1 85.19 218 ARG B N 1
ATOM 3697 C CA . ARG B 1 218 ? 17.062 28.734 5.594 1 85.19 218 ARG B CA 1
ATOM 3698 C C . ARG B 1 218 ? 17.266 28.719 7.102 1 85.19 218 ARG B C 1
ATOM 3700 O O . ARG B 1 218 ? 18.406 28.688 7.574 1 85.19 218 ARG B O 1
ATOM 3707 N N . GLU B 1 219 ? 16.219 29.078 7.789 1 82.06 219 GLU B N 1
ATOM 3708 C CA . GLU B 1 219 ? 16.266 29 9.242 1 82.06 219 GLU B CA 1
ATOM 3709 C C . GLU B 1 219 ? 14.922 28.594 9.82 1 82.06 219 GLU B C 1
ATOM 3711 O O . GLU B 1 219 ? 13.883 28.766 9.18 1 82.06 219 GLU B O 1
ATOM 3716 N N . SER B 1 220 ? 14.977 27.891 10.922 1 84.31 220 SER B N 1
ATOM 3717 C CA . SER B 1 220 ? 13.781 27.578 11.711 1 84.31 220 SER B CA 1
ATOM 3718 C C . SER B 1 220 ? 12.938 26.5 11.039 1 84.31 220 SER B C 1
ATOM 3720 O O . SER B 1 220 ? 13.414 25.797 10.156 1 84.31 220 SER B O 1
ATOM 3722 N N . GLN B 1 221 ? 11.805 26.203 11.625 1 90.31 221 GLN B N 1
ATOM 3723 C CA . GLN B 1 221 ? 10.859 25.203 11.125 1 90.31 221 GLN B CA 1
ATOM 3724 C C . GLN B 1 221 ? 9.438 25.547 11.539 1 90.31 221 GLN B C 1
ATOM 3726 O O . GLN B 1 221 ? 9.219 26.406 12.406 1 90.31 221 GLN B O 1
ATOM 3731 N N . SER B 1 222 ? 8.508 25.016 10.852 1 94.19 222 SER B N 1
ATOM 3732 C CA . SER B 1 222 ? 7.094 25.062 11.227 1 94.19 222 SER B CA 1
ATOM 3733 C C . SER B 1 222 ? 6.66 23.766 11.898 1 94.19 222 SER B C 1
ATOM 3735 O O . SER B 1 222 ? 7.402 22.781 11.891 1 94.19 222 SER B O 1
ATOM 3737 N N . TYR B 1 223 ? 5.496 23.828 12.523 1 95.88 223 TYR B N 1
ATOM 3738 C CA . TYR B 1 223 ? 4.996 22.672 13.234 1 95.88 223 TYR B CA 1
ATOM 3739 C C . TYR B 1 223 ? 3.561 22.344 12.836 1 95.88 223 TYR B C 1
ATOM 3741 O O . TYR B 1 223 ? 2.748 23.266 12.656 1 95.88 223 TYR B O 1
ATOM 3749 N N . ALA B 1 224 ? 3.32 21.062 12.578 1 97.75 224 ALA B N 1
ATOM 3750 C CA . ALA B 1 224 ? 1.959 20.562 12.445 1 97.75 224 ALA B CA 1
ATOM 3751 C C . ALA B 1 224 ? 1.533 19.797 13.703 1 97.75 224 ALA B C 1
ATOM 3753 O O . ALA B 1 224 ? 2.324 19.062 14.289 1 97.75 224 ALA B O 1
ATOM 3754 N N . LEU B 1 225 ? 0.298 20.047 14.156 1 97.75 225 LEU B N 1
ATOM 3755 C CA . LEU B 1 225 ? -0.222 19.391 15.352 1 97.75 225 LEU B CA 1
ATOM 3756 C C . LEU B 1 225 ? -1.638 18.875 15.117 1 97.75 225 LEU B C 1
ATOM 3758 O O . LEU B 1 225 ? -2.432 19.516 14.43 1 97.75 225 LEU B O 1
ATOM 3762 N N . ILE B 1 226 ? -1.943 17.781 15.734 1 98.75 226 ILE B N 1
ATOM 3763 C CA . ILE B 1 226 ? -3.301 17.25 15.727 1 98.75 226 ILE B CA 1
ATOM 3764 C C . ILE B 1 226 ? -3.645 16.672 17.094 1 98.75 226 ILE B C 1
ATOM 3766 O O . ILE B 1 226 ? -2.82 16 17.719 1 98.75 226 ILE B O 1
ATOM 3770 N N . TRP B 1 227 ? -4.781 16.984 17.625 1 98.38 227 TRP B N 1
ATOM 3771 C CA . TRP B 1 227 ? -5.289 16.375 18.859 1 98.38 227 TRP B CA 1
ATOM 3772 C C . TRP B 1 227 ? -6.812 16.359 18.859 1 98.38 227 TRP B C 1
ATOM 3774 O O . TRP B 1 227 ? -7.453 17.109 18.125 1 98.38 227 TRP B O 1
ATOM 3784 N N . ARG B 1 228 ? -7.332 15.438 19.609 1 97.56 228 ARG B N 1
ATOM 3785 C CA . ARG B 1 228 ? -8.781 15.359 19.781 1 97.56 228 ARG B CA 1
ATOM 3786 C C . ARG B 1 228 ? -9.266 16.328 20.844 1 97.56 228 ARG B C 1
ATOM 3788 O O . ARG B 1 228 ? -8.547 16.594 21.812 1 97.56 228 ARG B O 1
ATOM 3795 N N . ILE B 1 229 ? -10.477 16.781 20.594 1 94.88 229 ILE B N 1
ATOM 3796 C CA . ILE B 1 229 ? -11.102 17.703 21.547 1 94.88 229 ILE B CA 1
ATOM 3797 C C . ILE B 1 229 ? -12.086 16.938 22.422 1 94.88 229 ILE B C 1
ATOM 3799 O O . ILE B 1 229 ? -12.812 16.062 21.953 1 94.88 229 ILE B O 1
#

pLDDT: mean 94.45, std 5.24, range [70.75, 98.94]

Nearest PDB structures (foldseek):
  7fbg-assembly1_A  TM=8.619E-01  e=7.975E-18  Bacillus cereus ATCC 14579
  1rv9-assembly1_A  TM=8.442E-01  e=5.424E-17  Neisseria meningitidis
  1xaf-assembly1_B  TM=8.285E-01  e=2.115E-16  Shigella flexneri 2a str. 2457T
  1rw0-assembly1_B  TM=8.583E-01  e=4.725E-16  Salmonella enterica subsp. enterica serovar Typhi
  1xfj-assembly1_A  TM=8.412E-01  e=4.442E-16  Caulobacter vibrioides

Radius of gyration: 24.38 Å; Cα contacts (8 Å, |Δi|>4): 1081; chains: 2; bounding box: 47×73×52 Å

InterPro domains:
  IPR003730 Multi-copper polyphenol oxidoreductase [PF02578] (46-218)
  IPR003730 Multi-copper polyphenol oxidoreductase [PTHR30616] (44-227)
  IPR003730 Multi-copper polyphenol oxidoreductase [TIGR00726] (7-228)
  IPR003730 Multi-copper polyphenol oxidoreductase [cd16833] (47-216)
  IPR011324 Cytotoxic necrotizing factor-like, catalytic [SSF64438] (4-227)
  IPR038371 Multi-copper polyphenol oxidoreductase superfamily [G3DSA:3.60.140.10] (28-228)

Solvent-accessible surface area (backbone atoms only — not comparable to full-atom values): 24114 Å² total; per-residue (Å²): 120,49,80,44,81,53,93,57,28,40,34,50,43,78,53,91,51,44,47,34,37,36,41,26,57,86,46,80,73,62,79,93,60,69,35,55,84,76,37,71,86,46,60,79,78,37,46,71,40,42,52,35,67,71,56,33,60,41,65,43,72,57,51,93,82,57,67,70,58,42,82,20,24,29,42,33,33,65,57,71,47,36,26,45,42,48,70,34,61,32,36,34,37,38,40,38,36,26,76,80,79,48,34,40,34,42,33,45,40,29,74,58,4,49,77,58,40,31,66,57,54,49,51,50,51,42,43,74,73,66,48,54,44,60,49,30,39,33,37,36,46,53,15,37,35,49,91,70,27,70,49,59,68,68,61,53,58,65,46,54,47,45,31,14,69,68,44,48,60,64,15,45,44,77,56,96,91,37,39,17,42,23,64,66,49,40,53,50,57,70,45,56,51,40,26,67,47,75,44,70,62,86,42,34,17,67,80,36,82,60,33,54,20,26,89,76,66,70,56,72,45,33,41,41,38,40,32,52,103,119,47,80,45,79,53,93,57,27,38,34,51,43,79,51,91,51,44,48,34,38,37,40,24,57,85,45,81,72,62,79,94,62,68,35,55,84,77,36,69,87,46,63,78,78,36,45,72,40,42,54,35,67,72,57,33,59,42,65,43,71,59,53,94,83,56,67,71,57,42,82,20,24,28,42,31,34,64,58,70,48,36,28,46,42,49,69,34,61,33,36,34,36,37,39,37,37,26,78,79,80,48,34,41,34,44,32,44,39,29,73,59,3,49,76,58,40,30,67,58,52,51,52,50,51,42,44,75,73,65,46,55,46,58,49,31,39,34,38,36,47,52,16,37,37,49,91,69,27,71,50,60,68,68,60,52,58,64,46,54,46,45,30,14,68,69,44,48,59,65,17,44,45,78,56,96,92,37,41,18,42,23,65,65,47,40,53,50,56,70,47,55,52,39,25,65,46,75,46,73,62,85,42,33,16,66,80,36,82,62,34,51,20,25,90,76,64,70,56,72,43,32,40,40,39,39,32,54,101

Sequence (458 aa):
MKTIEHELYYEFRIADDVKMIYTKKPFNLKLKELSNDNFNFVPRSKKIKYLKQLHTDIIYKVEDDFINFQEGDGLISSSLDVALVAYFADCLPIYFYDSVKKIIGLIHSGYKGSFNLIILKMLFMFEKMGSALKDLKIVFGPYNRSCCYEVSEIFLKEVSNKFSKDLLNASFVTRDGKIYFDNASFNLNLLSSFNLNIYNSKLCTYCLKNLYSYRRLRESQSYALIWRIMKTIEHELYYEFRIADDVKMIYTKKPFNLKLKELSNDNFNFVPRSKKIKYLKQLHTDIIYKVEDDFINFQEGDGLISSSLDVALVAYFADCLPIYFYDSVKKIIGLIHSGYKGSFNLIILKMLFMFEKMGSALKDLKIVFGPYNRSCCYEVSEIFLKEVSNKFSKDLLNASFVTRDGKIYFDNASFNLNLLSSFNLNIYNSKLCTYCLKNLYSYRRLRESQSYALIWRI

Organism: Borreliella burgdorferi (strain ATCC 35210 / DSM 4680 / CIP 102532 / B31) (NCBI:txid224326)

Foldseek 3Di:
DDWDDDPFWIWDPPDDFKTKIKGWPPQFDDQVDDACVSVVVDDNQAAEAEEQEDLALDEDEDDPPDDHHHYDFKYKYQDQRHKYKDWDQQFKKKWKAQPPSGMIMIGGHHPSNLLVVSVVVVVVVCVVVPGDQLRMEMEIEEGAAQVGAWDDPVSVVVSPVPDPPVLSVQAWDDDPNTIGGGSVSSNCVVCVVDNHHYYYPPHYQVVDPRHHHCVVPVDHIMMIMMHTD/DDWDDDPFWIWDDPDDFKTKIKGWPDQFDDQVDDACVSVVVDDNQAAEAEEQEDLALDEDEDDPPDDHHHYDFKYKYQDQRHKYKYWDQQFKWKWKAQPPSGMIMIGGHHPSNLLVVSVVVVVVVCVVVPGDQLRMEMEIEEGAAQVGAWDDPVSVVVSPVPDPPVLSVQAWDDDPNTIGGGSVSSNCVVCVVDNHHYYYPPHYQVVDPRHHHCVVPVDHIMMIMMHTD